Protein AF-0000000070161931 (afdb_homodimer)

Solvent-accessible surface area (backbone atoms only — not comparable to full-atom values): 42400 Å² total; per-residue (Å²): 124,80,82,66,67,79,36,73,64,61,57,52,62,62,57,65,68,57,78,73,78,69,81,68,74,71,66,62,74,51,76,71,64,53,69,63,69,89,76,71,68,74,76,68,75,71,72,73,76,72,79,72,78,82,71,73,78,72,83,74,85,80,88,79,82,83,75,83,76,81,80,79,81,81,78,82,80,79,77,78,76,77,74,76,62,64,60,56,51,53,50,48,51,49,46,53,50,46,53,50,49,51,50,50,51,62,74,43,65,72,45,65,60,52,28,60,72,52,68,50,79,72,81,51,56,62,39,59,54,17,18,34,22,37,83,59,29,70,87,57,80,77,52,39,45,20,55,55,32,21,58,49,10,46,31,47,50,47,27,53,52,48,52,52,58,66,65,37,88,82,49,66,51,52,71,53,49,53,33,48,46,56,65,60,66,40,55,65,50,34,23,52,51,21,51,74,71,48,46,68,80,62,54,35,62,65,49,72,69,57,50,51,39,42,49,53,42,51,52,48,49,58,55,35,67,73,45,75,61,89,63,54,62,75,51,49,73,68,63,62,83,61,84,68,77,85,75,60,76,44,61,65,40,16,40,34,45,24,2,40,42,23,25,46,18,60,58,55,74,66,29,66,66,59,37,46,66,43,47,43,74,74,43,43,65,58,53,52,50,39,67,74,51,63,60,66,50,38,46,56,53,42,40,70,76,28,64,86,39,49,45,73,50,70,55,35,60,42,95,87,48,32,20,31,20,38,32,36,30,70,98,76,48,76,24,68,12,65,22,87,35,58,70,50,1,40,32,31,8,24,43,50,42,47,53,53,53,57,68,66,46,75,75,72,70,86,122,124,81,82,66,68,82,37,72,61,62,57,51,60,61,58,63,70,58,80,73,81,68,82,67,74,74,66,63,75,50,78,74,63,52,68,62,67,89,76,71,66,73,75,67,73,70,72,72,73,69,74,70,73,78,73,75,71,79,74,71,83,82,88,81,80,83,74,81,74,80,78,79,82,80,76,80,78,77,74,77,73,74,72,74,61,63,61,55,52,52,49,48,52,49,47,54,48,46,53,50,49,51,50,50,52,62,73,44,64,71,43,66,61,51,28,60,72,52,68,49,82,72,80,51,56,62,39,60,54,17,19,35,23,37,84,59,29,71,86,57,80,76,51,42,46,19,55,54,33,21,58,48,9,47,33,50,50,47,27,54,51,47,51,52,58,64,63,37,88,83,49,66,52,52,69,51,48,51,35,48,46,55,64,61,67,40,56,65,50,33,22,51,51,20,52,74,72,49,47,68,79,64,54,36,63,64,49,72,67,57,50,51,38,42,50,53,41,51,52,48,49,57,55,35,65,74,46,72,60,90,64,53,62,76,53,49,73,68,64,64,83,62,82,68,75,86,75,60,76,45,60,65,39,17,41,35,46,24,2,40,42,23,25,46,17,60,57,56,73,66,28,67,65,59,35,46,67,43,47,43,74,73,42,43,66,58,53,52,50,38,66,75,52,63,62,64,50,38,47,55,51,40,40,68,74,28,63,86,40,50,44,73,50,70,56,36,59,42,94,87,48,31,21,31,17,39,31,36,31,70,96,75,48,76,24,67,11,66,22,86,36,58,69,49,1,41,33,32,7,24,44,49,42,47,54,52,53,56,67,66,45,76,75,71,69,87,120

pLDDT: mean 70.89, std 29.49, range [17.0, 98.94]

Radius of gyration: 34.43 Å; Cα contacts (8 Å, |Δi|>4): 803; chains: 2; bounding box: 121×96×94 Å

Structure (mmCIF, N/CA/C/O backbone):
data_AF-0000000070161931-model_v1
#
loop_
_entity.id
_entity.type
_entity.pdbx_description
1 polymer 'Endoribonuclease Dicer-like'
#
loop_
_atom_site.group_PDB
_atom_site.id
_atom_site.type_symbol
_atom_site.label_atom_id
_atom_site.label_alt_id
_atom_site.label_comp_id
_atom_site.label_asym_id
_atom_site.label_entity_id
_atom_site.label_seq_id
_atom_site.pdbx_PDB_ins_code
_atom_site.Cartn_x
_atom_site.Cartn_y
_atom_site.Cartn_z
_atom_site.occupancy
_atom_site.B_iso_or_equiv
_atom_site.auth_seq_id
_atom_site.auth_comp_id
_atom_site.auth_asym_id
_atom_site.auth_atom_id
_atom_site.pdbx_PDB_model_num
ATOM 1 N N . MET A 1 1 ? 13.25 38.375 -5.227 1 19.7 1 MET A N 1
ATOM 2 C CA . MET A 1 1 ? 14.391 39.094 -4.699 1 19.7 1 MET A CA 1
ATOM 3 C C . MET A 1 1 ? 14.742 38.625 -3.293 1 19.7 1 MET A C 1
ATOM 5 O O . MET A 1 1 ? 15.922 38.531 -2.943 1 19.7 1 MET A O 1
ATOM 9 N N . ARG A 1 2 ? 13.578 38.5 -2.432 1 20.88 2 ARG A N 1
ATOM 10 C CA . ARG A 1 2 ? 13.773 38.312 -0.998 1 20.88 2 ARG A CA 1
ATOM 11 C C . ARG A 1 2 ? 14.289 36.906 -0.694 1 20.88 2 ARG A C 1
ATOM 13 O O . ARG A 1 2 ? 14.477 36.531 0.469 1 20.88 2 ARG A O 1
ATOM 20 N N . SER A 1 3 ? 14.039 35.938 -1.688 1 21.98 3 SER A N 1
ATOM 21 C CA . SER A 1 3 ? 14.273 34.531 -1.496 1 21.98 3 SER A CA 1
ATOM 22 C C . SER A 1 3 ? 15.75 34.219 -1.279 1 21.98 3 SER A C 1
ATOM 24 O O . SER A 1 3 ? 16.109 33.188 -0.733 1 21.98 3 SER A O 1
ATOM 26 N N . LYS A 1 4 ? 16.641 35.031 -1.861 1 24.94 4 LYS A N 1
ATOM 27 C CA . LYS A 1 4 ? 18.094 34.875 -1.963 1 24.94 4 LYS A CA 1
ATOM 28 C C . LYS A 1 4 ? 18.766 35.062 -0.607 1 24.94 4 LYS A C 1
ATOM 30 O O . LYS A 1 4 ? 19.906 34.656 -0.402 1 24.94 4 LYS A O 1
ATOM 35 N N . LYS A 1 5 ? 18.375 36.125 0.081 1 25.19 5 LYS A N 1
ATOM 36 C CA . LYS A 1 5 ? 19.234 36.719 1.104 1 25.19 5 LYS A CA 1
ATOM 37 C C . LYS A 1 5 ? 19.469 35.75 2.256 1 25.19 5 LYS A C 1
ATOM 39 O O . LYS A 1 5 ? 20.562 35.719 2.838 1 25.19 5 LYS A O 1
ATOM 44 N N . VAL A 1 6 ? 18.375 35.156 2.785 1 27.48 6 VAL A N 1
ATOM 45 C CA . VAL A 1 6 ? 18.516 34.594 4.125 1 27.48 6 VAL A CA 1
ATOM 46 C C . VAL A 1 6 ? 19.156 33.219 4.043 1 27.48 6 VAL A C 1
ATOM 48 O O . VAL A 1 6 ? 18.469 32.219 3.98 1 27.48 6 VAL A O 1
ATOM 51 N N . SER A 1 7 ? 19.953 33.062 2.963 1 26.34 7 SER A N 1
ATOM 52 C CA . SER A 1 7 ? 20.578 31.75 2.871 1 26.34 7 SER A CA 1
ATOM 53 C C . SER A 1 7 ? 21.547 31.5 4.027 1 26.34 7 SER A C 1
ATOM 55 O O . SER A 1 7 ? 22.203 32.438 4.496 1 26.34 7 SER A O 1
ATOM 57 N N . ASN A 1 8 ? 21.25 30.516 4.762 1 29.38 8 ASN A N 1
ATOM 58 C CA . ASN A 1 8 ? 22.047 30.203 5.949 1 29.38 8 ASN A CA 1
ATOM 59 C C . ASN A 1 8 ? 23.531 30.219 5.656 1 29.38 8 ASN A C 1
ATOM 61 O O . ASN A 1 8 ? 24.359 30.344 6.57 1 29.38 8 ASN A O 1
ATOM 65 N N . CYS A 1 9 ? 23.891 30.094 4.43 1 28.41 9 CYS A N 1
ATOM 66 C CA . CYS A 1 9 ? 25.328 30.125 4.148 1 28.41 9 CYS A CA 1
ATOM 67 C C . CYS A 1 9 ? 25.891 31.516 4.375 1 28.41 9 CYS A C 1
ATOM 69 O O . CYS A 1 9 ? 27.047 31.656 4.781 1 28.41 9 CYS A O 1
ATOM 71 N N . ASN A 1 10 ? 25.125 32.531 3.889 1 28.88 10 ASN A N 1
ATOM 72 C CA . ASN A 1 10 ? 25.766 33.844 3.977 1 28.88 10 ASN A CA 1
ATOM 73 C C . ASN A 1 10 ? 26.016 34.219 5.426 1 28.88 10 ASN A C 1
ATOM 75 O O . ASN A 1 10 ? 26.953 34.969 5.711 1 28.88 10 ASN A O 1
ATOM 79 N N . LEU A 1 11 ? 25.094 33.719 6.246 1 29.86 11 LEU A N 1
ATOM 80 C CA . LEU A 1 11 ? 25.297 34.125 7.629 1 29.86 11 LEU A CA 1
ATOM 81 C C . LEU A 1 11 ? 26.531 33.438 8.219 1 29.86 11 LEU A C 1
ATOM 83 O O . LEU A 1 11 ? 27.219 34.031 9.062 1 29.86 11 LEU A O 1
ATOM 87 N N . TYR A 1 12 ? 26.875 32.25 7.629 1 29.83 12 TYR A N 1
ATOM 88 C CA . TYR A 1 12 ? 28.062 31.578 8.117 1 29.83 12 TYR A CA 1
ATOM 89 C C . TYR A 1 12 ? 29.312 32.406 7.832 1 29.83 12 TYR A C 1
ATOM 91 O O . TYR A 1 12 ? 30.188 32.562 8.695 1 29.83 12 TYR A O 1
ATOM 99 N N . ARG A 1 13 ? 29.281 32.906 6.711 1 29.27 13 ARG A N 1
ATOM 100 C CA . ARG A 1 13 ? 30.5 33.594 6.328 1 29.27 13 ARG A CA 1
ATOM 101 C C . ARG A 1 13 ? 30.75 34.812 7.219 1 29.27 13 ARG A C 1
ATOM 103 O O . ARG A 1 13 ? 31.891 35.094 7.562 1 29.27 13 ARG A O 1
ATOM 110 N N . LEU A 1 14 ? 29.719 35.438 7.605 1 30.61 14 LEU A N 1
ATOM 111 C CA . LEU A 1 14 ? 30 36.688 8.305 1 30.61 14 LEU A CA 1
ATOM 112 C C . LEU A 1 14 ? 30.453 36.406 9.734 1 30.61 14 LEU A C 1
ATOM 114 O O . LEU A 1 14 ? 31.25 37.156 10.297 1 30.61 14 LEU A O 1
ATOM 118 N N . GLY A 1 15 ? 29.953 35.219 10.344 1 30.28 15 GLY A N 1
ATOM 119 C CA . GLY A 1 15 ? 30.266 35 11.75 1 30.28 15 GLY A CA 1
ATOM 120 C C . GLY A 1 15 ? 31.719 34.625 11.984 1 30.28 15 GLY A C 1
ATOM 121 O O . GLY A 1 15 ? 32.188 34.625 13.125 1 30.28 15 GLY A O 1
ATOM 122 N N . LYS A 1 16 ? 32.375 33.969 11.078 1 30.91 16 LYS A N 1
ATOM 123 C CA . LYS A 1 16 ? 33.75 33.594 11.297 1 30.91 16 LYS A CA 1
ATOM 124 C C . LYS A 1 16 ? 34.625 34.781 11.57 1 30.91 16 LYS A C 1
ATOM 126 O O . LYS A 1 16 ? 35.719 34.656 12.125 1 30.91 16 LYS A O 1
ATOM 131 N N . LYS A 1 17 ? 34.344 35.844 10.898 1 30.55 17 LYS A N 1
ATOM 132 C CA . LYS A 1 17 ? 35.406 36.812 11.031 1 30.55 17 LYS A CA 1
ATOM 133 C C . LYS A 1 17 ? 35.594 37.25 12.484 1 30.55 17 LYS A C 1
ATOM 135 O O . LYS A 1 17 ? 36.656 37.781 12.859 1 30.55 17 LYS A O 1
ATOM 140 N N . LYS A 1 18 ? 34.438 37.531 13.164 1 30.02 18 LYS A N 1
ATOM 141 C CA . LYS A 1 18 ? 34.812 38.156 14.422 1 30.02 18 LYS A CA 1
ATOM 142 C C . LYS A 1 18 ? 35.344 37.125 15.422 1 30.02 18 LYS A C 1
ATOM 144 O O . LYS A 1 18 ? 34.969 35.969 15.375 1 30.02 18 LYS A O 1
ATOM 149 N N . GLY A 1 19 ? 36.562 36.906 16.016 1 28.39 19 GLY A N 1
ATOM 150 C CA . GLY A 1 19 ? 37.438 36.188 16.922 1 28.39 19 GLY A CA 1
ATOM 151 C C . GLY A 1 19 ? 36.719 35.188 17.781 1 28.39 19 GLY A C 1
ATOM 152 O O . GLY A 1 19 ? 37.312 34.5 18.625 1 28.39 19 GLY A O 1
ATOM 153 N N . LEU A 1 20 ? 35.594 35.594 18.438 1 28.09 20 LEU A N 1
ATOM 154 C CA . LEU A 1 20 ? 35.156 34.75 19.547 1 28.09 20 LEU A CA 1
ATOM 155 C C . LEU A 1 20 ? 34.719 33.375 19.062 1 28.09 20 LEU A C 1
ATOM 157 O O . LEU A 1 20 ? 33.906 33.281 18.156 1 28.09 20 LEU A O 1
ATOM 161 N N . PRO A 1 21 ? 35.625 32.312 19.078 1 28.62 21 PRO A N 1
ATOM 162 C CA . PRO A 1 21 ? 35.469 30.922 18.609 1 28.62 21 PRO A CA 1
ATOM 163 C C . PRO A 1 21 ? 34.125 30.312 19.031 1 28.62 21 PRO A C 1
ATOM 165 O O . PRO A 1 21 ? 33.969 29.094 18.938 1 28.62 21 PRO A O 1
ATOM 168 N N . SER A 1 22 ? 33.312 31.062 19.797 1 26.52 22 SER A N 1
ATOM 169 C CA . SER A 1 22 ? 32.188 30.328 20.422 1 26.52 22 SER A CA 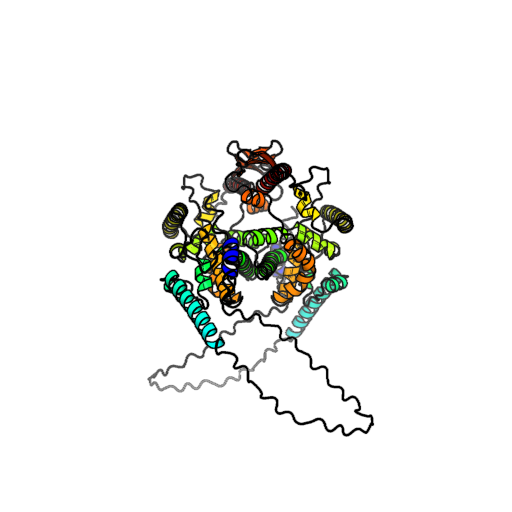1
ATOM 170 C C . SER A 1 22 ? 31.516 29.406 19.422 1 26.52 22 SER A C 1
ATOM 172 O O . SER A 1 22 ? 31.531 29.672 18.219 1 26.52 22 SER A O 1
ATOM 174 N N . ARG A 1 23 ? 31.094 28.125 20 1 27.09 23 ARG A N 1
ATOM 175 C CA . ARG A 1 23 ? 30.531 26.859 19.516 1 27.09 23 ARG A CA 1
ATOM 176 C C . ARG A 1 23 ? 29.328 27.109 18.609 1 27.09 23 ARG A C 1
ATOM 178 O O . ARG A 1 23 ? 28.234 27.438 19.094 1 27.09 23 ARG A O 1
ATOM 185 N N . MET A 1 24 ? 29.438 27.891 17.734 1 27.47 24 MET A N 1
ATOM 186 C CA . MET A 1 24 ? 28.297 28.078 16.844 1 27.47 24 MET A CA 1
ATOM 187 C C . MET A 1 24 ? 27.797 26.734 16.312 1 27.47 24 MET A C 1
ATOM 189 O O . MET A 1 24 ? 28.531 26.031 15.625 1 27.47 24 MET A O 1
ATOM 193 N N . VAL A 1 25 ? 27.109 25.953 17.297 1 25.66 25 VAL A N 1
ATOM 194 C CA . VAL A 1 25 ? 26.391 24.781 16.828 1 25.66 25 VAL A CA 1
ATOM 195 C C . VAL A 1 25 ? 25.656 25.109 15.523 1 25.66 25 VAL A C 1
ATOM 197 O O . VAL A 1 25 ? 24.781 25.984 15.5 1 25.66 25 VAL A O 1
ATOM 200 N N . VAL A 1 26 ? 26.312 25.281 14.586 1 27.7 26 VAL A N 1
ATOM 201 C CA . VAL A 1 26 ? 25.812 25.484 13.227 1 27.7 26 VAL A CA 1
ATOM 202 C C . VAL A 1 26 ? 24.703 24.484 12.93 1 27.7 26 VAL A C 1
ATOM 204 O O . VAL A 1 26 ? 24.953 23.281 12.836 1 27.7 26 VAL A O 1
ATOM 207 N N . SER A 1 27 ? 23.609 24.594 13.789 1 25.84 27 SER A N 1
ATOM 208 C CA . SER A 1 27 ? 22.391 23.875 13.414 1 25.84 27 SER A CA 1
ATOM 209 C C . SER A 1 27 ? 22.031 24.141 11.961 1 25.84 27 SER A C 1
ATOM 211 O O . SER A 1 27 ? 21.891 25.297 11.539 1 25.84 27 SER A O 1
ATOM 213 N N . ILE A 1 28 ? 22.656 23.531 11.094 1 29.48 28 ILE A N 1
ATOM 214 C CA . ILE A 1 28 ? 22.172 23.578 9.711 1 29.48 28 ILE A CA 1
ATOM 215 C C . ILE A 1 28 ? 20.656 23.578 9.703 1 29.48 28 ILE A C 1
ATOM 217 O O . ILE A 1 28 ? 20.031 22.609 10.148 1 29.48 28 ILE A O 1
ATOM 221 N N . PHE A 1 29 ? 20.031 24.641 10.047 1 27.48 29 PHE A N 1
ATOM 222 C CA . PHE A 1 29 ? 18.594 24.922 10.039 1 27.48 29 PHE A CA 1
ATOM 223 C C . PHE A 1 29 ? 18 24.656 8.664 1 27.48 29 PHE A C 1
ATOM 225 O O . PHE A 1 29 ? 17.969 25.547 7.812 1 27.48 29 PHE A O 1
ATOM 232 N N . ASP A 1 30 ? 18.438 23.781 7.965 1 28.84 30 ASP A N 1
ATOM 233 C CA . ASP A 1 30 ? 17.453 23.406 6.953 1 28.84 30 ASP A CA 1
ATOM 234 C C . ASP A 1 30 ? 16.203 22.812 7.598 1 28.84 30 ASP A C 1
ATOM 236 O O . ASP A 1 30 ? 16.281 21.812 8.305 1 28.84 30 ASP A O 1
ATOM 240 N N . PRO A 1 31 ? 15.094 23.578 7.695 1 28.95 31 PRO A N 1
ATOM 241 C CA . PRO A 1 31 ? 14.016 23.266 8.641 1 28.95 31 PRO A CA 1
ATOM 242 C C . PRO A 1 31 ? 13.75 21.766 8.75 1 28.95 31 PRO A C 1
ATOM 244 O O . PRO A 1 31 ? 13.508 21.266 9.852 1 28.95 31 PRO A O 1
ATOM 247 N N . PRO A 1 32 ? 13.344 21.094 7.656 1 28.75 32 PRO A N 1
ATOM 248 C CA . PRO A 1 32 ? 12.812 19.75 7.816 1 28.75 32 PRO A CA 1
ATOM 249 C C . PRO A 1 32 ? 13.836 18.766 8.391 1 28.75 32 PRO A C 1
ATOM 251 O O . PRO A 1 32 ? 13.461 17.734 8.953 1 28.75 32 PRO A O 1
ATOM 254 N N . VAL A 1 33 ? 15.062 18.859 8.016 1 32.66 33 VAL A N 1
ATOM 255 C CA . VAL A 1 33 ? 15.977 17.719 8.102 1 32.66 33 VAL A CA 1
ATOM 256 C C . VAL A 1 33 ? 16.578 17.641 9.5 1 32.66 33 VAL A C 1
ATOM 258 O O . VAL A 1 33 ? 16.953 16.562 9.969 1 32.66 33 VAL A O 1
ATOM 261 N N . ASN A 1 34 ? 17.031 18.719 10.039 1 32.72 34 ASN A N 1
ATOM 262 C CA . ASN A 1 34 ? 18.156 18.672 10.969 1 32.72 34 ASN A CA 1
ATOM 263 C C . ASN A 1 34 ? 17.703 18.312 12.383 1 32.72 34 ASN A C 1
ATOM 265 O O . ASN A 1 34 ? 18.438 18.516 13.344 1 32.72 34 ASN A O 1
ATOM 269 N N . TRP A 1 35 ? 16.422 18.188 12.562 1 29.38 35 TRP A N 1
ATOM 270 C CA . TRP A 1 35 ? 16.234 18.172 14.008 1 29.38 35 TRP A CA 1
ATOM 271 C C . TRP A 1 35 ? 16.625 16.812 14.586 1 29.38 35 TRP A C 1
ATOM 273 O O . TRP A 1 35 ? 16.203 15.766 14.078 1 29.38 35 TRP A O 1
ATOM 283 N N . LEU A 1 36 ? 17.828 16.641 14.945 1 28.31 36 LEU A N 1
ATOM 284 C CA . LEU A 1 36 ? 18.125 15.453 15.727 1 28.31 36 LEU A CA 1
ATOM 285 C C . LEU A 1 36 ? 17.625 15.602 17.156 1 28.31 36 LEU A C 1
ATOM 287 O O . LEU A 1 36 ? 17.656 16.703 17.719 1 28.31 36 LEU A O 1
ATOM 291 N N . PRO A 1 37 ? 16.797 14.711 17.625 1 26.38 37 PRO A N 1
ATOM 292 C CA . PRO A 1 37 ? 16.438 14.844 19.031 1 26.38 37 PRO A CA 1
ATOM 293 C C . PRO A 1 37 ? 17.656 15 19.938 1 26.38 37 PRO A C 1
ATOM 295 O O . PRO A 1 37 ? 18.734 14.523 19.609 1 26.38 37 PRO A O 1
ATOM 298 N N . PRO A 1 38 ? 17.656 15.984 20.688 1 26.62 38 PRO A N 1
ATOM 299 C CA . PRO A 1 38 ? 18.688 16.078 21.734 1 26.62 38 PRO A CA 1
ATOM 300 C C . PRO A 1 38 ? 18.75 14.82 22.609 1 26.62 38 PRO A C 1
ATOM 302 O O . PRO A 1 38 ? 17.719 14.305 23.047 1 26.62 38 PRO A O 1
ATOM 305 N N . GLY A 1 39 ? 19.812 14.039 22.594 1 29.42 39 GLY A N 1
ATOM 306 C CA . GLY A 1 39 ? 20.172 12.859 23.375 1 29.42 39 GLY A CA 1
ATOM 307 C C . GLY A 1 39 ? 20.375 11.625 22.516 1 29.42 39 GLY A C 1
ATOM 308 O O . GLY A 1 39 ? 20.344 10.5 23.031 1 29.42 39 GLY A O 1
ATOM 309 N N . TYR A 1 40 ? 20.016 11.781 21.281 1 25.8 40 TYR A N 1
ATOM 310 C CA . TYR A 1 40 ? 20.312 10.609 20.469 1 25.8 40 TYR A CA 1
ATOM 311 C C . TYR A 1 40 ? 21.781 10.258 20.531 1 25.8 40 TYR A C 1
ATOM 313 O O . TYR A 1 40 ? 22.641 11.094 20.234 1 25.8 40 TYR A O 1
ATOM 321 N N . ILE A 1 41 ? 22.094 9.477 21.531 1 26.22 41 ILE A N 1
ATOM 322 C CA . ILE A 1 41 ? 23.453 8.953 21.656 1 26.22 41 ILE A CA 1
ATOM 323 C C . ILE A 1 41 ? 23.75 8 20.5 1 26.22 41 ILE A C 1
ATOM 325 O O . ILE A 1 41 ? 22.984 7.07 20.25 1 26.22 41 ILE A O 1
ATOM 329 N N . VAL A 1 42 ? 24.234 8.531 19.438 1 27 42 VAL A N 1
ATOM 330 C CA . VAL A 1 42 ? 24.797 7.625 18.438 1 27 42 VAL A CA 1
ATOM 331 C C . VAL A 1 42 ? 25.641 6.555 19.141 1 27 42 VAL A C 1
ATOM 333 O O . VAL A 1 42 ? 26.547 6.875 19.906 1 27 42 VAL A O 1
ATOM 336 N N . ASN A 1 43 ? 24.969 5.43 19.391 1 26.95 43 ASN A N 1
ATOM 337 C CA . ASN A 1 43 ? 25.75 4.312 19.922 1 26.95 43 ASN A CA 1
ATOM 338 C C . ASN A 1 43 ? 27.031 4.102 19.125 1 26.95 43 ASN A C 1
ATOM 340 O O . ASN A 1 43 ? 27 3.9 17.922 1 26.95 43 ASN A O 1
ATOM 344 N N . GLN A 1 44 ? 28.016 4.906 19.469 1 24.75 44 GLN A N 1
ATOM 345 C CA . GLN A 1 44 ? 29.359 4.59 19 1 24.75 44 GLN A CA 1
ATOM 346 C C . GLN A 1 44 ? 29.641 3.094 19.109 1 24.75 44 GLN A C 1
ATOM 348 O O . GLN A 1 44 ? 29.516 2.512 20.188 1 24.75 44 GLN A O 1
ATOM 353 N N . ASP A 1 45 ? 29.25 2.355 18.062 1 23.92 45 ASP A N 1
ATOM 354 C CA . ASP A 1 45 ? 29.75 0.984 18.031 1 23.92 45 ASP A CA 1
ATOM 355 C C . ASP A 1 45 ? 31.172 0.907 18.594 1 23.92 45 ASP A C 1
ATOM 357 O O . ASP A 1 45 ? 32.062 1.623 18.141 1 23.92 45 ASP A O 1
ATOM 361 N N . LYS A 1 46 ? 31.266 0.719 19.844 1 24.72 46 LYS A N 1
ATOM 362 C CA . LYS A 1 46 ? 32.5 0.302 20.469 1 24.72 46 LYS A CA 1
ATOM 363 C C . LYS A 1 46 ? 33.25 -0.726 19.609 1 24.72 46 LYS A C 1
ATOM 365 O O . LYS A 1 46 ? 32.719 -1.811 19.344 1 24.72 46 LYS A O 1
ATOM 370 N N . SER A 1 47 ? 34 -0.24 18.578 1 22.72 47 SER A N 1
ATOM 371 C CA . SER A 1 47 ? 35 -1.088 17.938 1 22.72 47 SER A CA 1
ATOM 372 C C . SER A 1 47 ? 35.719 -1.971 18.953 1 22.72 47 SER A C 1
ATOM 374 O O . SER A 1 47 ? 36.25 -1.474 19.938 1 22.72 47 SER A O 1
ATOM 376 N N . ASN A 1 48 ? 35.094 -3.023 19.297 1 21.86 48 ASN A N 1
ATOM 377 C CA . ASN A 1 48 ? 35.844 -4.066 20 1 21.86 48 ASN A CA 1
ATOM 378 C C . ASN A 1 48 ? 37.219 -4.277 19.391 1 21.86 48 ASN A C 1
ATOM 380 O O . ASN A 1 48 ? 37.344 -4.621 18.219 1 21.86 48 ASN A O 1
ATOM 384 N N . ALA A 1 49 ? 38.156 -3.35 19.828 1 22.19 49 ALA A N 1
ATOM 385 C CA . ALA A 1 49 ? 39.594 -3.607 19.672 1 22.19 49 ALA A CA 1
ATOM 386 C C . ALA A 1 49 ? 39.906 -5.062 20 1 22.19 49 ALA A C 1
ATOM 388 O O . ALA A 1 49 ? 39.906 -5.473 21.156 1 22.19 49 ALA A O 1
ATOM 389 N N . ASP A 1 50 ? 39.375 -5.969 19.359 1 20.09 50 ASP A N 1
ATOM 390 C CA . ASP A 1 50 ? 39.875 -7.328 19.547 1 20.09 50 ASP A CA 1
ATOM 391 C C . ASP A 1 50 ? 41.406 -7.363 19.484 1 20.09 50 ASP A C 1
ATOM 393 O O . ASP A 1 50 ? 42 -6.848 18.547 1 20.09 50 ASP A O 1
ATOM 397 N N . LYS A 1 51 ? 42 -7.438 20.75 1 22.03 51 LYS A N 1
ATOM 398 C CA . LYS A 1 51 ? 43.344 -7.836 21.172 1 22.03 51 LYS A CA 1
ATOM 399 C C . LYS A 1 51 ? 43.844 -9.008 20.344 1 22.03 51 LYS A C 1
ATOM 401 O O . LYS A 1 51 ? 43.438 -10.148 20.531 1 22.03 51 LYS A O 1
ATOM 406 N N . TRP A 1 52 ? 43.969 -8.805 19.016 1 19.7 52 TRP A N 1
ATOM 407 C CA . TRP A 1 52 ? 44.719 -9.852 18.328 1 19.7 52 TRP A CA 1
ATOM 408 C C . TRP A 1 52 ? 46.031 -10.109 19.031 1 19.7 52 TRP A C 1
ATOM 410 O O . TRP A 1 52 ? 46.656 -9.18 19.578 1 19.7 52 TRP A O 1
ATOM 420 N N . GLY A 1 53 ? 46.25 -11.305 19.516 1 19.11 53 GLY A N 1
ATOM 421 C CA . GLY A 1 53 ? 47.344 -12.039 20.109 1 19.11 53 GLY A CA 1
ATOM 422 C C . GLY A 1 53 ? 48.688 -11.734 19.484 1 19.11 53 GLY A C 1
ATOM 423 O O . GLY A 1 53 ? 48.75 -11.406 18.297 1 19.11 53 GLY A O 1
ATOM 424 N N . LYS A 1 54 ? 49.5 -11.016 20.375 1 21.19 54 LYS A N 1
ATOM 425 C CA . LYS A 1 54 ? 50.938 -10.883 20.422 1 21.19 54 LYS A CA 1
ATOM 426 C C . LYS A 1 54 ? 51.625 -12.156 19.938 1 21.19 54 LYS A C 1
ATOM 428 O O . LYS A 1 54 ? 51.594 -13.188 20.609 1 21.19 54 LYS A O 1
ATOM 433 N N . ASP A 1 55 ? 51.531 -12.453 18.734 1 19.19 55 ASP A N 1
ATOM 434 C CA . ASP A 1 55 ? 52.438 -13.492 18.266 1 19.19 55 ASP A CA 1
ATOM 435 C C . ASP A 1 55 ? 53.875 -13.211 18.734 1 19.19 55 ASP A C 1
ATOM 437 O O . ASP A 1 55 ? 54.25 -12.062 18.969 1 19.19 55 ASP A O 1
ATOM 441 N N . GLU A 1 56 ? 54.625 -14.242 19.094 1 20.98 56 GLU A N 1
ATOM 442 C CA . GLU A 1 56 ? 55.875 -14.703 19.703 1 20.98 56 GLU A CA 1
ATOM 443 C C . GLU A 1 56 ? 57.094 -14.203 18.922 1 20.98 56 GLU A C 1
ATOM 445 O O . GLU A 1 56 ? 58.219 -14.648 19.156 1 20.98 56 GLU A O 1
ATOM 450 N N . MET A 1 57 ? 56.906 -13.109 18.156 1 18.78 57 MET A N 1
ATOM 451 C CA . MET A 1 57 ? 58.094 -13.266 17.344 1 18.78 57 MET A CA 1
ATOM 452 C C . MET A 1 57 ? 59.344 -13.18 18.219 1 18.78 57 MET A C 1
ATOM 454 O O . MET A 1 57 ? 59.375 -12.453 19.203 1 18.78 57 MET A O 1
ATOM 458 N N . THR A 1 58 ? 60.281 -14.031 17.922 1 18.78 58 THR A N 1
ATOM 459 C CA . THR A 1 58 ? 61.625 -14.484 18.344 1 18.78 58 THR A CA 1
ATOM 460 C C . THR A 1 58 ? 62.656 -13.391 18.141 1 18.78 58 THR A C 1
ATOM 462 O O . THR A 1 58 ? 63.844 -13.656 18.156 1 18.78 58 THR A O 1
ATOM 465 N N . LYS A 1 59 ? 62.188 -12.125 18.156 1 17 59 LYS A N 1
ATOM 466 C CA . LYS A 1 59 ? 63.312 -11.312 17.688 1 17 59 LYS A CA 1
ATOM 467 C C . LYS A 1 59 ? 64.562 -11.547 18.562 1 17 59 LYS A C 1
ATOM 469 O O . LYS A 1 59 ? 64.438 -11.586 19.781 1 17 59 LYS A O 1
ATOM 474 N N . GLU A 1 60 ? 65.625 -11.766 17.906 1 18.05 60 GLU A N 1
ATOM 475 C CA . GLU A 1 60 ? 67.062 -12.125 18.078 1 18.05 60 GLU A CA 1
ATOM 476 C C . GLU A 1 60 ? 67.75 -11.031 18.844 1 18.05 60 GLU A C 1
ATOM 478 O O . GLU A 1 60 ? 68.5 -11.32 19.828 1 18.05 60 GLU A O 1
ATOM 483 N N . GLY A 1 61 ? 68.062 -9.922 18.141 1 18.06 61 GLY A N 1
ATOM 484 C CA . GLY A 1 61 ? 69.5 -9.656 18.141 1 18.06 61 GLY A CA 1
ATOM 485 C C . GLY A 1 61 ? 70 -8.891 19.359 1 18.06 61 GLY A C 1
ATOM 486 O O . GLY A 1 61 ? 69.188 -8.336 20.094 1 18.06 61 GLY A O 1
ATOM 487 N N . LEU A 1 62 ? 71.312 -8.555 19.359 1 18.56 62 LEU A N 1
ATOM 488 C CA . LEU A 1 62 ? 72.438 -8.531 20.281 1 18.56 62 LEU A CA 1
ATOM 489 C C . LEU A 1 62 ? 72.5 -7.18 20.984 1 18.56 62 LEU A C 1
ATOM 491 O O . LEU A 1 62 ? 72.75 -7.121 22.203 1 18.56 62 LEU A O 1
ATOM 495 N N . LEU A 1 63 ? 72.5 -6.035 20.203 1 19.09 63 LEU A N 1
ATOM 496 C CA . LEU A 1 63 ? 73.75 -5.367 20.453 1 19.09 63 LEU A CA 1
ATOM 497 C C . LEU A 1 63 ? 73.688 -4.48 21.688 1 19.09 63 LEU A C 1
ATOM 499 O O . LEU A 1 63 ? 72.562 -4.027 22.062 1 19.09 63 LEU A O 1
ATOM 503 N N . SER A 1 64 ? 74.812 -4.098 22.266 1 18.2 64 SER A N 1
ATOM 504 C CA . SER A 1 64 ? 75.438 -3.832 23.547 1 18.2 64 SER A CA 1
ATOM 505 C C . SER A 1 64 ? 75.188 -2.41 24.016 1 18.2 64 SER A C 1
ATOM 507 O O . SER A 1 64 ? 74.812 -2.197 25.172 1 18.2 64 SER A O 1
ATOM 509 N N . ASN A 1 65 ? 75.75 -1.354 23.359 1 17.86 65 ASN A N 1
ATOM 510 C CA . ASN A 1 65 ? 76.75 -0.658 24.156 1 17.86 65 ASN A CA 1
ATOM 511 C C . ASN A 1 65 ? 76.125 0.459 24.984 1 17.86 65 ASN A C 1
ATOM 513 O O . ASN A 1 65 ? 76.188 0.471 26.219 1 17.86 65 ASN A O 1
ATOM 517 N N . GLY A 1 66 ? 76.125 1.778 24.484 1 19.12 66 GLY A N 1
ATOM 518 C CA . GLY A 1 66 ? 76.875 2.859 25.078 1 19.12 66 GLY A CA 1
ATOM 519 C C . GLY A 1 66 ? 76.062 3.721 26.016 1 19.12 66 GLY A C 1
ATOM 520 O O . GLY A 1 66 ? 74.875 3.713 25.969 1 19.12 66 GLY A O 1
ATOM 521 N N . LYS A 1 67 ? 76.688 4.324 26.969 1 21.16 67 LYS A N 1
ATOM 522 C CA . LYS A 1 67 ? 76.562 4.859 28.328 1 21.16 67 LYS A CA 1
ATOM 523 C C . LYS A 1 67 ? 75.938 6.25 28.297 1 21.16 67 LYS A C 1
ATOM 525 O O . LYS A 1 67 ? 75.812 6.891 29.344 1 21.16 67 LYS A O 1
ATOM 530 N N . HIS A 1 68 ? 75.312 6.805 27.188 1 21.12 68 HIS A N 1
ATOM 531 C CA . HIS A 1 68 ? 75.438 8.242 27.344 1 21.12 68 HIS A CA 1
ATOM 532 C C . HIS A 1 68 ? 74.625 8.773 28.484 1 21.12 68 HIS A C 1
ATOM 534 O O . HIS A 1 68 ? 73.5 8.305 28.688 1 21.12 68 HIS A O 1
ATOM 540 N N . ASP A 1 69 ? 75.125 9.5 29.406 1 22.28 69 ASP A N 1
ATOM 541 C CA . ASP A 1 69 ? 74.875 10.062 30.734 1 22.28 69 ASP A CA 1
ATOM 542 C C . ASP A 1 69 ? 73.875 11.203 30.656 1 22.28 69 ASP A C 1
ATOM 544 O O . ASP A 1 69 ? 73.75 12.016 31.594 1 22.28 69 ASP A O 1
ATOM 548 N N . TYR A 1 70 ? 72.688 11.078 29.969 1 20.09 70 TYR A N 1
ATOM 549 C CA . TYR A 1 70 ? 71.938 12.312 29.781 1 20.09 70 TYR A CA 1
ATOM 550 C C . TYR A 1 70 ? 71.438 12.859 31.109 1 20.09 70 TYR A C 1
ATOM 552 O O . TYR A 1 70 ? 71.062 12.102 32 1 20.09 70 TYR A O 1
ATOM 560 N N . ASP A 1 71 ? 71.688 14.156 31.344 1 24.53 71 ASP A N 1
ATOM 561 C CA . ASP A 1 71 ? 71.5 15.109 32.438 1 24.53 71 ASP A CA 1
ATOM 562 C C . ASP A 1 71 ? 70.062 15.359 32.719 1 24.53 71 ASP A C 1
ATOM 564 O O . ASP A 1 71 ? 69.188 15.266 31.812 1 24.53 71 ASP A O 1
ATOM 568 N N . ASP A 1 72 ? 69.562 15.445 33.969 1 23.05 72 ASP A N 1
ATOM 569 C CA . ASP A 1 72 ? 68.375 15.367 34.844 1 23.05 72 ASP A CA 1
ATOM 570 C C . ASP A 1 72 ? 67.562 16.641 34.75 1 23.05 72 ASP A C 1
ATOM 572 O O . ASP A 1 72 ? 66.75 16.922 35.625 1 23.05 72 ASP A O 1
ATOM 576 N N . ASP A 1 73 ? 67.438 17.438 33.594 1 24.67 73 ASP A N 1
ATOM 577 C CA . ASP A 1 73 ? 66.812 18.734 33.844 1 24.67 73 ASP A CA 1
ATOM 578 C C . ASP A 1 73 ? 65.375 18.578 34.281 1 24.67 73 ASP A C 1
ATOM 580 O O . ASP A 1 73 ? 64.625 17.703 33.781 1 24.67 73 ASP A O 1
ATOM 584 N N . ASP A 1 74 ? 64.875 19.234 35.406 1 24.31 74 ASP A N 1
ATOM 585 C CA . ASP A 1 74 ? 63.719 19.328 36.281 1 24.31 74 ASP A CA 1
ATOM 586 C C . ASP A 1 74 ? 62.562 19.969 35.562 1 24.31 74 ASP A C 1
ATOM 588 O O . ASP A 1 74 ? 62.562 21.172 35.281 1 24.31 74 ASP A O 1
ATOM 592 N N . ASP A 1 75 ? 62 19.453 34.469 1 24.75 75 ASP A N 1
ATOM 593 C CA . ASP A 1 75 ? 60.906 20.094 33.75 1 24.75 75 ASP A CA 1
ATOM 594 C C . ASP A 1 75 ? 59.656 20.203 34.625 1 24.75 75 ASP A C 1
ATOM 596 O O . ASP A 1 75 ? 59.188 19.203 35.188 1 24.75 75 ASP A O 1
ATOM 600 N N . ASP A 1 76 ? 59.281 21.453 35.188 1 26.5 76 ASP A N 1
ATOM 601 C CA . ASP A 1 76 ? 58.094 21.938 35.938 1 26.5 76 ASP A CA 1
ATOM 602 C C . ASP A 1 76 ? 56.812 21.594 35.188 1 26.5 76 ASP A C 1
ATOM 604 O O . ASP A 1 76 ? 56.719 21.797 34 1 26.5 76 ASP A O 1
ATOM 608 N N . ASP A 1 77 ? 55.969 20.672 35.688 1 27.72 77 ASP A N 1
ATOM 609 C CA . ASP A 1 77 ? 54.688 20.109 35.312 1 27.72 77 ASP A CA 1
ATOM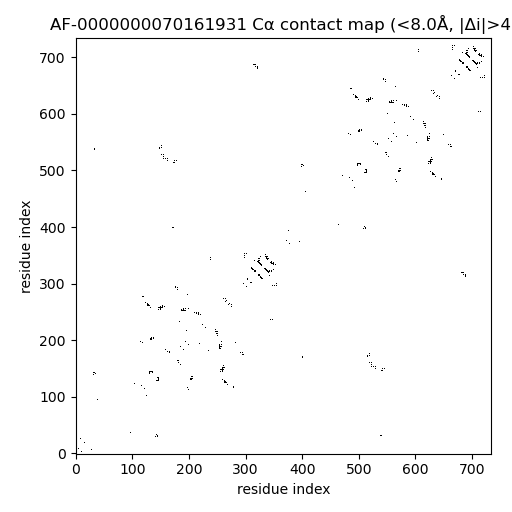 610 C C . ASP A 1 77 ? 53.562 21.156 35.344 1 27.72 77 ASP A C 1
ATOM 612 O O . ASP A 1 77 ? 53.156 21.609 36.438 1 27.72 77 ASP A O 1
ATOM 616 N N . LEU A 1 78 ? 53.562 22.297 34.594 1 28.09 78 LEU A N 1
ATOM 617 C CA . LEU A 1 78 ? 52.406 23.156 34.469 1 28.09 78 LEU A CA 1
ATOM 618 C C . LEU A 1 78 ? 51.156 22.359 34.156 1 28.09 78 LEU A C 1
ATOM 620 O O . LEU A 1 78 ? 51.062 21.719 33.094 1 28.09 78 LEU A O 1
ATOM 624 N N . MET A 1 79 ? 50.438 21.828 35.156 1 29.89 79 MET A N 1
ATOM 625 C CA . MET A 1 79 ? 49.094 21.25 35.125 1 29.89 79 MET A CA 1
ATOM 626 C C . MET A 1 79 ? 48.125 22.188 34.438 1 29.89 79 MET A C 1
ATOM 628 O O . MET A 1 79 ? 47.938 23.312 34.875 1 29.89 79 MET A O 1
ATOM 632 N N . TRP A 1 80 ? 47.906 22.281 33.156 1 32.78 80 TRP A N 1
ATOM 633 C CA . TRP A 1 80 ? 46.875 22.906 32.344 1 32.78 80 TRP A CA 1
ATOM 634 C C . TRP A 1 80 ? 45.5 22.562 32.906 1 32.78 80 TRP A C 1
ATOM 636 O O . TRP A 1 80 ? 45.125 21.391 33 1 32.78 80 TRP A O 1
ATOM 646 N N . ARG A 1 81 ? 44.969 23.281 33.938 1 30.94 81 ARG A N 1
ATOM 647 C CA . ARG A 1 81 ? 43.594 23.266 34.406 1 30.94 81 ARG A CA 1
ATOM 648 C C . ARG A 1 81 ? 42.625 23.375 33.25 1 30.94 81 ARG A C 1
ATOM 650 O O . ARG A 1 81 ? 42.688 24.312 32.438 1 30.94 81 ARG A O 1
ATOM 657 N N . VAL A 1 82 ? 42.094 22.328 32.781 1 36.91 82 VAL A N 1
ATOM 658 C CA . VAL A 1 82 ? 40.969 22.234 31.844 1 36.91 82 VAL A CA 1
ATOM 659 C C . VAL A 1 82 ? 39.781 23.062 32.375 1 36.91 82 VAL A C 1
ATOM 661 O O . VAL A 1 82 ? 39.312 22.812 33.5 1 36.91 82 VAL A O 1
ATOM 664 N N . PRO A 1 83 ? 39.594 24.281 32.031 1 38.78 83 PRO A N 1
ATOM 665 C CA . PRO A 1 83 ? 38.469 25.109 32.5 1 38.78 83 PRO A CA 1
ATOM 666 C C . PRO A 1 83 ? 37.125 24.359 32.5 1 38.78 83 PRO A C 1
ATOM 668 O O . PRO A 1 83 ? 36.938 23.453 31.688 1 38.78 83 PRO A O 1
ATOM 671 N N . LYS A 1 84 ? 36.281 24.484 33.594 1 38.81 84 LYS A N 1
ATOM 672 C CA . LYS A 1 84 ? 34.938 24.078 33.938 1 38.81 84 LYS A CA 1
ATOM 673 C C . LYS A 1 84 ? 33.938 24.406 32.844 1 38.81 84 LYS A C 1
ATOM 675 O O . LYS A 1 84 ? 32.75 24.531 33.062 1 38.81 84 LYS A O 1
ATOM 680 N N . GLU A 1 85 ? 34.281 24.578 31.641 1 43.19 85 GLU A N 1
ATOM 681 C CA . GLU A 1 85 ? 33.375 24.859 30.516 1 43.19 85 GLU A CA 1
ATOM 682 C C . GLU A 1 85 ? 32.406 23.703 30.297 1 43.19 85 GLU A C 1
ATOM 684 O O . GLU A 1 85 ? 31.359 23.875 29.656 1 43.19 85 GLU A O 1
ATOM 689 N N . GLU A 1 86 ? 32.562 22.625 30.953 1 48.44 86 GLU A N 1
ATOM 690 C CA . GLU A 1 86 ? 31.656 21.5 30.719 1 48.44 86 GLU A CA 1
ATOM 691 C C . GLU A 1 86 ? 30.312 21.719 31.391 1 48.44 86 GLU A C 1
ATOM 693 O O . GLU A 1 86 ? 29.266 21.359 30.844 1 48.44 86 GLU A O 1
ATOM 698 N N . THR A 1 87 ? 30.203 22.422 32.531 1 50.41 87 THR A N 1
ATOM 699 C CA . THR A 1 87 ? 28.969 22.594 33.281 1 50.41 87 THR A CA 1
ATOM 700 C C . THR A 1 87 ? 28.062 23.609 32.562 1 50.41 87 THR A C 1
ATOM 702 O O . THR A 1 87 ? 26.828 23.453 32.562 1 50.41 87 THR A O 1
ATOM 705 N N . GLU A 1 88 ? 28.656 24.547 31.938 1 50.09 88 GLU A N 1
ATOM 706 C CA . GLU A 1 88 ? 27.844 25.562 31.266 1 50.09 88 GLU A CA 1
ATOM 707 C C . GLU A 1 88 ? 27.172 25 30.016 1 50.09 88 GLU A C 1
ATOM 709 O O . GLU A 1 88 ? 26.031 25.344 29.719 1 50.09 88 GLU A O 1
ATOM 714 N N . PHE A 1 89 ? 27.875 24.109 29.344 1 50.47 89 PHE A N 1
ATOM 715 C CA . PHE A 1 89 ? 27.297 23.484 28.156 1 50.47 89 PHE A CA 1
ATOM 716 C C . PHE A 1 89 ? 26.125 22.578 28.547 1 50.47 89 PHE A C 1
ATOM 718 O O . PHE A 1 89 ? 25.109 22.547 27.844 1 50.47 89 PHE A O 1
ATOM 725 N N . GLU A 1 90 ? 26.297 21.922 29.594 1 54.75 90 GLU A N 1
ATOM 726 C CA . GLU A 1 90 ? 25.203 21.078 30.078 1 54.75 90 GLU A CA 1
ATOM 727 C C . GLU A 1 90 ? 24 21.922 30.484 1 54.75 90 GLU A C 1
ATOM 729 O O . GLU A 1 90 ? 22.859 21.547 30.203 1 54.75 90 GLU A O 1
ATOM 734 N N . ASP A 1 91 ? 24.266 23.047 31.047 1 55.78 91 ASP A N 1
ATOM 735 C CA . ASP A 1 91 ? 23.172 23.922 31.469 1 55.78 91 ASP A CA 1
ATOM 736 C C . ASP A 1 91 ? 22.469 24.531 30.266 1 55.78 91 ASP A C 1
ATOM 738 O O . ASP A 1 91 ? 21.234 24.656 30.266 1 55.78 91 ASP A O 1
ATOM 742 N N . ASP A 1 92 ? 23.234 24.844 29.234 1 54.59 92 ASP A N 1
ATOM 743 C CA . ASP A 1 92 ? 22.656 25.422 28.031 1 54.59 92 ASP A CA 1
ATOM 744 C C . ASP A 1 92 ? 21.812 24.391 27.266 1 54.59 92 ASP A C 1
ATOM 746 O O . ASP A 1 92 ? 20.75 24.719 26.75 1 54.59 92 ASP A O 1
ATOM 750 N N . PHE A 1 93 ? 22.328 23.172 27.266 1 57.25 93 PHE A N 1
ATOM 751 C CA . PHE A 1 93 ? 21.562 22.109 26.625 1 57.25 93 PHE A CA 1
ATOM 752 C C . PHE A 1 93 ? 20.281 21.812 27.391 1 57.25 93 PHE A C 1
ATOM 754 O O . PHE A 1 93 ? 19.219 21.594 26.797 1 57.25 93 PHE A O 1
ATOM 761 N N . LEU A 1 94 ? 20.469 21.984 28.625 1 60.06 94 LEU A N 1
ATOM 762 C CA . LEU A 1 94 ? 19.297 21.766 29.469 1 60.06 94 LEU A CA 1
ATOM 763 C C . LEU A 1 94 ? 18.297 22.906 29.297 1 60.06 94 LEU A C 1
ATOM 765 O O . LEU A 1 94 ? 17.094 22.656 29.25 1 60.06 94 LEU A O 1
ATOM 769 N N . GLU A 1 95 ? 18.844 24.094 29.172 1 63.12 95 GLU A N 1
ATOM 770 C CA . GLU A 1 95 ? 17.953 25.234 28.984 1 63.12 95 GLU A CA 1
ATOM 771 C C . GLU A 1 95 ? 17.281 25.188 27.609 1 63.12 95 GLU A C 1
ATOM 773 O O . GLU A 1 95 ? 16.094 25.484 27.5 1 63.12 95 GLU A O 1
ATOM 778 N N . TYR A 1 96 ? 18.062 24.922 26.656 1 61.66 96 TYR A N 1
ATOM 779 C CA . TYR A 1 96 ? 17.547 24.766 25.297 1 61.66 96 TYR A CA 1
ATOM 780 C C . TYR A 1 96 ? 16.469 23.688 25.25 1 61.66 96 TYR A C 1
ATOM 782 O O . TYR A 1 96 ? 15.398 23.891 24.672 1 61.66 96 TYR A O 1
ATOM 790 N N . ASP A 1 97 ? 16.781 22.734 25.938 1 74.5 97 ASP A N 1
ATOM 791 C CA . ASP A 1 97 ? 15.812 21.641 26 1 74.5 97 ASP A CA 1
ATOM 792 C C . ASP A 1 97 ? 14.539 22.062 26.719 1 74.5 97 ASP A C 1
ATOM 794 O O . ASP A 1 97 ? 13.438 21.719 26.297 1 74.5 97 ASP A O 1
ATOM 798 N N . GLN A 1 98 ? 14.805 22.969 27.656 1 79 98 GLN A N 1
ATOM 799 C CA . GLN A 1 98 ? 13.648 23.422 28.406 1 79 98 GLN A CA 1
ATOM 800 C C . GLN A 1 98 ? 12.781 24.375 27.594 1 79 98 GLN A C 1
ATOM 802 O O . GLN A 1 98 ? 11.555 24.328 27.672 1 79 98 GLN A O 1
ATOM 807 N N . GLU A 1 99 ? 13.398 25.219 26.828 1 83.81 99 GLU A N 1
ATOM 808 C CA . GLU A 1 99 ? 12.656 26.156 25.984 1 83.81 99 GLU A CA 1
ATOM 809 C C . GLU A 1 99 ? 11.859 25.406 24.922 1 83.81 99 GLU A C 1
ATOM 811 O O . GLU A 1 99 ? 10.727 25.766 24.609 1 83.81 99 GLU A O 1
ATOM 816 N N . HIS A 1 100 ? 12.414 24.422 24.469 1 84.5 100 HIS A N 1
ATOM 817 C CA . HIS A 1 100 ? 11.734 23.625 23.469 1 84.5 100 HIS A CA 1
ATOM 818 C C . HIS A 1 100 ? 10.555 22.859 24.062 1 84.5 100 HIS A C 1
ATOM 820 O O . HIS A 1 100 ? 9.5 22.75 23.438 1 84.5 100 HIS A O 1
ATOM 826 N N . ILE A 1 101 ? 10.758 22.438 25.219 1 86.56 101 ILE A N 1
ATOM 827 C CA . ILE A 1 101 ? 9.688 21.703 25.891 1 86.56 101 ILE A CA 1
ATOM 828 C C . ILE A 1 101 ? 8.516 22.641 26.172 1 86.56 101 ILE A C 1
ATOM 830 O O . ILE A 1 101 ? 7.355 22.281 25.953 1 86.56 101 ILE A O 1
ATOM 834 N N . LYS A 1 102 ? 8.867 23.828 26.562 1 88.5 102 LYS A N 1
ATOM 835 C CA . LYS A 1 102 ? 7.828 24.812 26.828 1 88.5 102 LYS A CA 1
ATOM 836 C C . LYS A 1 102 ? 7.074 25.172 25.562 1 88.5 102 LYS A C 1
ATOM 838 O O . LYS A 1 102 ? 5.855 25.344 25.578 1 88.5 102 LYS A O 1
ATOM 843 N N . PHE A 1 103 ? 7.805 25.344 24.531 1 91.31 103 PHE A N 1
ATOM 844 C CA . PHE A 1 103 ? 7.199 25.672 23.25 1 91.31 103 PHE A CA 1
ATOM 845 C C . PHE A 1 103 ? 6.227 24.578 22.812 1 91.31 103 PHE A C 1
ATOM 847 O O . PHE A 1 103 ? 5.098 24.859 22.406 1 91.31 103 PHE A O 1
ATOM 854 N N . ILE A 1 104 ? 6.645 23.375 22.938 1 92.31 104 ILE A N 1
ATOM 855 C CA . ILE A 1 104 ? 5.82 22.234 22.547 1 92.31 104 ILE A CA 1
ATOM 856 C C . ILE A 1 104 ? 4.57 22.172 23.422 1 92.31 104 ILE A C 1
ATOM 858 O O . ILE A 1 104 ? 3.463 21.969 22.922 1 92.31 104 ILE A O 1
ATOM 862 N N . ASP A 1 105 ? 4.789 22.406 24.656 1 91.19 105 ASP A N 1
ATOM 863 C CA . ASP A 1 105 ? 3.658 22.375 25.578 1 91.19 105 ASP A CA 1
ATOM 864 C C . ASP A 1 105 ? 2.635 23.453 25.234 1 91.19 105 ASP A C 1
ATOM 866 O O . ASP A 1 105 ? 1.427 23.234 25.328 1 91.19 105 ASP A O 1
ATOM 870 N N . ASN A 1 106 ? 3.184 24.562 24.828 1 92.5 106 ASN A N 1
ATOM 871 C CA . ASN A 1 106 ? 2.295 25.656 24.438 1 92.5 106 ASN A CA 1
ATOM 872 C C . ASN A 1 106 ? 1.533 25.312 23.156 1 92.5 106 ASN A C 1
ATOM 874 O O . ASN A 1 106 ? 0.346 25.625 23.031 1 92.5 106 ASN A O 1
ATOM 878 N N . MET A 1 107 ? 2.186 24.656 22.25 1 93.25 107 MET A N 1
ATOM 879 C CA . MET A 1 107 ? 1.587 24.297 20.969 1 93.25 107 MET A CA 1
ATOM 880 C C . MET A 1 107 ? 0.544 23.203 21.156 1 93.25 107 MET A C 1
ATOM 882 O O . MET A 1 107 ? -0.386 23.078 20.344 1 93.25 107 MET A O 1
ATOM 886 N N . LEU A 1 108 ? 0.746 22.469 22.234 1 94.94 108 LEU A N 1
ATOM 887 C CA . LEU A 1 108 ? -0.087 21.281 22.406 1 94.94 108 LEU A CA 1
ATOM 888 C C . LEU A 1 108 ? -1.143 21.516 23.484 1 94.94 108 LEU A C 1
ATOM 890 O O . LEU A 1 108 ? -1.689 20.547 24.031 1 94.94 108 LEU A O 1
ATOM 894 N N . MET A 1 109 ? -1.38 22.688 23.719 1 90.25 109 MET A N 1
ATOM 895 C CA . MET A 1 109 ? -2.441 22.984 24.672 1 90.25 109 MET A CA 1
ATOM 896 C C . MET A 1 109 ? -3.76 22.344 24.234 1 90.25 109 MET A C 1
ATOM 898 O O . MET A 1 109 ? -4.184 22.531 23.094 1 90.25 109 MET A O 1
ATOM 902 N N . GLY A 1 110 ? -4.387 21.516 25.062 1 91.38 110 GLY A N 1
ATOM 903 C CA . GLY A 1 110 ? -5.668 20.891 24.781 1 91.38 110 GLY A CA 1
ATOM 904 C C . GLY A 1 110 ? -5.535 19.469 24.25 1 91.38 110 GLY A C 1
ATOM 905 O O . GLY A 1 110 ? -6.523 18.734 24.188 1 91.38 110 GLY A O 1
ATOM 906 N N . PHE A 1 111 ? -4.312 19.109 23.922 1 96.25 111 PHE A N 1
ATOM 907 C CA . PHE A 1 111 ? -4.105 17.797 23.328 1 96.25 111 PHE A CA 1
ATOM 908 C C . PHE A 1 111 ? -4.281 16.688 24.344 1 96.25 111 PHE A C 1
ATOM 910 O O . PHE A 1 111 ? -4.391 15.508 24 1 96.25 111 PHE A O 1
ATOM 917 N N . GLU A 1 112 ? -4.312 17.062 25.609 1 95.69 112 GLU A N 1
ATOM 918 C CA . GLU A 1 112 ? -4.559 16.062 26.641 1 95.69 112 GLU A CA 1
ATOM 919 C C . GLU A 1 112 ? -5.895 15.359 26.422 1 95.69 112 GLU A C 1
ATOM 921 O O . GLU A 1 112 ? -6.008 14.148 26.625 1 95.69 112 GLU A O 1
ATOM 926 N N . ASN A 1 113 ? -6.852 16.109 26.047 1 97 113 ASN A N 1
ATOM 927 C CA . ASN A 1 113 ? -8.164 15.539 25.75 1 97 113 ASN A CA 1
ATOM 928 C C . ASN A 1 113 ? -8.102 14.594 24.547 1 97 113 ASN A C 1
ATOM 930 O O . ASN A 1 113 ? -8.797 13.578 24.531 1 97 113 ASN A O 1
ATOM 934 N N . PHE A 1 114 ? -7.262 14.922 23.656 1 97.69 114 PHE A N 1
ATOM 935 C CA . PHE A 1 114 ? -7.105 14.086 22.469 1 97.69 114 PHE A CA 1
ATOM 936 C C . PHE A 1 114 ? -6.453 12.758 22.828 1 97.69 114 PHE A C 1
ATOM 938 O O . PHE A 1 114 ? -6.914 11.695 22.406 1 97.69 114 PHE A O 1
ATOM 945 N N . GLU A 1 115 ? -5.402 12.844 23.547 1 98.38 115 GLU A N 1
ATOM 946 C CA . GLU A 1 115 ? -4.695 11.648 23.984 1 98.38 115 GLU A CA 1
ATOM 947 C C . GLU A 1 115 ? -5.617 10.719 24.766 1 98.38 115 GLU A C 1
ATOM 949 O O . GLU A 1 115 ? -5.539 9.5 24.641 1 98.38 115 GLU A O 1
ATOM 954 N N . LYS A 1 116 ? -6.469 11.289 25.547 1 97.56 116 LYS A N 1
ATOM 955 C CA . LYS A 1 116 ? -7.449 10.5 26.281 1 97.56 116 LYS A CA 1
ATOM 956 C C . LYS A 1 116 ? -8.438 9.82 25.344 1 97.56 116 LYS A C 1
ATOM 958 O O . LYS A 1 116 ? -8.797 8.664 25.531 1 97.56 116 LYS A O 1
ATOM 963 N N . LYS A 1 117 ? -8.797 10.555 24.391 1 96.81 117 LYS A N 1
ATOM 964 C CA . LYS A 1 117 ? -9.773 10.055 23.438 1 96.81 117 LYS A CA 1
ATOM 965 C C . LYS A 1 117 ? -9.242 8.836 22.688 1 96.81 117 LYS A C 1
ATOM 967 O O . LYS A 1 117 ? -9.992 7.891 22.422 1 96.81 117 LYS A O 1
ATOM 972 N N . ILE A 1 118 ? -7.973 8.82 22.344 1 97.5 118 ILE A N 1
ATOM 973 C CA . ILE A 1 118 ? -7.414 7.711 21.578 1 97.5 118 ILE A CA 1
ATOM 974 C C . ILE A 1 118 ? -6.73 6.723 22.516 1 97.5 118 ILE A C 1
ATOM 976 O O . ILE A 1 118 ? -6.156 5.727 22.078 1 97.5 118 ILE A O 1
ATOM 980 N N . ASN A 1 119 ? -6.75 7.051 23.812 1 97.75 119 ASN A N 1
ATOM 981 C CA . ASN A 1 119 ? -6.207 6.203 24.859 1 97.75 119 ASN A CA 1
ATOM 982 C C . ASN A 1 119 ? -4.723 5.926 24.656 1 97.75 119 ASN A C 1
ATOM 984 O O . ASN A 1 119 ? -4.293 4.77 24.672 1 97.75 119 ASN A O 1
ATOM 988 N N . TYR A 1 120 ? -3.994 6.957 24.359 1 98.69 120 TYR A N 1
ATOM 989 C CA . TYR A 1 120 ? -2.545 6.875 24.219 1 98.69 120 TYR A CA 1
ATOM 990 C C . TYR A 1 120 ? -1.882 8.18 24.656 1 98.69 120 TYR A C 1
ATOM 992 O O . TYR A 1 120 ? -2.281 9.258 24.219 1 98.69 120 TYR A O 1
ATOM 1000 N N . SER A 1 121 ? -0.904 8.07 25.516 1 98.5 121 SER A N 1
ATOM 1001 C CA . SER A 1 121 ? -0.138 9.227 25.969 1 98.5 121 SER A CA 1
ATOM 1002 C C . SER A 1 121 ? 1.276 9.211 25.391 1 98.5 121 SER A C 1
ATOM 1004 O O . SER A 1 121 ? 2.047 8.289 25.656 1 98.5 121 SER A O 1
ATOM 1006 N N . PHE A 1 122 ? 1.583 10.227 24.719 1 98.38 122 PHE A N 1
ATOM 1007 C CA . PHE A 1 122 ? 2.887 10.297 24.062 1 98.38 122 PHE A CA 1
ATOM 1008 C C . PHE A 1 122 ? 3.988 10.547 25.094 1 98.38 122 PHE A C 1
ATOM 1010 O O . PHE A 1 122 ? 3.846 11.406 25.969 1 98.38 122 PHE A O 1
ATOM 1017 N N . LYS A 1 123 ? 5.035 9.82 24.953 1 97.31 123 LYS A N 1
ATOM 1018 C CA . LYS A 1 123 ? 6.238 10.07 25.75 1 97.31 123 LYS A CA 1
ATOM 1019 C C . LYS A 1 123 ? 7.004 11.273 25.203 1 97.31 123 LYS A C 1
ATOM 1021 O O . LYS A 1 123 ? 7.398 12.156 25.969 1 97.31 123 LYS A O 1
ATOM 1026 N N . ASN A 1 124 ? 7.258 11.242 23.969 1 96.25 124 ASN A N 1
ATOM 1027 C CA . ASN A 1 124 ? 7.828 12.383 23.25 1 96.25 124 ASN A CA 1
ATOM 1028 C C . ASN A 1 124 ? 6.754 13.172 22.516 1 96.25 124 ASN A C 1
ATOM 1030 O O . ASN A 1 124 ? 6.371 12.812 21.391 1 96.25 124 ASN A O 1
ATOM 1034 N N . LYS A 1 125 ? 6.441 14.297 23.047 1 96.5 125 LYS A N 1
ATOM 1035 C CA . LYS A 1 125 ? 5.32 15.094 22.562 1 96.5 125 LYS A CA 1
ATOM 1036 C C . LYS A 1 125 ? 5.641 15.719 21.203 1 96.5 125 LYS A C 1
ATOM 1038 O O . LYS A 1 125 ? 4.734 16.156 20.484 1 96.5 125 LYS A O 1
ATOM 1043 N N . ALA A 1 126 ? 6.863 15.734 20.859 1 96.81 126 ALA A N 1
ATOM 1044 C CA . ALA A 1 126 ? 7.242 16.281 19.547 1 96.81 126 ALA A CA 1
ATOM 1045 C C . ALA A 1 126 ? 6.617 15.461 18.422 1 96.81 126 ALA A C 1
ATOM 1047 O O . ALA A 1 126 ? 6.266 16 17.375 1 96.81 126 ALA A O 1
ATOM 1048 N N . TYR A 1 127 ? 6.469 14.133 18.625 1 98.31 127 TYR A N 1
ATOM 1049 C CA . TYR A 1 127 ? 5.824 13.289 17.625 1 98.31 127 TYR A CA 1
ATOM 1050 C C . TYR A 1 127 ? 4.363 13.688 17.438 1 98.31 127 TYR A C 1
ATOM 1052 O O . TYR A 1 127 ? 3.863 13.719 16.297 1 98.31 127 TYR A O 1
ATOM 1060 N N . LEU A 1 128 ? 3.738 13.953 18.547 1 98.56 128 LEU A N 1
ATOM 1061 C CA . LEU A 1 128 ? 2.34 14.375 18.5 1 98.56 128 LEU A CA 1
ATOM 1062 C C . LEU A 1 128 ? 2.195 15.703 17.766 1 98.56 128 LEU A C 1
ATOM 1064 O O . LEU A 1 128 ? 1.331 15.844 16.891 1 98.56 128 LEU A O 1
ATOM 1068 N N . LEU A 1 129 ? 3.041 16.656 18.109 1 98.38 129 LEU A N 1
ATOM 1069 C CA . LEU A 1 129 ? 3.016 17.953 17.453 1 98.38 129 LEU A CA 1
ATOM 1070 C C . LEU A 1 129 ? 3.258 17.812 15.961 1 98.38 129 LEU A C 1
ATOM 1072 O O . LEU A 1 129 ? 2.529 18.391 15.148 1 98.38 129 LEU A O 1
ATOM 1076 N N . GLN A 1 130 ? 4.199 17.047 15.609 1 98.5 130 GLN A N 1
ATOM 1077 C CA . GLN A 1 130 ? 4.543 16.828 14.211 1 98.5 130 GLN A CA 1
ATOM 1078 C C . GLN A 1 130 ? 3.383 16.203 13.445 1 98.5 130 GLN A C 1
ATOM 1080 O O . GLN A 1 130 ? 3.082 16.594 12.32 1 98.5 130 GLN A O 1
ATOM 1085 N N . ALA A 1 131 ? 2.709 15.258 14.047 1 98.81 131 ALA A N 1
ATOM 1086 C CA . ALA A 1 131 ? 1.664 14.469 13.398 1 98.81 131 ALA A CA 1
ATOM 1087 C C . ALA A 1 131 ? 0.493 15.352 12.977 1 98.81 131 ALA A C 1
ATOM 1089 O O . ALA A 1 131 ? -0.243 15.008 12.047 1 98.81 131 ALA A O 1
ATOM 1090 N N . PHE A 1 132 ? 0.382 16.531 13.609 1 98.75 132 PHE A N 1
ATOM 1091 C CA . PHE A 1 132 ? -0.788 17.359 13.352 1 98.75 132 PHE A CA 1
ATOM 1092 C C . PHE A 1 132 ? -0.39 18.656 12.641 1 98.75 132 PHE A C 1
ATOM 1094 O O . PHE A 1 132 ? -1.227 19.531 12.422 1 98.75 132 PHE A O 1
ATOM 1101 N N . THR A 1 133 ? 0.894 18.734 12.227 1 98.56 133 THR A N 1
ATOM 1102 C CA . THR A 1 133 ? 1.377 19.984 11.664 1 98.56 133 THR A CA 1
ATOM 1103 C C . THR A 1 133 ? 1.376 19.922 10.141 1 98.56 133 THR A C 1
ATOM 1105 O O . THR A 1 133 ? 2.119 19.141 9.539 1 98.56 133 THR A O 1
ATOM 1108 N N . HIS A 1 134 ? 0.532 20.656 9.562 1 97.88 134 HIS A N 1
ATOM 1109 C CA . HIS A 1 134 ? 0.524 20.828 8.117 1 97.88 134 HIS A CA 1
ATOM 1110 C C . HIS A 1 134 ? 1.71 21.672 7.656 1 97.88 134 HIS A C 1
ATOM 1112 O O . HIS A 1 134 ? 2.24 22.484 8.422 1 97.88 134 HIS A O 1
ATOM 1118 N N . ALA A 1 135 ? 2.051 21.578 6.375 1 93.94 135 ALA A N 1
ATOM 1119 C CA . ALA A 1 135 ? 3.203 22.281 5.82 1 93.94 135 ALA A CA 1
ATOM 1120 C C . ALA A 1 135 ? 2.992 23.797 5.855 1 93.94 135 ALA A C 1
ATOM 1122 O O . ALA A 1 135 ? 3.955 24.562 5.941 1 93.94 135 ALA A O 1
ATOM 1123 N N . SER A 1 136 ? 1.787 24.266 5.863 1 94.19 136 SER A N 1
ATOM 1124 C CA . SER A 1 136 ? 1.48 25.688 5.844 1 94.19 136 SER A CA 1
ATOM 1125 C C . SER A 1 136 ? 1.646 26.312 7.23 1 94.19 136 SER A C 1
ATOM 1127 O O . SER A 1 136 ? 1.661 27.531 7.371 1 94.19 136 SER A O 1
ATOM 1129 N N . TYR A 1 137 ? 1.748 25.516 8.289 1 96.44 137 TYR A N 1
ATOM 1130 C CA . TYR A 1 137 ? 1.757 26 9.664 1 96.44 137 TYR A CA 1
ATOM 1131 C C . TYR A 1 137 ? 3.162 26.422 10.086 1 96.44 137 TYR A C 1
ATOM 1133 O O . TYR A 1 137 ? 3.807 25.734 10.883 1 96.44 137 TYR A O 1
ATOM 1141 N N . HIS A 1 138 ? 3.543 27.547 9.781 1 93.19 138 HIS A N 1
ATOM 1142 C CA . HIS A 1 138 ? 4.914 28.016 9.961 1 93.19 138 HIS A CA 1
ATOM 1143 C C . HIS A 1 138 ? 5.188 28.375 11.422 1 93.19 138 HIS A C 1
ATOM 1145 O O . HIS A 1 138 ? 6.344 28.547 11.812 1 93.19 138 HIS A O 1
ATOM 1151 N N . TYR A 1 139 ? 4.227 28.438 12.289 1 93.94 139 TYR A N 1
ATOM 1152 C CA . TYR A 1 139 ? 4.41 28.75 13.703 1 93.94 139 TYR A CA 1
ATOM 1153 C C . TYR A 1 139 ? 5.148 27.641 14.422 1 93.94 139 TYR A C 1
ATOM 1155 O O . TYR A 1 139 ? 5.73 27.844 15.484 1 93.94 139 TYR A O 1
ATOM 1163 N N . ASN A 1 140 ? 5 26.391 13.898 1 94.06 140 ASN A N 1
ATOM 1164 C CA . ASN A 1 140 ? 5.789 25.281 14.43 1 94.06 140 ASN A CA 1
ATOM 1165 C C . ASN A 1 140 ? 7.215 25.297 13.891 1 94.06 140 ASN A C 1
ATOM 1167 O O . ASN A 1 140 ? 7.449 25 12.719 1 94.06 140 ASN A O 1
ATOM 1171 N N . THR A 1 141 ? 8.133 25.578 14.719 1 92.38 141 THR A N 1
ATOM 1172 C CA . THR A 1 141 ? 9.516 25.688 14.281 1 92.38 141 THR A CA 1
ATOM 1173 C C . THR A 1 141 ? 10.367 24.562 14.859 1 92.38 141 THR A C 1
ATOM 1175 O O . THR A 1 141 ? 11.594 24.578 14.742 1 92.38 141 THR A O 1
ATOM 1178 N N . ILE A 1 142 ? 9.719 23.734 15.492 1 92.19 142 ILE A N 1
ATOM 1179 C CA . ILE A 1 142 ? 10.453 22.688 16.219 1 92.19 142 ILE A CA 1
ATOM 1180 C C . ILE A 1 142 ? 10.461 21.406 15.398 1 92.19 142 ILE A C 1
ATOM 1182 O O . ILE A 1 142 ? 11.5 20.75 15.281 1 92.19 142 ILE A O 1
ATOM 1186 N N . THR A 1 143 ? 9.352 21.047 14.93 1 94.44 143 THR A N 1
ATOM 1187 C CA . THR A 1 143 ? 9.258 19.812 14.172 1 94.44 143 THR A CA 1
ATOM 1188 C C . THR A 1 143 ? 8.961 20.078 12.703 1 94.44 143 THR A C 1
ATOM 1190 O O . THR A 1 143 ? 8.531 21.188 12.352 1 94.44 143 THR A O 1
ATOM 1193 N N . ASP A 1 144 ? 9.156 19 11.875 1 94.5 144 ASP A N 1
ATOM 1194 C CA . ASP A 1 144 ? 8.688 19.047 10.492 1 94.5 144 ASP A CA 1
ATOM 1195 C C . ASP A 1 144 ? 7.176 18.859 10.422 1 94.5 144 ASP A C 1
ATOM 1197 O O . ASP A 1 144 ? 6.516 18.688 11.445 1 94.5 144 ASP A O 1
ATOM 1201 N N . CYS A 1 145 ? 6.719 19.016 9.227 1 97.19 145 CYS A N 1
ATOM 1202 C CA . CYS A 1 145 ? 5.301 18.734 9.016 1 97.19 145 CYS A CA 1
ATOM 1203 C C . CYS A 1 145 ? 5.027 17.234 9.086 1 97.19 145 CYS A C 1
ATOM 1205 O O . CYS A 1 145 ? 5.941 16.438 9.297 1 97.19 145 CYS A O 1
ATOM 1207 N N . TYR A 1 146 ? 3.775 16.891 8.859 1 98.56 146 TYR A N 1
ATOM 1208 C CA . TYR A 1 146 ? 3.344 15.539 9.18 1 98.56 146 TYR A CA 1
ATOM 1209 C C . TYR A 1 146 ? 3.689 14.578 8.047 1 98.56 146 TYR A C 1
ATOM 1211 O O . TYR A 1 146 ? 3.553 13.359 8.195 1 98.56 146 TYR A O 1
ATOM 1219 N N . GLN A 1 147 ? 4.285 14.93 6.969 1 98 147 GLN A N 1
ATOM 1220 C CA . GLN A 1 147 ? 4.352 14.172 5.723 1 98 147 GLN A CA 1
ATOM 1221 C C . GLN A 1 147 ? 5.238 12.945 5.875 1 98 147 GLN A C 1
ATOM 1223 O O . GLN A 1 147 ? 4.922 11.875 5.348 1 98 147 GLN A O 1
ATOM 1228 N N . ARG A 1 148 ? 6.324 13.031 6.559 1 98.06 148 ARG A N 1
ATOM 1229 C CA . ARG A 1 148 ? 7.188 11.875 6.75 1 98.06 148 ARG A CA 1
ATOM 1230 C C . ARG A 1 148 ? 6.512 10.828 7.629 1 98.06 148 ARG A C 1
ATOM 1232 O O . ARG A 1 148 ? 6.609 9.625 7.363 1 98.06 148 ARG A O 1
ATOM 1239 N N . LEU A 1 149 ? 5.852 11.336 8.664 1 98.75 149 LEU A N 1
ATOM 1240 C CA . LEU A 1 149 ? 5.113 10.414 9.531 1 98.75 149 LEU A CA 1
ATOM 1241 C C . LEU A 1 149 ? 3.961 9.766 8.773 1 98.75 149 LEU A C 1
ATOM 1243 O O . LEU A 1 149 ? 3.664 8.586 8.977 1 98.75 149 LEU A O 1
ATOM 1247 N N . GLU A 1 150 ? 3.352 10.547 7.895 1 98.75 150 GLU A N 1
ATOM 1248 C CA . GLU A 1 150 ? 2.281 10.031 7.047 1 98.75 150 GLU A CA 1
ATOM 1249 C C . GLU A 1 150 ? 2.781 8.906 6.148 1 98.75 150 GLU A C 1
ATOM 1251 O O . GLU A 1 150 ? 2.111 7.883 5.992 1 98.75 150 GLU A O 1
ATOM 1256 N N . PHE A 1 151 ? 3.979 9.148 5.641 1 98.5 151 PHE A N 1
ATOM 1257 C CA . PHE A 1 151 ? 4.633 8.164 4.781 1 98.5 151 PHE A CA 1
ATOM 1258 C C . PHE A 1 151 ? 4.805 6.836 5.512 1 98.5 151 PHE A C 1
ATOM 1260 O O . PHE A 1 151 ? 4.469 5.777 4.977 1 98.5 151 PHE A O 1
ATOM 1267 N N . LEU A 1 152 ? 5.227 6.875 6.652 1 98.69 152 LEU A N 1
ATOM 1268 C CA . LEU A 1 152 ? 5.434 5.691 7.48 1 98.69 152 LEU A CA 1
ATOM 1269 C C . LEU A 1 152 ? 4.098 5.098 7.918 1 98.69 152 LEU A C 1
ATOM 1271 O O . LEU A 1 152 ? 3.9 3.881 7.836 1 98.69 152 LEU A O 1
ATOM 1275 N N . GLY A 1 153 ? 3.211 5.918 8.383 1 98.88 153 GLY A N 1
ATOM 1276 C CA . GLY A 1 153 ? 1.912 5.488 8.875 1 98.88 153 GLY A CA 1
ATOM 1277 C C . GLY A 1 153 ? 1.074 4.789 7.824 1 98.88 153 GLY A C 1
ATOM 1278 O O . GLY A 1 153 ? 0.339 3.848 8.133 1 98.88 153 GLY A O 1
ATOM 1279 N N . ASP A 1 154 ? 1.202 5.215 6.605 1 98.12 154 ASP A N 1
ATOM 1280 C CA . ASP A 1 154 ? 0.493 4.602 5.488 1 98.12 154 ASP A CA 1
ATOM 1281 C C . ASP A 1 154 ? 0.833 3.119 5.367 1 98.12 154 ASP A C 1
ATOM 1283 O O . ASP A 1 154 ? -0.063 2.273 5.312 1 98.12 154 ASP A O 1
ATOM 1287 N N . ALA A 1 155 ? 2.094 2.809 5.375 1 98.5 155 ALA A N 1
ATOM 1288 C CA . ALA A 1 155 ? 2.551 1.428 5.246 1 98.5 155 ALA A CA 1
ATOM 1289 C C . ALA A 1 155 ? 2.186 0.609 6.48 1 98.5 155 ALA A C 1
ATOM 1291 O O . ALA A 1 155 ? 1.837 -0.569 6.371 1 98.5 155 ALA A O 1
ATOM 1292 N N . ILE A 1 156 ? 2.203 1.252 7.629 1 98.81 156 ILE A N 1
ATOM 1293 C CA . ILE A 1 156 ? 1.925 0.565 8.883 1 98.81 156 ILE A CA 1
ATOM 1294 C C . ILE A 1 156 ? 0.45 0.177 8.945 1 98.81 156 ILE A C 1
ATOM 1296 O O . ILE A 1 156 ? 0.116 -0.974 9.234 1 98.81 156 ILE A O 1
ATOM 1300 N N . LEU A 1 157 ? -0.378 1.124 8.688 1 98.75 157 LEU A N 1
ATOM 1301 C CA . LEU A 1 157 ? -1.809 0.846 8.766 1 98.75 157 LEU A CA 1
ATOM 1302 C C . LEU A 1 157 ? -2.219 -0.165 7.695 1 98.75 157 LEU A C 1
ATOM 1304 O O . LEU A 1 157 ? -3.045 -1.044 7.953 1 98.75 157 LEU A O 1
ATOM 1308 N N . ASP A 1 158 ? -1.66 -0.022 6.516 1 98.19 158 ASP A N 1
ATOM 1309 C CA . ASP A 1 158 ? -1.938 -1 5.469 1 98.19 158 ASP A CA 1
ATOM 1310 C C . ASP A 1 158 ? -1.582 -2.412 5.926 1 98.19 158 ASP A C 1
ATOM 1312 O O . ASP A 1 158 ? -2.375 -3.342 5.762 1 98.19 158 ASP A O 1
ATOM 1316 N N . TYR A 1 159 ? -0.409 -2.531 6.516 1 98.69 159 TYR A N 1
ATOM 1317 C CA . TYR A 1 159 ? 0.038 -3.838 6.984 1 98.69 159 TYR A CA 1
ATOM 1318 C C . TYR A 1 159 ? -0.871 -4.359 8.094 1 98.69 159 TYR A C 1
ATOM 1320 O O . TYR A 1 159 ? -1.299 -5.516 8.062 1 98.69 159 TYR A O 1
ATOM 1328 N N . LEU A 1 160 ? -1.234 -3.52 9.031 1 98.81 160 LEU A N 1
ATOM 1329 C CA . LEU A 1 160 ? -1.995 -3.955 10.195 1 98.81 160 LEU A CA 1
ATOM 1330 C C . LEU A 1 160 ? -3.412 -4.359 9.805 1 98.81 160 LEU A C 1
ATOM 1332 O O . LEU A 1 160 ? -3.928 -5.371 10.281 1 98.81 160 LEU A O 1
ATOM 1336 N N . ILE A 1 161 ? -3.998 -3.609 8.977 1 98.31 161 ILE A N 1
ATOM 1337 C CA . ILE A 1 161 ? -5.352 -3.92 8.523 1 98.31 161 ILE A CA 1
ATOM 1338 C C . ILE A 1 161 ? -5.332 -5.195 7.68 1 98.31 161 ILE A C 1
ATOM 1340 O O . ILE A 1 161 ? -6.168 -6.078 7.859 1 98.31 161 ILE A O 1
ATOM 1344 N N . THR A 1 162 ? -4.359 -5.305 6.77 1 98.31 162 THR A N 1
ATOM 1345 C CA . THR A 1 162 ? -4.211 -6.488 5.934 1 98.31 162 THR A CA 1
ATOM 1346 C C . THR A 1 162 ? -4.027 -7.738 6.793 1 98.31 162 THR A C 1
ATOM 1348 O O . THR A 1 162 ? -4.656 -8.766 6.547 1 98.31 162 THR A O 1
ATOM 1351 N N . LYS A 1 163 ? -3.15 -7.59 7.719 1 98.38 163 LYS A N 1
ATOM 1352 C CA . LYS A 1 163 ? -2.91 -8.703 8.633 1 98.38 163 LYS A CA 1
ATOM 1353 C C . LYS A 1 163 ? -4.195 -9.125 9.344 1 98.38 163 LYS A C 1
ATOM 1355 O O . LYS A 1 163 ? -4.492 -10.312 9.445 1 98.38 163 LYS A O 1
ATOM 1360 N N . HIS A 1 164 ? -4.957 -8.164 9.797 1 97.94 164 HIS A N 1
ATOM 1361 C CA . HIS A 1 164 ? -6.203 -8.445 10.5 1 97.94 164 HIS A CA 1
ATOM 1362 C C . HIS A 1 164 ? -7.199 -9.156 9.586 1 97.94 164 HIS A C 1
ATOM 1364 O O . HIS A 1 164 ? -7.836 -10.133 10 1 97.94 164 HIS A O 1
ATOM 1370 N N . LEU A 1 165 ? -7.312 -8.664 8.398 1 96.94 165 LEU A N 1
ATOM 1371 C CA . LEU A 1 165 ? -8.227 -9.266 7.434 1 96.94 165 LEU A CA 1
ATOM 1372 C C . LEU A 1 165 ? -7.789 -10.68 7.074 1 96.94 165 LEU A C 1
ATOM 1374 O O . LEU A 1 165 ? -8.625 -11.586 6.965 1 96.94 165 LEU A O 1
ATOM 1378 N N . TYR A 1 166 ? -6.504 -10.852 6.879 1 97.69 166 TYR A N 1
ATOM 1379 C CA . TYR A 1 166 ? -5.945 -12.141 6.496 1 97.69 166 TYR A CA 1
ATOM 1380 C C . TYR A 1 166 ? -6.195 -13.188 7.578 1 97.69 166 TYR A C 1
ATOM 1382 O O . TYR A 1 166 ? -6.465 -14.352 7.27 1 97.69 166 TYR A O 1
ATOM 1390 N N . GLU A 1 167 ? -6.16 -12.742 8.797 1 95.56 167 GLU A N 1
ATOM 1391 C CA . GLU A 1 167 ? -6.238 -13.656 9.93 1 95.56 167 GLU A CA 1
ATOM 1392 C C . GLU A 1 167 ? -7.691 -13.93 10.312 1 95.56 167 GLU A C 1
ATOM 1394 O O . GLU A 1 167 ? -7.957 -14.766 11.18 1 95.56 167 GLU A O 1
ATOM 1399 N N . ASP A 1 168 ? -8.531 -13.242 9.703 1 93.31 168 ASP A N 1
ATOM 1400 C CA . ASP A 1 168 ? -9.938 -13.461 10 1 93.31 168 ASP A CA 1
ATOM 1401 C C . ASP A 1 168 ? -10.305 -14.938 9.875 1 93.31 168 ASP A C 1
ATOM 1403 O O . ASP A 1 168 ? -9.945 -15.594 8.891 1 93.31 168 ASP A O 1
ATOM 1407 N N . PRO A 1 169 ? -11.031 -15.523 10.82 1 89.94 169 PRO A N 1
ATOM 1408 C CA . PRO A 1 169 ? -11.336 -16.953 10.836 1 89.94 169 PRO A CA 1
ATOM 1409 C C . PRO A 1 169 ? -12.211 -17.391 9.656 1 89.94 169 PRO A C 1
ATOM 1411 O O . PRO A 1 169 ? -12.242 -18.562 9.305 1 89.94 169 PRO A O 1
ATOM 1414 N N . ARG A 1 170 ? -12.945 -16.594 9.016 1 90.31 170 ARG A N 1
ATOM 1415 C CA . ARG A 1 170 ? -13.781 -16.906 7.863 1 90.31 170 ARG A CA 1
ATOM 1416 C C . ARG A 1 170 ? -12.93 -17.219 6.633 1 90.31 170 ARG A C 1
ATOM 1418 O O . ARG A 1 170 ? -13.438 -17.719 5.629 1 90.31 170 ARG A O 1
ATOM 1425 N N . GLN A 1 171 ? -11.633 -16.828 6.699 1 90.31 171 GLN A N 1
ATOM 1426 C CA . GLN A 1 171 ? -10.68 -17.125 5.629 1 90.31 171 GLN A CA 1
ATOM 1427 C C . GLN A 1 171 ? -11.203 -16.641 4.281 1 90.31 171 GLN A C 1
ATOM 1429 O O . GLN A 1 171 ? -11.367 -17.438 3.354 1 90.31 171 GLN A O 1
ATOM 1434 N N . HIS A 1 172 ? -11.336 -15.383 4.18 1 91.75 172 HIS A N 1
ATOM 1435 C CA . HIS A 1 172 ? -11.867 -14.742 2.98 1 91.75 172 HIS A CA 1
ATOM 1436 C C . HIS A 1 172 ? -11.023 -15.078 1.756 1 91.75 172 HIS A C 1
ATOM 1438 O O . HIS A 1 172 ? -9.805 -15.234 1.86 1 91.75 172 HIS A O 1
ATOM 1444 N N . SER A 1 173 ? -11.703 -15.172 0.601 1 91.19 173 SER A N 1
ATOM 1445 C CA . SER A 1 173 ? -11.031 -15.398 -0.672 1 91.19 173 SER A CA 1
ATOM 1446 C C . SER A 1 173 ? -10.156 -14.211 -1.05 1 91.19 173 SER A C 1
ATOM 1448 O O . SER A 1 173 ? -10.32 -13.109 -0.509 1 91.19 173 SER A O 1
ATOM 1450 N N . PRO A 1 174 ? -9.211 -14.406 -1.974 1 92.38 174 PRO A N 1
ATOM 1451 C CA . PRO A 1 174 ? -8.352 -13.305 -2.408 1 92.38 174 PRO A CA 1
ATOM 1452 C C . PRO A 1 174 ? -9.148 -12.102 -2.914 1 92.38 174 PRO A C 1
ATOM 1454 O O . PRO A 1 174 ? -8.812 -10.961 -2.592 1 92.38 174 PRO A O 1
ATOM 1457 N N . GLY A 1 175 ? -10.195 -12.336 -3.705 1 88.44 175 GLY A N 1
ATOM 1458 C CA . GLY A 1 175 ? -11.023 -11.242 -4.195 1 88.44 175 GLY A CA 1
ATOM 1459 C C . GLY A 1 175 ? -11.688 -10.453 -3.086 1 88.44 175 GLY A C 1
ATOM 1460 O O . GLY A 1 175 ? -11.695 -9.219 -3.111 1 88.44 175 GLY A O 1
ATOM 1461 N N . VAL A 1 176 ? -12.188 -11.148 -2.098 1 89.31 176 VAL A N 1
ATOM 1462 C CA . VAL A 1 176 ? -12.852 -10.516 -0.967 1 89.31 176 VAL A CA 1
ATOM 1463 C C . VAL A 1 176 ? -11.836 -9.734 -0.138 1 89.31 176 VAL A C 1
ATOM 1465 O O . VAL A 1 176 ? -12.117 -8.617 0.309 1 89.31 176 VAL A O 1
ATOM 1468 N N . LEU A 1 177 ? -10.68 -10.359 0.094 1 94.44 177 LEU A N 1
ATOM 1469 C CA . LEU A 1 177 ? -9.617 -9.68 0.829 1 94.44 177 LEU A CA 1
ATOM 1470 C C . LEU A 1 177 ? -9.258 -8.359 0.164 1 94.44 177 LEU A C 1
ATOM 1472 O O . LEU A 1 177 ? -9.133 -7.332 0.837 1 94.44 177 LEU A O 1
ATOM 1476 N N . THR A 1 178 ? -9.148 -8.344 -1.114 1 91.94 178 THR A N 1
ATOM 1477 C CA . THR A 1 178 ? -8.789 -7.156 -1.882 1 91.94 178 THR A CA 1
ATOM 1478 C C . THR A 1 178 ? -9.891 -6.105 -1.8 1 91.94 178 THR A C 1
ATOM 1480 O O . THR A 1 178 ? -9.609 -4.918 -1.626 1 91.94 178 THR A O 1
ATOM 1483 N N . ASP A 1 179 ? -11.109 -6.516 -1.909 1 87.62 179 ASP A N 1
ATOM 1484 C CA . ASP A 1 179 ? -12.242 -5.605 -1.805 1 87.62 179 ASP A CA 1
ATOM 1485 C C . ASP A 1 179 ? -12.312 -4.969 -0.418 1 87.62 179 ASP A C 1
ATOM 1487 O O . ASP A 1 179 ? -12.539 -3.766 -0.293 1 87.62 179 ASP A O 1
ATOM 1491 N N . LEU A 1 180 ? -12.125 -5.781 0.574 1 92 180 LEU A N 1
ATOM 1492 C CA . LEU A 1 180 ? -12.172 -5.293 1.947 1 92 180 LEU A CA 1
ATOM 1493 C C . LEU A 1 180 ? -11.062 -4.289 2.209 1 92 180 LEU A C 1
ATOM 1495 O O . LEU A 1 180 ? -11.297 -3.234 2.805 1 92 180 LEU A O 1
ATOM 1499 N N . ARG A 1 181 ? -9.875 -4.613 1.804 1 93.69 181 ARG A N 1
ATOM 1500 C CA . ARG A 1 181 ? -8.758 -3.691 1.998 1 93.69 181 ARG A CA 1
ATOM 1501 C C . ARG A 1 181 ? -9.023 -2.363 1.293 1 93.69 181 ARG A C 1
ATOM 1503 O O . ARG A 1 181 ? -8.797 -1.296 1.866 1 93.69 181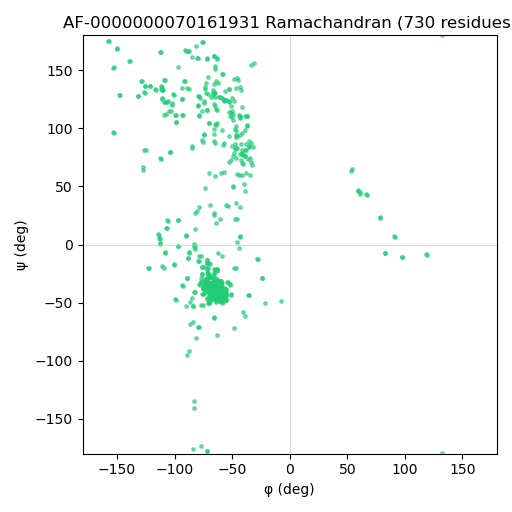 ARG A O 1
ATOM 1510 N N . SER A 1 182 ? -9.484 -2.434 0.068 1 86.88 182 SER A N 1
ATOM 1511 C CA . SER A 1 182 ? -9.781 -1.229 -0.702 1 86.88 182 SER A CA 1
ATOM 1512 C C . SER A 1 182 ? -10.836 -0.374 -0.006 1 86.88 182 SER A C 1
ATOM 1514 O O . SER A 1 182 ? -10.758 0.856 -0.027 1 86.88 182 SER A O 1
ATOM 1516 N N . ALA A 1 183 ? -11.758 -1.031 0.547 1 86.88 183 ALA A N 1
ATOM 1517 C CA . ALA A 1 183 ? -12.852 -0.337 1.226 1 86.88 183 ALA A CA 1
ATOM 1518 C C . ALA A 1 183 ? -12.367 0.299 2.527 1 86.88 183 ALA A C 1
ATOM 1520 O O . ALA A 1 183 ? -12.836 1.375 2.908 1 86.88 183 ALA A O 1
ATOM 1521 N N . LEU A 1 184 ? -11.453 -0.359 3.139 1 92.19 184 LEU A N 1
ATOM 1522 C CA . LEU A 1 184 ? -11.062 0.06 4.48 1 92.19 184 LEU A CA 1
ATOM 1523 C C . LEU A 1 184 ? -9.875 1.015 4.426 1 92.19 184 LEU A C 1
ATOM 1525 O O . LEU A 1 184 ? -9.719 1.866 5.305 1 92.19 184 LEU A O 1
ATOM 1529 N N . VAL A 1 185 ? -8.992 0.74 3.457 1 93.69 185 VAL A N 1
ATOM 1530 C CA . VAL A 1 185 ? -7.754 1.51 3.391 1 93.69 185 VAL A CA 1
ATOM 1531 C C . VAL A 1 185 ? -7.84 2.529 2.258 1 93.69 185 VAL A C 1
ATOM 1533 O O . VAL A 1 185 ? -7.246 2.338 1.193 1 93.69 185 VAL A O 1
ATOM 1536 N N . ASN A 1 186 ? -8.5 3.598 2.498 1 86.44 186 ASN A N 1
ATOM 1537 C CA . ASN A 1 186 ? -8.562 4.715 1.561 1 86.44 186 ASN A CA 1
ATOM 1538 C C . ASN A 1 186 ? -8.727 6.047 2.285 1 86.44 186 ASN A C 1
ATOM 1540 O O . ASN A 1 186 ? -9.047 6.074 3.473 1 86.44 186 ASN A O 1
ATOM 1544 N N . ASN A 1 187 ? -8.562 7.047 1.59 1 88 187 ASN A N 1
ATOM 1545 C CA . ASN A 1 187 ? -8.508 8.367 2.203 1 88 187 ASN A CA 1
ATOM 1546 C C . ASN A 1 187 ? -9.867 8.789 2.756 1 88 187 ASN A C 1
ATOM 1548 O O . ASN A 1 187 ? -9.945 9.484 3.766 1 88 187 ASN A O 1
ATOM 1552 N N . THR A 1 188 ? -10.883 8.391 2.145 1 87.12 188 THR A N 1
ATOM 1553 C CA . THR A 1 188 ? -12.219 8.766 2.586 1 87.12 188 THR A CA 1
ATOM 1554 C C . THR A 1 188 ? -12.531 8.164 3.953 1 87.12 188 THR A C 1
ATOM 1556 O O . THR A 1 188 ? -13.016 8.852 4.848 1 87.12 188 THR A O 1
ATOM 1559 N N . ILE A 1 189 ? -12.242 6.938 4.086 1 91.75 189 ILE A N 1
ATOM 1560 C CA . ILE A 1 189 ? -12.492 6.23 5.34 1 91.75 189 ILE A CA 1
ATOM 1561 C C . ILE A 1 189 ? -11.609 6.805 6.441 1 91.75 189 ILE A C 1
ATOM 1563 O O . ILE A 1 189 ? -12.086 7.074 7.551 1 91.75 189 ILE A O 1
ATOM 1567 N N . PHE A 1 190 ? -10.398 7.02 6.156 1 96.06 190 PHE A N 1
ATOM 1568 C CA . PHE A 1 190 ? -9.469 7.551 7.145 1 96.06 190 PHE A CA 1
ATOM 1569 C C . PHE A 1 190 ? -9.852 8.969 7.539 1 96.06 190 PHE A C 1
ATOM 1571 O O . PHE A 1 190 ? -9.766 9.344 8.711 1 96.06 190 PHE A O 1
ATOM 1578 N N . ALA A 1 191 ? -10.297 9.742 6.547 1 95.62 191 ALA A N 1
ATOM 1579 C CA . ALA A 1 191 ? -10.766 11.094 6.848 1 95.62 191 ALA A CA 1
ATOM 1580 C C . ALA A 1 191 ? -12.008 11.055 7.734 1 95.62 191 ALA A C 1
ATOM 1582 O O . ALA A 1 191 ? -12.133 11.844 8.672 1 95.62 191 ALA A O 1
ATOM 1583 N N . SER A 1 192 ? -12.883 10.164 7.461 1 94.25 192 SER A N 1
ATOM 1584 C CA . SER A 1 192 ? -14.102 10.023 8.25 1 94.25 192 SER A CA 1
ATOM 1585 C C . SER A 1 192 ? -13.789 9.641 9.695 1 94.25 192 SER A C 1
ATOM 1587 O O . SER A 1 192 ? -14.383 10.18 10.625 1 94.25 192 SER A O 1
ATOM 1589 N N . LEU A 1 193 ? -12.891 8.719 9.844 1 96.69 193 LEU A N 1
ATOM 1590 C CA . LEU A 1 193 ? -12.484 8.305 11.18 1 96.69 193 LEU A CA 1
ATOM 1591 C C . LEU A 1 193 ? -11.773 9.445 11.906 1 96.69 193 LEU A C 1
ATOM 1593 O O . LEU A 1 193 ? -11.969 9.641 13.109 1 96.69 193 LEU A O 1
ATOM 1597 N N . ALA A 1 194 ? -10.977 10.18 11.188 1 97.88 194 ALA A N 1
ATOM 1598 C CA . ALA A 1 194 ? -10.297 11.328 11.766 1 97.88 194 ALA A CA 1
ATOM 1599 C C . ALA A 1 194 ? -11.297 12.336 12.328 1 97.88 194 ALA A C 1
ATOM 1601 O O . ALA A 1 194 ? -11.109 12.859 13.43 1 97.88 194 ALA A O 1
ATOM 1602 N N . VAL A 1 195 ? -12.305 12.602 11.602 1 96.69 195 VAL A N 1
ATOM 1603 C CA . VAL A 1 195 ? -13.336 13.531 12.047 1 96.69 195 VAL A CA 1
ATOM 1604 C C . VAL A 1 195 ? -14.086 12.938 13.227 1 96.69 195 VAL A C 1
ATOM 1606 O O . VAL A 1 195 ? -14.336 13.625 14.227 1 96.69 195 VAL A O 1
ATOM 1609 N N . LYS A 1 196 ? -14.391 11.695 13.141 1 95.31 196 LYS A N 1
ATOM 1610 C CA . LYS A 1 196 ? -15.141 11.023 14.195 1 95.31 196 LYS A CA 1
ATOM 1611 C C . LYS A 1 196 ? -14.398 11.094 15.523 1 95.31 196 LYS A C 1
ATOM 1613 O O . LYS A 1 196 ? -15.016 11.227 16.578 1 95.31 196 LYS A O 1
ATOM 1618 N N . TYR A 1 197 ? -13.156 11.062 15.477 1 96.94 197 TYR A N 1
ATOM 1619 C CA . TYR A 1 197 ? -12.367 11.031 16.703 1 96.94 197 TYR A CA 1
ATOM 1620 C C . TYR A 1 197 ? -11.68 12.367 16.938 1 96.94 197 TYR A C 1
ATOM 1622 O O . TYR A 1 197 ? -10.672 12.445 17.656 1 96.94 197 TYR A O 1
ATOM 1630 N N . ASP A 1 198 ? -12.086 13.445 16.219 1 97.25 198 ASP A N 1
ATOM 1631 C CA . ASP A 1 198 ? -11.836 14.859 16.516 1 97.25 198 ASP A CA 1
ATOM 1632 C C . ASP A 1 198 ? -10.414 15.258 16.109 1 97.25 198 ASP A C 1
ATOM 1634 O O . ASP A 1 198 ? -9.859 16.219 16.656 1 97.25 198 ASP A O 1
ATOM 1638 N N . TYR A 1 199 ? -9.867 14.508 15.18 1 98.38 199 TYR A N 1
ATOM 1639 C CA . TYR A 1 199 ? -8.555 14.922 14.695 1 98.38 199 TYR A CA 1
ATOM 1640 C C . TYR A 1 199 ? -8.594 16.344 14.18 1 98.38 199 TYR A C 1
ATOM 1642 O O . TYR A 1 199 ? -7.637 17.109 14.367 1 98.38 199 TYR A O 1
ATOM 1650 N N . HIS A 1 200 ? -9.68 16.719 13.516 1 97.88 200 HIS A N 1
ATOM 1651 C CA . HIS A 1 200 ? -9.812 18 12.828 1 97.88 200 HIS A CA 1
ATOM 1652 C C . HIS A 1 200 ? -9.734 19.172 13.805 1 97.88 200 HIS A C 1
ATOM 1654 O O . HIS A 1 200 ? -9.32 20.266 13.43 1 97.88 200 HIS A O 1
ATOM 1660 N N . LYS A 1 201 ? -10 18.953 15.039 1 97.69 201 LYS A N 1
ATOM 1661 C CA . LYS A 1 201 ? -10 20 16.047 1 97.69 201 LYS A CA 1
ATOM 1662 C C . LYS A 1 201 ? -8.578 20.391 16.438 1 97.69 201 LYS A C 1
ATOM 1664 O O . LYS A 1 201 ? -8.344 21.453 17 1 97.69 201 LYS A O 1
ATOM 1669 N N . TYR A 1 202 ? -7.688 19.531 16.156 1 98.06 202 TYR A N 1
ATOM 1670 C CA . TYR A 1 202 ? -6.32 19.719 16.625 1 98.06 202 TYR A CA 1
ATOM 1671 C C . TYR A 1 202 ? -5.375 19.969 15.461 1 98.06 202 TYR A C 1
ATOM 1673 O O . TYR A 1 202 ? -4.172 20.156 15.656 1 98.06 202 TYR A O 1
ATOM 1681 N N . PHE A 1 203 ? -5.938 19.984 14.297 1 98.06 203 PHE A N 1
ATOM 1682 C CA . PHE A 1 203 ? -5.18 20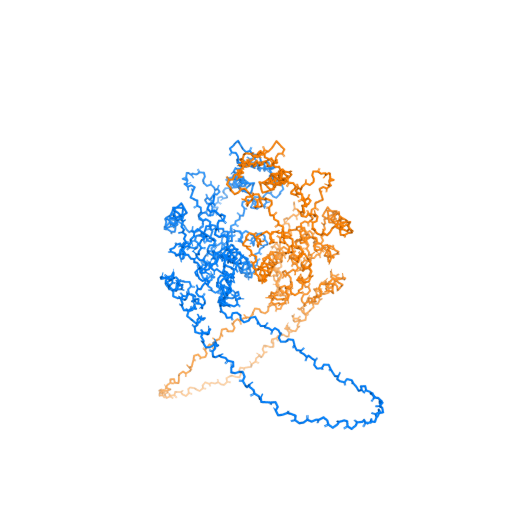.141 13.062 1 98.06 203 PHE A CA 1
ATOM 1683 C C . PHE A 1 203 ? -4.555 21.531 13 1 98.06 203 PHE A C 1
ATOM 1685 O O . PHE A 1 203 ? -5.23 22.531 13.227 1 98.06 203 PHE A O 1
ATOM 1692 N N . LYS A 1 204 ? -3.258 21.578 12.734 1 98 204 LYS A N 1
ATOM 1693 C CA . LYS A 1 204 ? -2.543 22.844 12.656 1 98 204 LYS A CA 1
ATOM 1694 C C . LYS A 1 204 ? -2.182 23.188 11.219 1 98 204 LYS A C 1
ATOM 1696 O O . LYS A 1 204 ? -1.271 22.594 10.641 1 98 204 LYS A O 1
ATOM 1701 N N . ALA A 1 205 ? -2.809 24.203 10.742 1 97.56 205 ALA A N 1
ATOM 1702 C CA . ALA A 1 205 ? -2.574 24.672 9.383 1 97.56 205 ALA A CA 1
ATOM 1703 C C . ALA A 1 205 ? -2.887 26.156 9.258 1 97.56 205 ALA A C 1
ATOM 1705 O O . ALA A 1 205 ? -3.605 26.719 10.094 1 97.56 205 ALA A O 1
ATOM 1706 N N . VAL A 1 206 ? -2.209 26.797 8.328 1 96.19 206 VAL A N 1
ATOM 1707 C CA . VAL A 1 206 ? -2.523 28.172 7.93 1 96.19 206 VAL A CA 1
ATOM 1708 C C . VAL A 1 206 ? -3.066 28.188 6.504 1 96.19 206 VAL A C 1
ATOM 1710 O O . VAL A 1 206 ? -2.35 28.531 5.562 1 96.19 206 VAL A O 1
ATOM 1713 N N . SER A 1 207 ? -4.312 27.734 6.285 1 92.88 207 SER A N 1
ATOM 1714 C CA . SER A 1 207 ? -4.988 27.641 4.992 1 92.88 207 SER A CA 1
ATOM 1715 C C . SER A 1 207 ? -6.5 27.734 5.152 1 92.88 207 SER A C 1
ATOM 1717 O O . SER A 1 207 ? -7.168 26.719 5.414 1 92.88 207 SER A O 1
ATOM 1719 N N . PRO A 1 208 ? -7.043 28.938 4.969 1 94.12 208 PRO A N 1
ATOM 1720 C CA . PRO A 1 208 ? -8.492 29.109 5.113 1 94.12 208 PRO A CA 1
ATOM 1721 C C . PRO A 1 208 ? -9.289 28.188 4.18 1 94.12 208 PRO A C 1
ATOM 1723 O O . PRO A 1 208 ? -10.328 27.672 4.566 1 94.12 208 PRO A O 1
ATOM 1726 N N . GLU A 1 209 ? -8.805 28.031 3.006 1 91.56 209 GLU A N 1
ATOM 1727 C CA . GLU A 1 209 ? -9.477 27.172 2.033 1 91.56 209 GLU A CA 1
ATOM 1728 C C . GLU A 1 209 ? -9.578 25.734 2.533 1 91.56 209 GLU A C 1
ATOM 1730 O O . GLU A 1 209 ? -10.617 25.094 2.389 1 91.56 209 GLU A O 1
ATOM 1735 N N . LEU A 1 210 ? -8.523 25.328 3.078 1 92.69 210 LEU A N 1
ATOM 1736 C CA . LEU A 1 210 ? -8.492 23.969 3.607 1 92.69 210 LEU A CA 1
ATOM 1737 C C . LEU A 1 210 ? -9.484 23.812 4.754 1 92.69 210 LEU A C 1
ATOM 1739 O O . LEU A 1 210 ? -10.18 22.797 4.844 1 92.69 210 LEU A O 1
ATOM 1743 N N . PHE A 1 211 ? -9.602 24.766 5.559 1 95.75 211 PHE A N 1
ATOM 1744 C CA . PHE A 1 211 ? -10.516 24.688 6.691 1 95.75 211 PHE A CA 1
ATOM 1745 C C . PHE A 1 211 ? -11.961 24.703 6.219 1 95.75 211 PHE A C 1
ATOM 1747 O O . PHE A 1 211 ? -12.828 24.078 6.828 1 95.75 211 PHE A O 1
ATOM 1754 N N . HIS A 1 212 ? -12.188 25.406 5.16 1 94.81 212 HIS A N 1
ATOM 1755 C CA . HIS A 1 212 ? -13.539 25.406 4.602 1 94.81 212 HIS A CA 1
ATOM 1756 C C . HIS A 1 212 ? -13.938 24.016 4.141 1 94.81 212 HIS A C 1
ATOM 1758 O O . HIS A 1 212 ? -15.055 23.562 4.41 1 94.81 212 HIS A O 1
ATOM 1764 N N . VAL A 1 213 ? -13.039 23.359 3.447 1 92 213 VAL A N 1
ATOM 1765 C CA . VAL A 1 213 ? -13.297 22.016 2.959 1 92 213 VAL A CA 1
ATOM 1766 C C . VAL A 1 213 ? -13.5 21.062 4.141 1 92 213 VAL A C 1
ATOM 1768 O O . VAL A 1 213 ? -14.398 20.219 4.113 1 92 213 VAL A O 1
ATOM 1771 N N . ILE A 1 214 ? -12.68 21.234 5.168 1 96.31 214 ILE A N 1
ATOM 1772 C CA . ILE A 1 214 ? -12.773 20.391 6.352 1 96.31 214 ILE A CA 1
ATOM 1773 C C . ILE A 1 214 ? -14.109 20.625 7.047 1 96.31 214 ILE A C 1
ATOM 1775 O O . ILE A 1 214 ? -14.805 19.672 7.406 1 96.31 214 ILE A O 1
ATOM 1779 N N . ASP A 1 215 ? -14.508 21.844 7.168 1 96.25 215 ASP A N 1
ATOM 1780 C CA . ASP A 1 215 ? -15.758 22.188 7.84 1 96.25 215 ASP A CA 1
ATOM 1781 C C . ASP A 1 215 ? -16.953 21.594 7.098 1 96.25 215 ASP A C 1
ATOM 1783 O O . ASP A 1 215 ? -17.891 21.078 7.723 1 96.25 215 ASP A O 1
ATOM 1787 N N . ASP A 1 216 ? -16.922 21.734 5.844 1 92 216 ASP A N 1
ATOM 1788 C CA . ASP A 1 216 ? -17.984 21.156 5.035 1 92 216 ASP A CA 1
ATOM 1789 C C . ASP A 1 216 ? -18.094 19.656 5.234 1 92 216 ASP A C 1
ATOM 1791 O O . ASP A 1 216 ? -19.188 19.109 5.348 1 92 216 ASP A O 1
ATOM 1795 N N . PHE A 1 217 ? -16.984 19.078 5.273 1 92 217 PHE A N 1
ATOM 1796 C CA . PHE A 1 217 ? -16.938 17.625 5.422 1 92 217 PHE A CA 1
ATOM 1797 C C . PHE A 1 217 ? -17.406 17.203 6.812 1 92 217 PHE A C 1
ATOM 1799 O O . PHE A 1 217 ? -18.125 16.219 6.961 1 92 217 PHE A O 1
ATOM 1806 N N . VAL A 1 218 ? -16.984 17.938 7.828 1 95.19 218 VAL A N 1
ATOM 1807 C CA . VAL A 1 218 ? -17.391 17.672 9.203 1 95.19 218 VAL A CA 1
ATOM 1808 C C . VAL A 1 218 ? -18.922 17.781 9.328 1 95.19 218 VAL A C 1
ATOM 1810 O O . VAL A 1 218 ? -19.562 16.922 9.93 1 95.19 218 VAL A O 1
ATOM 1813 N N . GLN A 1 219 ? -19.453 18.797 8.727 1 92.81 219 GLN A N 1
ATOM 1814 C CA . GLN A 1 219 ? -20.891 19 8.758 1 92.81 219 GLN A CA 1
ATOM 1815 C C . GLN A 1 219 ? -21.625 17.875 8.047 1 92.81 219 GLN A C 1
ATOM 1817 O O . GLN A 1 219 ? -22.656 17.391 8.523 1 92.81 219 GLN A O 1
ATOM 1822 N N . PHE A 1 220 ? -21.078 17.531 7.016 1 87.06 220 PHE A N 1
ATOM 1823 C CA . PHE A 1 220 ? -21.656 16.438 6.246 1 87.06 220 PHE A CA 1
ATOM 1824 C C . PHE A 1 220 ? -21.672 15.156 7.066 1 87.06 220 PHE A C 1
ATOM 1826 O O . PHE A 1 220 ? -22.672 14.438 7.078 1 87.06 220 PHE A O 1
ATOM 1833 N N . GLN A 1 221 ? -20.578 14.836 7.715 1 88.44 221 GLN A N 1
ATOM 1834 C CA . GLN A 1 221 ? -20.469 13.625 8.523 1 88.44 221 GLN A CA 1
ATOM 1835 C C . GLN A 1 221 ? -21.438 13.656 9.695 1 88.44 221 GLN A C 1
ATOM 1837 O O . GLN A 1 221 ? -22.016 12.625 10.062 1 88.44 221 GLN A O 1
ATOM 1842 N N . MET A 1 222 ? -21.562 14.727 10.234 1 86.75 222 MET A N 1
ATOM 1843 C CA . MET A 1 222 ? -22.469 14.875 11.375 1 86.75 222 MET A CA 1
ATOM 1844 C C . MET A 1 222 ? -23.906 14.641 10.953 1 86.75 222 MET A C 1
ATOM 1846 O O . MET A 1 222 ? -24.703 14.062 11.703 1 86.75 222 MET A O 1
ATOM 1850 N N . GLU A 1 223 ? -24.219 15.023 9.766 1 81.25 223 GLU A N 1
ATOM 1851 C CA . GLU A 1 223 ? -25.578 14.859 9.258 1 81.25 223 GLU A CA 1
ATOM 1852 C C . GLU A 1 223 ? -25.859 13.406 8.883 1 81.25 223 GLU A C 1
ATOM 1854 O O . GLU A 1 223 ? -26.969 12.914 9.062 1 81.25 223 GLU A O 1
ATOM 1859 N N . LYS A 1 224 ? -24.859 12.781 8.219 1 71.31 224 LYS A N 1
ATOM 1860 C CA . LYS A 1 224 ? -25.031 11.391 7.816 1 71.31 224 LYS A CA 1
ATOM 1861 C C . LYS A 1 224 ? -25.125 10.477 9.031 1 71.31 224 LYS A C 1
ATOM 1863 O O . LYS A 1 224 ? -25.859 9.492 9.023 1 71.31 224 LYS A O 1
ATOM 1868 N N . ASN A 1 225 ? -23.984 10.438 9.836 1 58.03 225 ASN A N 1
ATOM 1869 C CA . ASN A 1 225 ? -24.047 9.648 11.062 1 58.03 225 ASN A CA 1
ATOM 1870 C C . ASN A 1 225 ? -25.438 9.703 11.703 1 58.03 225 ASN A C 1
ATOM 1872 O O . ASN A 1 225 ? -25.891 8.727 12.297 1 58.03 225 ASN A O 1
ATOM 1876 N N . GLU A 1 226 ? -25.984 10.977 11.719 1 47.56 226 GLU A N 1
ATOM 1877 C CA . GLU A 1 226 ? -27.375 11.07 12.195 1 47.56 226 GLU A CA 1
ATOM 1878 C C . GLU A 1 226 ? -28.312 10.25 11.32 1 47.56 226 GLU A C 1
ATOM 1880 O O . GLU A 1 226 ? -29.328 9.75 11.805 1 47.56 226 GLU A O 1
ATOM 1885 N N . MET A 1 227 ? -28.047 10.289 9.922 1 42.34 227 MET A N 1
ATOM 1886 C CA . MET A 1 227 ? -28.812 9.367 9.102 1 42.34 227 MET A CA 1
ATOM 1887 C C . MET A 1 227 ? -28.188 7.984 9.094 1 42.34 227 MET A C 1
ATOM 1889 O O . MET A 1 227 ? -27.062 7.805 9.578 1 42.34 227 MET A O 1
ATOM 1893 N N . GLN A 1 228 ? -28.141 7.141 7.816 1 39.47 228 GLN A N 1
ATOM 1894 C CA . GLN A 1 228 ? -27.641 5.777 7.684 1 39.47 228 GLN A CA 1
ATOM 1895 C C . GLN A 1 228 ? -26.125 5.73 7.82 1 39.47 228 GLN A C 1
ATOM 1897 O O . GLN A 1 228 ? -25.453 6.73 7.582 1 39.47 228 GLN A O 1
ATOM 1902 N N . GLY A 1 229 ? -25.359 4.711 8.43 1 35.69 229 GLY A N 1
ATOM 1903 C CA . GLY A 1 229 ? -24.031 4.215 8.703 1 35.69 229 GLY A CA 1
ATOM 1904 C C . GLY A 1 229 ? -23.031 4.512 7.59 1 35.69 229 GLY A C 1
ATOM 1905 O O . GLY A 1 229 ? -23.438 4.871 6.48 1 35.69 229 GLY A O 1
ATOM 1906 N N . MET A 1 230 ? -21.594 4.625 7.758 1 38.25 230 MET A N 1
ATOM 1907 C CA . MET A 1 230 ? -20.438 4.727 6.863 1 38.25 230 MET A CA 1
ATOM 1908 C C . MET A 1 230 ? -20.734 4.051 5.523 1 38.25 230 MET A C 1
ATOM 1910 O O . MET A 1 230 ? -19.891 4.059 4.625 1 38.25 230 MET A O 1
ATOM 1914 N N . ASP A 1 231 ? -21.75 3.332 5.461 1 39.62 231 ASP A N 1
ATOM 1915 C CA . ASP A 1 231 ? -22.141 2.471 4.352 1 39.62 231 ASP A CA 1
ATOM 1916 C C . ASP A 1 231 ? -22.531 3.295 3.129 1 39.62 231 ASP A C 1
ATOM 1918 O O . ASP A 1 231 ? -22.312 2.881 1.991 1 39.62 231 ASP A O 1
ATOM 1922 N N . SER A 1 232 ? -23.25 4.355 3.334 1 38.19 232 SER A N 1
ATOM 1923 C CA . SER A 1 232 ? -23.906 5.133 2.281 1 38.19 232 SER A CA 1
ATOM 1924 C C . SER A 1 232 ? -22.875 5.875 1.43 1 38.19 232 SER A C 1
ATOM 1926 O O . SER A 1 232 ? -23.125 6.168 0.259 1 38.19 232 SER A O 1
ATOM 1928 N N . GLU A 1 233 ? -21.859 6.348 1.968 1 40.47 233 GLU A N 1
ATOM 1929 C CA . GLU A 1 233 ? -20.906 7.242 1.3 1 40.47 233 GLU A CA 1
ATOM 1930 C C . GLU A 1 233 ? -20.047 6.484 0.305 1 40.47 233 GLU A C 1
ATOM 1932 O O . GLU A 1 233 ? -19.703 7.012 -0.756 1 40.47 233 GLU A O 1
ATOM 1937 N N . LEU A 1 234 ? -19.594 5.25 0.706 1 39.53 234 LEU A N 1
ATOM 1938 C CA . LEU A 1 234 ? -18.828 4.449 -0.238 1 39.53 234 LEU A CA 1
ATOM 1939 C C . LEU A 1 234 ? -19.688 4.055 -1.438 1 39.53 234 LEU A C 1
ATOM 1941 O O . LEU A 1 234 ? -19.172 3.932 -2.555 1 39.53 234 LEU A O 1
ATOM 1945 N N . ARG A 1 235 ? -21 3.834 -1.217 1 35.69 235 ARG A N 1
ATOM 1946 C CA . ARG A 1 235 ? -21.969 3.549 -2.271 1 35.69 235 ARG A CA 1
ATOM 1947 C C . ARG A 1 235 ? -22.359 4.824 -3.004 1 35.69 235 ARG A C 1
ATOM 1949 O O . ARG A 1 235 ? -22.922 4.766 -4.102 1 35.69 235 ARG A O 1
ATOM 1956 N N . ARG A 1 236 ? -22.438 5.965 -2.348 1 37.16 236 ARG A N 1
ATOM 1957 C CA . ARG A 1 236 ? -22.953 7.199 -2.93 1 37.16 236 ARG A CA 1
ATOM 1958 C C . ARG A 1 236 ? -22.016 7.727 -4.012 1 37.16 236 ARG A C 1
ATOM 1960 O O . ARG A 1 236 ? -22.359 8.672 -4.73 1 37.16 236 ARG A O 1
ATOM 1967 N N . SER A 1 237 ? -20.719 7.504 -3.838 1 37.22 237 SER A N 1
ATOM 1968 C CA . SER A 1 237 ? -20 8.094 -4.969 1 37.22 237 SER A CA 1
ATOM 1969 C C . SER A 1 237 ? -20.516 7.543 -6.293 1 37.22 237 SER A C 1
ATOM 1971 O O . SER A 1 237 ? -20.422 8.211 -7.328 1 37.22 237 SER A O 1
ATOM 1973 N N . GLU A 1 238 ? -20.766 6.211 -6.492 1 34.03 238 GLU A N 1
ATOM 1974 C CA . GLU A 1 238 ? -20.984 5.629 -7.812 1 34.03 238 GLU A CA 1
ATOM 1975 C C . GLU A 1 238 ? -22.438 5.789 -8.25 1 34.03 238 GLU A C 1
ATOM 1977 O O . GLU A 1 238 ? -22.734 5.859 -9.445 1 34.03 238 GLU A O 1
ATOM 1982 N N . GLU A 1 239 ? -23.469 5.371 -7.441 1 34.34 239 GLU A N 1
ATOM 1983 C CA . GLU A 1 239 ? -24.781 5.066 -8 1 34.34 239 GLU A CA 1
ATOM 1984 C C . GLU A 1 239 ? -25.578 6.344 -8.258 1 34.34 239 GLU A C 1
ATOM 1986 O O . GLU A 1 239 ? -26.359 6.418 -9.211 1 34.34 239 GLU A O 1
ATOM 1991 N N . ASP A 1 240 ? -26.062 7.047 -7.168 1 35.56 240 ASP A N 1
ATOM 1992 C CA . ASP A 1 240 ? -27.266 7.855 -7.371 1 35.56 240 ASP A CA 1
ATOM 1993 C C . ASP A 1 240 ? -26.938 9.125 -8.156 1 35.56 240 ASP A C 1
ATOM 1995 O O . ASP A 1 240 ? -26.125 9.938 -7.719 1 35.56 240 ASP A O 1
ATOM 1999 N N . GLU A 1 241 ? -27.062 9.156 -9.328 1 36.69 241 GLU A N 1
ATOM 2000 C CA . GLU A 1 241 ? -27.25 10.297 -10.211 1 36.69 241 GLU A CA 1
ATOM 2001 C C . GLU A 1 241 ? -27.859 11.477 -9.469 1 36.69 241 GLU A C 1
ATOM 2003 O O . GLU A 1 241 ? -28.125 12.531 -10.062 1 36.69 241 GLU A O 1
ATOM 2008 N N . GLU A 1 242 ? -28.672 11.273 -8.406 1 37.34 242 GLU A N 1
ATOM 2009 C CA . GLU A 1 242 ? -29.266 12.5 -7.891 1 37.34 242 GLU A CA 1
ATOM 2010 C C . GLU A 1 242 ? -28.203 13.438 -7.332 1 37.34 242 GLU A C 1
ATOM 2012 O O . GLU A 1 242 ? -27.141 12.984 -6.883 1 37.34 242 GLU A O 1
ATOM 2017 N N . LYS A 1 243 ? -28.484 14.797 -7.332 1 38.22 243 LYS A N 1
ATOM 2018 C CA . LYS A 1 243 ? -27.766 16.016 -7.004 1 38.22 243 LYS A CA 1
ATOM 2019 C C . LYS A 1 243 ? -26.969 15.859 -5.707 1 38.22 243 LYS A C 1
ATOM 2021 O O . LYS A 1 243 ? -27.281 16.5 -4.699 1 38.22 243 LYS A O 1
ATOM 2026 N N . GLU A 1 244 ? -26.875 14.742 -5.121 1 41.06 244 GLU A N 1
ATOM 2027 C CA . GLU A 1 244 ? -26.156 14.961 -3.871 1 41.06 244 GLU A CA 1
ATOM 2028 C C . GLU A 1 244 ? -24.859 15.719 -4.113 1 41.06 244 GLU A C 1
ATOM 2030 O O . GLU A 1 244 ? -24.156 15.461 -5.094 1 41.06 244 GLU A O 1
ATOM 2035 N N . GLU A 1 245 ? -24.75 16.922 -3.639 1 44.09 245 GLU A N 1
ATOM 2036 C CA . GLU A 1 245 ? -23.656 17.891 -3.639 1 44.09 245 GLU A CA 1
ATOM 2037 C C . GLU A 1 245 ? -22.312 17.219 -3.461 1 44.09 245 GLU A C 1
ATOM 2039 O O . GLU A 1 245 ? -22.141 16.375 -2.568 1 44.09 245 GLU A O 1
ATOM 2044 N N . ASP A 1 246 ? -21.547 17.031 -4.41 1 59.19 246 ASP A N 1
ATOM 2045 C CA . ASP A 1 246 ? -20.188 16.531 -4.516 1 59.19 246 ASP A CA 1
ATOM 2046 C C . ASP A 1 246 ? -19.312 17.109 -3.406 1 59.19 246 ASP A C 1
ATOM 2048 O O . ASP A 1 246 ? -18.969 18.297 -3.422 1 59.19 246 ASP A O 1
ATOM 2052 N N . ILE A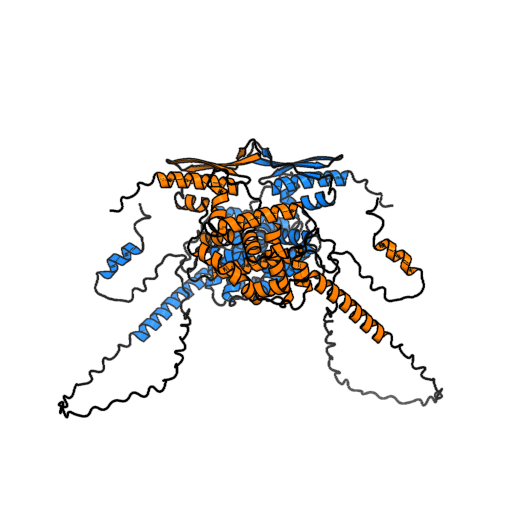 1 247 ? -19.406 16.562 -2.105 1 69.62 247 ILE A N 1
ATOM 2053 C CA . ILE A 1 247 ? -18.562 17.047 -1.023 1 69.62 247 ILE A CA 1
ATOM 2054 C C . ILE A 1 247 ? -17.125 16.562 -1.247 1 69.62 247 ILE A C 1
ATOM 2056 O O . ILE A 1 247 ? -16.891 15.406 -1.606 1 69.62 247 ILE A O 1
ATOM 2060 N N . GLU A 1 248 ? -16.312 17.469 -1.147 1 79.62 248 GLU A N 1
ATOM 2061 C CA . GLU A 1 248 ? -14.883 17.188 -1.301 1 79.62 248 GLU A CA 1
ATOM 2062 C C . GLU A 1 248 ? -14.297 16.594 -0.016 1 79.62 248 GLU A C 1
ATOM 2064 O O . GLU A 1 248 ? -14.523 17.141 1.071 1 79.62 248 GLU A O 1
ATOM 2069 N N . VAL A 1 249 ? -13.648 15.5 -0.142 1 85.69 249 VAL A N 1
ATOM 2070 C CA . VAL A 1 249 ? -12.977 14.906 1.002 1 85.69 249 VAL A CA 1
ATOM 2071 C C . VAL A 1 249 ? -11.648 15.617 1.248 1 85.69 249 VAL A C 1
ATOM 2073 O O . VAL A 1 249 ? -10.789 15.672 0.36 1 85.69 249 VAL A O 1
ATOM 2076 N N . PRO A 1 250 ? -11.531 16.172 2.404 1 91.56 250 PRO A N 1
ATOM 2077 C CA . PRO A 1 250 ? -10.242 16.812 2.688 1 91.56 250 PRO A CA 1
ATOM 2078 C C . PRO A 1 250 ? -9.117 15.797 2.873 1 91.56 250 PRO A C 1
ATOM 2080 O O . PRO A 1 250 ? -9.008 15.18 3.934 1 91.56 250 PRO A O 1
ATOM 2083 N N . LYS A 1 251 ? -8.297 15.625 1.982 1 89.81 251 LYS A N 1
ATOM 2084 C CA . LYS A 1 251 ? -7.211 14.648 1.979 1 89.81 251 LYS A CA 1
ATOM 2085 C C . LYS A 1 251 ? -6.352 14.773 3.236 1 89.81 251 LYS A C 1
ATOM 2087 O O . LYS A 1 251 ? -5.848 13.773 3.75 1 89.81 251 LYS A O 1
ATOM 2092 N N . ALA A 1 252 ? -6.258 16.031 3.729 1 95.5 252 ALA A N 1
ATOM 2093 C CA . ALA A 1 252 ? -5.418 16.281 4.895 1 95.5 252 ALA A CA 1
ATOM 2094 C C . ALA A 1 252 ? -5.898 15.477 6.102 1 95.5 252 ALA A C 1
ATOM 2096 O O . ALA A 1 252 ? -5.098 15.07 6.941 1 95.5 252 ALA A O 1
ATOM 2097 N N . MET A 1 253 ? -7.176 15.25 6.156 1 97.19 253 MET A N 1
ATOM 2098 C CA . MET A 1 253 ? -7.723 14.508 7.289 1 97.19 253 MET A CA 1
ATOM 2099 C C . MET A 1 253 ? -7.281 13.055 7.254 1 97.19 253 MET A C 1
ATOM 2101 O O . MET A 1 253 ? -6.945 12.477 8.289 1 97.19 253 MET A O 1
ATOM 2105 N N . GLY A 1 254 ? -7.281 12.469 6.102 1 97.69 254 GLY A N 1
ATOM 2106 C CA . GLY A 1 254 ? -6.734 11.125 5.98 1 97.69 254 GLY A CA 1
ATOM 2107 C C . GLY A 1 254 ? -5.242 11.062 6.25 1 97.69 254 GLY A C 1
ATOM 2108 O O . GLY A 1 254 ? -4.762 10.117 6.871 1 97.69 254 GLY A O 1
ATOM 2109 N N . ASP A 1 255 ? -4.621 12.102 5.828 1 97.56 255 ASP A N 1
ATOM 2110 C CA . ASP A 1 255 ? -3.174 12.18 5.992 1 97.56 255 ASP A CA 1
ATOM 2111 C C . ASP A 1 255 ? -2.789 12.203 7.469 1 97.56 255 ASP A C 1
ATOM 2113 O O . ASP A 1 255 ? -1.85 11.516 7.879 1 97.56 255 ASP A O 1
ATOM 2117 N N . ILE A 1 256 ? -3.445 12.977 8.258 1 98.56 256 ILE A N 1
ATOM 2118 C CA . ILE A 1 256 ? -3.021 13.094 9.648 1 98.56 256 ILE A CA 1
ATOM 2119 C C . ILE A 1 256 ? -3.451 11.844 10.422 1 98.56 256 ILE A C 1
ATOM 2121 O O . ILE A 1 256 ? -2.85 11.5 11.438 1 98.56 256 ILE A O 1
ATOM 2125 N N . PHE A 1 257 ? -4.52 11.172 9.945 1 98.81 257 PHE A N 1
ATOM 2126 C CA . PHE A 1 257 ? -4.871 9.875 10.508 1 98.81 257 PHE A CA 1
ATOM 2127 C C . PHE A 1 257 ? -3.711 8.891 10.367 1 98.81 257 PHE A C 1
ATOM 2129 O O . PHE A 1 257 ? -3.352 8.203 11.328 1 98.81 257 PHE A O 1
ATOM 2136 N N . GLU A 1 258 ? -3.156 8.82 9.211 1 98.81 258 GLU A N 1
ATOM 2137 C CA . GLU A 1 258 ? -1.995 7.977 8.945 1 98.81 258 GLU A CA 1
ATOM 2138 C C . GLU A 1 258 ? -0.762 8.492 9.68 1 98.81 258 GLU A C 1
ATOM 2140 O O . GLU A 1 258 ? 0.012 7.699 10.227 1 98.81 258 GLU A O 1
ATOM 2145 N N . SER A 1 259 ? -0.62 9.789 9.672 1 98.88 259 SER A N 1
ATOM 2146 C CA . SER A 1 259 ? 0.534 10.422 10.312 1 98.88 259 SER A CA 1
ATOM 2147 C C . SER A 1 259 ? 0.593 10.094 11.797 1 98.88 259 SER A C 1
ATOM 2149 O O . SER A 1 259 ? 1.67 9.836 12.344 1 98.88 259 SER A O 1
ATOM 2151 N N . LEU A 1 260 ? -0.51 10.125 12.469 1 98.94 260 LEU A N 1
ATOM 2152 C CA . LEU A 1 260 ? -0.542 9.812 13.898 1 98.94 260 LEU A CA 1
ATOM 2153 C C . LEU A 1 260 ? -0.123 8.367 14.148 1 98.94 260 LEU A C 1
ATOM 2155 O O . LEU A 1 260 ? 0.519 8.07 15.156 1 98.94 260 LEU A O 1
ATOM 2159 N N . ALA A 1 261 ? -0.531 7.477 13.281 1 98.94 261 ALA A N 1
ATOM 2160 C CA . ALA A 1 261 ? -0.073 6.094 13.406 1 98.94 261 ALA A CA 1
ATOM 2161 C C . ALA A 1 261 ? 1.451 6.016 13.367 1 98.94 261 ALA A C 1
ATOM 2163 O O . ALA A 1 261 ? 2.061 5.32 14.188 1 98.94 261 ALA A O 1
ATOM 2164 N N . GLY A 1 262 ? 2.014 6.746 12.398 1 98.94 262 GLY A N 1
ATOM 2165 C CA . GLY A 1 262 ? 3.465 6.812 12.344 1 98.94 262 GLY A CA 1
ATOM 2166 C C . GLY A 1 262 ? 4.082 7.398 13.602 1 98.94 262 GLY A C 1
ATOM 2167 O O . GLY A 1 262 ? 5.117 6.918 14.07 1 98.94 262 GLY A O 1
ATOM 2168 N N . ALA A 1 263 ? 3.453 8.398 14.148 1 98.94 263 ALA A N 1
ATOM 2169 C CA . ALA A 1 263 ? 3.943 9.055 15.359 1 98.94 263 ALA A CA 1
ATOM 2170 C C . ALA A 1 263 ? 3.918 8.102 16.547 1 98.94 263 ALA A C 1
ATOM 2172 O O . ALA A 1 263 ? 4.875 8.039 17.328 1 98.94 263 ALA A O 1
ATOM 2173 N N . ILE A 1 264 ? 2.846 7.383 16.688 1 98.94 264 ILE A N 1
ATOM 2174 C CA . ILE A 1 264 ? 2.725 6.422 17.781 1 98.94 264 ILE A CA 1
ATOM 2175 C C . ILE A 1 264 ? 3.785 5.332 17.625 1 98.94 264 ILE A C 1
ATOM 2177 O O . ILE A 1 264 ? 4.414 4.93 18.609 1 98.94 264 ILE A O 1
ATOM 2181 N N . TYR A 1 265 ? 3.971 4.871 16.438 1 98.94 265 TYR A N 1
ATOM 2182 C CA . TYR A 1 265 ? 4.984 3.865 16.141 1 98.94 265 TYR A CA 1
ATOM 2183 C C . TYR A 1 265 ? 6.363 4.332 16.578 1 98.94 265 TYR A C 1
ATOM 2185 O O . TYR A 1 265 ? 7.078 3.598 17.266 1 98.94 265 TYR A O 1
ATOM 2193 N N . MET A 1 266 ? 6.672 5.523 16.219 1 98.69 266 MET A N 1
ATOM 2194 C CA . MET A 1 266 ? 7.977 6.074 16.578 1 98.69 266 MET A CA 1
ATOM 2195 C C . MET A 1 266 ? 8.078 6.312 18.078 1 98.69 266 MET A C 1
ATOM 2197 O O . MET A 1 266 ? 9.102 6.012 18.688 1 98.69 266 MET A O 1
ATOM 2201 N N . ASP A 1 267 ? 7.043 6.777 18.688 1 98.69 267 ASP A N 1
ATOM 2202 C CA . ASP A 1 267 ? 7.027 7.109 20.109 1 98.69 267 ASP A CA 1
ATOM 2203 C C . ASP A 1 267 ? 7.09 5.848 20.969 1 98.69 267 ASP A C 1
ATOM 2205 O O . ASP A 1 267 ? 7.613 5.875 22.078 1 98.69 267 ASP A O 1
ATOM 2209 N N . SER A 1 268 ? 6.59 4.773 20.453 1 98.62 268 SER A N 1
ATOM 2210 C CA . SER A 1 268 ? 6.539 3.516 21.188 1 98.62 268 SER A CA 1
ATOM 2211 C C . SER A 1 268 ? 7.715 2.613 20.828 1 98.62 268 SER A C 1
ATOM 2213 O O . SER A 1 268 ? 7.621 1.39 20.938 1 98.62 268 SER A O 1
ATOM 2215 N N . GLU A 1 269 ? 8.758 3.17 20.312 1 97.31 269 GLU A N 1
ATOM 2216 C CA . GLU A 1 269 ? 9.953 2.432 19.938 1 97.31 269 GLU A CA 1
ATOM 2217 C C . GLU A 1 269 ? 9.641 1.387 18.859 1 97.31 269 GLU A C 1
ATOM 2219 O O . GLU A 1 269 ? 9.984 0.212 19.016 1 97.31 269 GLU A O 1
ATOM 2224 N N . MET A 1 270 ? 8.859 1.823 17.891 1 97.88 270 MET A N 1
ATOM 2225 C CA . MET A 1 270 ? 8.562 1.071 16.672 1 97.88 270 MET A CA 1
ATOM 2226 C C . MET A 1 270 ? 7.734 -0.17 16.984 1 97.88 270 MET A C 1
ATOM 2228 O O . MET A 1 270 ? 8.039 -1.264 16.516 1 97.88 270 MET A O 1
ATOM 2232 N N . SER A 1 271 ? 6.738 0.048 17.875 1 98.5 271 SER A N 1
ATOM 2233 C CA . SER A 1 271 ? 5.852 -1.049 18.234 1 98.5 271 SER A CA 1
ATOM 2234 C C . SER A 1 271 ? 4.605 -1.073 17.359 1 98.5 271 SER A C 1
ATOM 2236 O O . SER A 1 271 ? 3.713 -0.236 17.516 1 98.5 271 SER A O 1
ATOM 2238 N N . LEU A 1 272 ? 4.531 -2.121 16.516 1 98.75 272 LEU A N 1
ATOM 2239 C CA . LEU A 1 272 ? 3.33 -2.318 15.711 1 98.75 272 LEU A CA 1
ATOM 2240 C C . LEU A 1 272 ? 2.141 -2.678 16.594 1 98.75 272 LEU A C 1
ATOM 2242 O O . LEU A 1 272 ? 1.009 -2.277 16.312 1 98.75 272 LEU A O 1
ATOM 2246 N N . GLU A 1 273 ? 2.389 -3.365 17.578 1 98.62 273 GLU A N 1
ATOM 2247 C CA . GLU A 1 273 ? 1.352 -3.775 18.531 1 98.62 273 GLU A CA 1
ATOM 2248 C C . GLU A 1 273 ? 0.697 -2.566 19.188 1 98.62 273 GLU A C 1
ATOM 2250 O O . GLU A 1 273 ? -0.525 -2.521 19.344 1 98.62 273 GLU A O 1
ATOM 2255 N N . MET A 1 274 ? 1.469 -1.608 19.547 1 98.81 274 MET A N 1
ATOM 2256 C CA . MET A 1 274 ? 0.937 -0.408 20.188 1 98.81 274 MET A CA 1
ATOM 2257 C C . MET A 1 274 ? 0.069 0.385 19.219 1 98.81 274 MET A C 1
ATOM 2259 O O . MET A 1 274 ? -0.998 0.877 19.594 1 98.81 274 MET A O 1
ATOM 2263 N N . VAL A 1 275 ? 0.543 0.521 17.969 1 98.88 275 VAL A N 1
ATOM 2264 C CA . VAL A 1 275 ? -0.259 1.214 16.969 1 98.88 275 VAL A CA 1
ATOM 2265 C C . VAL A 1 275 ? -1.62 0.536 16.844 1 98.88 275 VAL A C 1
ATOM 2267 O O . VAL A 1 275 ? -2.656 1.207 16.828 1 98.88 275 VAL A O 1
ATOM 2270 N N . TRP A 1 276 ? -1.574 -0.801 16.781 1 98.81 276 TRP A N 1
ATOM 2271 C CA . TRP A 1 276 ? -2.816 -1.537 16.562 1 98.81 276 TRP A CA 1
ATOM 2272 C C . TRP A 1 276 ? -3.723 -1.435 17.781 1 98.81 276 TRP A C 1
ATOM 2274 O O . TRP A 1 276 ? -4.945 -1.368 17.656 1 98.81 276 TRP A O 1
ATOM 2284 N N . GLN A 1 277 ? -3.197 -1.418 18.922 1 98.75 277 GLN A N 1
ATOM 2285 C CA . GLN A 1 277 ? -3.973 -1.263 20.141 1 98.75 277 GLN A CA 1
ATOM 2286 C C . GLN A 1 277 ? -4.746 0.053 20.141 1 98.75 277 GLN A C 1
ATOM 2288 O O . GLN A 1 277 ? -5.859 0.125 20.672 1 98.75 277 GLN A O 1
ATOM 2293 N N . VAL A 1 278 ? -4.188 1.042 19.594 1 98.88 278 VAL A N 1
ATOM 2294 C CA . VAL A 1 278 ? -4.812 2.359 19.562 1 98.88 278 VAL A CA 1
ATOM 2295 C C . VAL A 1 278 ? -5.812 2.434 18.406 1 98.88 278 VAL A C 1
ATOM 2297 O O . VAL A 1 278 ? -6.91 2.969 18.578 1 98.88 278 VAL A O 1
ATOM 2300 N N . TYR A 1 279 ? -5.469 1.885 17.25 1 98.75 279 TYR A N 1
ATOM 2301 C CA . TYR A 1 279 ? -6.238 2.119 16.031 1 98.75 279 TYR A CA 1
ATOM 2302 C C . TYR A 1 279 ? -7.348 1.087 15.891 1 98.75 279 TYR A C 1
ATOM 2304 O O . TYR A 1 279 ? -8.398 1.375 15.305 1 98.75 279 TYR A O 1
ATOM 2312 N N . TYR A 1 280 ? -7.184 -0.104 16.422 1 98.38 280 TYR A N 1
ATOM 2313 C CA . TYR A 1 280 ? -8.18 -1.151 16.219 1 98.38 280 TYR A CA 1
ATOM 2314 C C . TYR A 1 280 ? -9.523 -0.741 16.797 1 98.38 280 TYR A C 1
ATOM 2316 O O . TYR A 1 280 ? -10.555 -0.857 16.141 1 98.38 280 TYR A O 1
ATOM 2324 N N . PRO A 1 281 ? -9.555 -0.216 18.016 1 97.94 281 PRO A N 1
ATOM 2325 C CA . PRO A 1 281 ? -10.852 0.2 18.547 1 97.94 281 PRO A CA 1
ATOM 2326 C C . PRO A 1 281 ? -11.539 1.252 17.672 1 97.94 281 PRO A C 1
ATOM 2328 O O . PRO A 1 281 ? -12.766 1.285 17.594 1 97.94 281 PRO A O 1
ATOM 2331 N N . MET A 1 282 ? -10.797 2.074 17.062 1 97.44 282 MET A N 1
ATOM 2332 C CA . MET A 1 282 ? -11.367 3.123 16.219 1 97.44 282 MET A CA 1
ATOM 2333 C C . MET A 1 282 ? -11.914 2.541 14.922 1 97.44 282 MET A C 1
ATOM 2335 O O . MET A 1 282 ? -12.914 3.033 14.391 1 97.44 282 MET A O 1
ATOM 2339 N N . MET A 1 283 ? -11.289 1.463 14.445 1 97.12 283 MET A N 1
ATOM 2340 C CA . MET A 1 283 ? -11.617 0.948 13.117 1 97.12 283 MET A CA 1
ATOM 2341 C C . MET A 1 283 ? -12.555 -0.252 13.219 1 97.12 283 MET A C 1
ATOM 2343 O O . MET A 1 283 ? -13.164 -0.651 12.227 1 97.12 283 MET A O 1
ATOM 2347 N N . ARG A 1 284 ? -12.672 -0.846 14.312 1 95.94 284 ARG A N 1
ATOM 2348 C CA . ARG A 1 284 ? -13.344 -2.125 14.523 1 95.94 284 ARG A CA 1
ATOM 2349 C C . ARG A 1 284 ? -14.781 -2.076 14.016 1 95.94 284 ARG A C 1
ATOM 2351 O O . ARG A 1 284 ? -15.219 -2.979 13.297 1 95.94 284 ARG A O 1
ATOM 2358 N N . PRO A 1 285 ? -15.5 -1.057 14.359 1 93.56 285 PRO A N 1
ATOM 2359 C CA . PRO A 1 285 ? -16.891 -1.029 13.883 1 93.56 285 PRO A CA 1
ATOM 2360 C C . PRO A 1 285 ? -17 -1.088 12.359 1 93.56 285 PRO A C 1
ATOM 2362 O O . PRO A 1 285 ? -17.859 -1.775 11.82 1 93.56 285 PRO A O 1
ATOM 2365 N N . LEU A 1 286 ? -16.141 -0.369 11.719 1 91.12 286 LEU A N 1
ATOM 2366 C CA . LEU A 1 286 ? -16.172 -0.367 10.258 1 91.12 286 LEU A CA 1
ATOM 2367 C C . LEU A 1 286 ? -15.695 -1.708 9.703 1 91.12 286 LEU A C 1
ATOM 2369 O O . LEU A 1 286 ? -16.234 -2.203 8.719 1 91.12 286 LEU A O 1
ATOM 2373 N N . ILE A 1 287 ? -14.641 -2.27 10.305 1 92.44 287 ILE A N 1
ATOM 2374 C CA . ILE A 1 287 ? -14.117 -3.561 9.875 1 92.44 287 ILE A CA 1
ATOM 2375 C C . ILE A 1 287 ? -15.211 -4.621 9.977 1 92.44 287 ILE A C 1
ATOM 2377 O O . ILE A 1 287 ? -15.414 -5.406 9.047 1 92.44 287 ILE A O 1
ATOM 2381 N N . GLU A 1 288 ? -15.898 -4.598 11.031 1 90.06 288 GLU A N 1
ATOM 2382 C CA . GLU A 1 288 ? -16.953 -5.574 11.258 1 90.06 288 GLU A CA 1
ATOM 2383 C C . GLU A 1 288 ? -18.125 -5.359 10.289 1 90.06 288 GLU A C 1
ATOM 2385 O O . GLU A 1 288 ? -18.672 -6.32 9.75 1 90.06 288 GLU A O 1
ATOM 2390 N N . LYS A 1 289 ? -18.438 -4.191 10.094 1 88.38 289 LYS A N 1
ATOM 2391 C CA . LYS A 1 289 ? -19.516 -3.859 9.18 1 88.38 289 LYS A CA 1
ATOM 2392 C C . LYS A 1 289 ? -19.203 -4.34 7.762 1 88.38 289 LYS A C 1
ATOM 2394 O O . LYS A 1 289 ? -20.031 -4.992 7.125 1 88.38 289 LYS A O 1
ATOM 2399 N N . PHE A 1 290 ? -18.016 -4.027 7.301 1 87.06 290 PHE A N 1
ATOM 2400 C CA . PHE A 1 290 ? -17.641 -4.391 5.938 1 87.06 290 PHE A CA 1
ATOM 2401 C C . PHE A 1 290 ? -17.422 -5.895 5.82 1 87.06 290 PHE A C 1
ATOM 2403 O O . PHE A 1 290 ? -17.688 -6.48 4.77 1 87.06 290 PHE A O 1
ATOM 2410 N N . SER A 1 291 ? -16.938 -6.469 6.895 1 84.81 291 SER A N 1
ATOM 2411 C CA . SER A 1 291 ? -16.734 -7.914 6.875 1 84.81 291 SER A CA 1
ATOM 2412 C C . SER A 1 291 ? -18.062 -8.656 6.824 1 84.81 291 SER A C 1
ATOM 2414 O O . SER A 1 291 ? -18.156 -9.734 6.246 1 84.81 291 SER A O 1
ATOM 2416 N N . ALA A 1 292 ? -19.016 -8.133 7.434 1 82.5 292 ALA A N 1
ATOM 2417 C CA . ALA A 1 292 ? -20.344 -8.734 7.43 1 82.5 292 ALA A CA 1
ATOM 2418 C C . ALA A 1 292 ? -21.047 -8.516 6.086 1 82.5 292 ALA A C 1
ATOM 2420 O O . ALA A 1 292 ? -21.781 -9.391 5.613 1 82.5 292 ALA A O 1
ATOM 2421 N N . ASN A 1 293 ? -20.781 -7.387 5.508 1 79.94 293 ASN A N 1
ATOM 2422 C CA . ASN A 1 293 ? -21.312 -7.012 4.195 1 79.94 293 ASN A CA 1
ATOM 2423 C C . ASN A 1 293 ? -20.188 -6.609 3.242 1 79.94 293 ASN A C 1
ATOM 2425 O O . ASN A 1 293 ? -19.984 -5.422 2.988 1 79.94 293 ASN A O 1
ATOM 2429 N N . VAL A 1 294 ? -19.625 -7.648 2.717 1 74.5 294 VAL A N 1
ATOM 2430 C CA . VAL A 1 294 ? -18.438 -7.414 1.914 1 74.5 294 VAL A CA 1
ATOM 2431 C C . VAL A 1 294 ? -18.781 -6.57 0.692 1 74.5 294 VAL A C 1
ATOM 2433 O O . VAL A 1 294 ? -19.656 -6.945 -0.101 1 74.5 294 VAL A O 1
ATOM 2436 N N . PRO A 1 295 ? -18.203 -5.406 0.685 1 72.56 295 PRO A N 1
ATOM 2437 C CA . PRO A 1 295 ? -18.391 -4.648 -0.552 1 72.56 295 PRO A CA 1
ATOM 2438 C C . PRO A 1 295 ? -17.891 -5.391 -1.787 1 72.56 295 PRO A C 1
ATOM 2440 O O . PRO A 1 295 ? -16.875 -6.086 -1.721 1 72.56 295 PRO A O 1
ATOM 2443 N N . ARG A 1 296 ? -18.703 -5.52 -2.672 1 74.62 296 ARG A N 1
ATOM 2444 C CA . ARG A 1 296 ? -18.281 -6.203 -3.895 1 74.62 296 ARG A CA 1
ATOM 2445 C C . ARG A 1 296 ? -18.094 -5.211 -5.039 1 74.62 296 ARG A C 1
ATOM 2447 O O . ARG A 1 296 ? -18.953 -4.359 -5.273 1 74.62 296 ARG A O 1
ATOM 2454 N N . SER A 1 297 ? -16.891 -5.301 -5.527 1 75.56 297 SER A N 1
ATOM 2455 C CA . SER A 1 297 ? -16.688 -4.504 -6.734 1 75.56 297 SER A CA 1
ATOM 2456 C C . SER A 1 297 ? -17.734 -4.809 -7.793 1 75.56 297 SER A C 1
ATOM 2458 O O . SER A 1 297 ? -17.969 -5.973 -8.117 1 75.56 297 SER A O 1
ATOM 2460 N N . PRO A 1 298 ? -18.359 -3.77 -8.141 1 80.31 298 PRO A N 1
ATOM 2461 C CA . PRO A 1 298 ? -19.359 -4.02 -9.188 1 80.31 298 PRO A CA 1
ATOM 2462 C C . PRO A 1 298 ? -18.781 -4.77 -10.383 1 80.31 298 PRO A C 1
ATOM 2464 O O . PRO A 1 298 ? -19.453 -5.621 -10.969 1 80.31 298 PRO A O 1
ATOM 2467 N N . VAL A 1 299 ? -17.516 -4.418 -10.617 1 84.62 299 VAL A N 1
ATOM 2468 C CA . VAL A 1 299 ? -16.859 -5.062 -11.75 1 84.62 299 VAL A CA 1
ATOM 2469 C C . VAL A 1 299 ? -16.703 -6.555 -11.469 1 84.62 299 VAL A C 1
ATOM 2471 O O . VAL A 1 299 ? -17.016 -7.387 -12.32 1 84.62 299 VAL A O 1
ATOM 2474 N N . ARG A 1 300 ? -16.297 -6.863 -10.344 1 80.88 300 ARG A N 1
ATOM 2475 C CA . ARG A 1 300 ? -16.125 -8.266 -9.969 1 80.88 300 ARG A CA 1
ATOM 2476 C C . ARG A 1 300 ? -17.469 -8.992 -9.945 1 80.88 300 ARG A C 1
ATOM 2478 O O . ARG A 1 300 ? -17.578 -10.117 -10.438 1 80.88 300 ARG A O 1
ATOM 2485 N N . GLU A 1 301 ? -18.406 -8.336 -9.359 1 83.19 301 GLU A N 1
ATOM 2486 C CA . GLU A 1 301 ? -19.734 -8.93 -9.289 1 83.19 301 GLU A CA 1
ATOM 2487 C C . GLU A 1 301 ? -20.266 -9.234 -10.688 1 83.19 301 GLU A C 1
ATOM 2489 O O . GLU A 1 301 ? -20.828 -10.312 -10.922 1 83.19 301 GLU A O 1
ATOM 2494 N N . LEU A 1 302 ? -20.031 -8.328 -11.531 1 89.25 302 LEU A N 1
ATOM 2495 C CA . LEU A 1 302 ? -20.531 -8.5 -12.891 1 89.25 302 LEU A CA 1
ATOM 2496 C C . LEU A 1 302 ? -19.797 -9.633 -13.602 1 89.25 302 LEU A C 1
ATOM 2498 O O . LEU A 1 302 ? -20.422 -10.469 -14.266 1 89.25 302 LEU A O 1
ATOM 2502 N N . LEU A 1 303 ? -18.5 -9.703 -13.414 1 87.5 303 LEU A N 1
ATOM 2503 C CA . LEU A 1 303 ? -17.703 -10.703 -14.117 1 87.5 303 LEU A CA 1
ATOM 2504 C C . LEU A 1 303 ? -17.969 -12.094 -13.547 1 87.5 303 LEU A C 1
ATOM 2506 O O . LEU A 1 303 ? -17.859 -13.094 -14.258 1 87.5 303 LEU A O 1
ATOM 2510 N N . GLU A 1 304 ? -18.297 -12.125 -12.305 1 83.44 304 GLU A N 1
ATOM 2511 C CA . GLU A 1 304 ? -18.672 -13.406 -11.703 1 83.44 304 GLU A CA 1
ATOM 2512 C C . GLU A 1 304 ? -20.047 -13.867 -12.188 1 83.44 304 GLU A C 1
ATOM 2514 O O . GLU A 1 304 ? -20.266 -15.055 -12.406 1 83.44 304 GLU A O 1
ATOM 2519 N N . MET A 1 305 ? -20.906 -12.914 -12.383 1 85.5 305 MET A N 1
ATOM 2520 C CA . MET A 1 305 ? -22.25 -13.211 -12.852 1 85.5 305 MET A CA 1
ATOM 2521 C C . MET A 1 305 ? -22.25 -13.562 -14.336 1 85.5 305 MET A C 1
ATOM 2523 O O . MET A 1 305 ? -23.047 -14.391 -14.789 1 85.5 305 MET A O 1
ATOM 2527 N N . GLU A 1 306 ? -21.375 -12.82 -15.039 1 88.75 306 GLU A N 1
ATOM 2528 C CA . GLU A 1 306 ? -21.266 -12.992 -16.484 1 88.75 306 GLU A CA 1
ATOM 2529 C C . GLU A 1 306 ? -19.812 -13.234 -16.891 1 88.75 306 GLU A C 1
ATOM 2531 O O . GLU A 1 306 ? -19.219 -12.414 -17.594 1 88.75 306 GLU A O 1
ATOM 2536 N N . PRO A 1 307 ? -19.219 -14.297 -16.484 1 82.44 307 PRO A N 1
ATOM 2537 C CA . PRO A 1 307 ? -17.797 -14.531 -16.688 1 82.44 307 PRO A CA 1
ATOM 2538 C C . PRO A 1 307 ? -17.391 -14.523 -18.156 1 82.44 307 PRO A C 1
ATOM 2540 O O . PRO A 1 307 ? -16.391 -13.914 -18.531 1 82.44 307 PRO A O 1
ATOM 2543 N N . GLU A 1 308 ? -18.25 -15.055 -19 1 83.25 308 GLU A N 1
ATOM 2544 C CA . GLU A 1 308 ? -17.844 -15.164 -20.391 1 83.25 308 GLU A CA 1
ATOM 2545 C C . GLU A 1 308 ? -18.594 -14.172 -21.281 1 83.25 308 GLU A C 1
ATOM 2547 O O . GLU A 1 308 ? -18.188 -13.914 -22.422 1 83.25 308 GLU A O 1
ATOM 2552 N N . THR A 1 309 ? -19.484 -13.555 -20.719 1 88.88 309 THR A N 1
ATOM 2553 C CA . THR A 1 309 ? -20.359 -12.781 -21.594 1 88.88 309 THR A CA 1
ATOM 2554 C C . THR A 1 309 ? -20.141 -11.289 -21.391 1 88.88 309 THR A C 1
ATOM 2556 O O . THR A 1 309 ? -20.5 -10.484 -22.25 1 88.88 309 THR A O 1
ATOM 2559 N N . ALA A 1 310 ? -19.578 -10.938 -20.344 1 91.44 310 ALA A N 1
ATOM 2560 C CA . ALA A 1 310 ? -19.359 -9.516 -20.078 1 91.44 310 ALA A CA 1
ATOM 2561 C C . ALA A 1 310 ? -17.969 -9.078 -20.547 1 91.44 310 ALA A C 1
ATOM 2563 O O . ALA A 1 310 ? -16.969 -9.688 -20.188 1 91.44 310 ALA A O 1
ATOM 2564 N N . LYS A 1 311 ? -17.953 -7.996 -21.438 1 91.5 311 LYS A N 1
ATOM 2565 C CA . LYS A 1 311 ? -16.703 -7.469 -21.953 1 91.5 311 LYS A CA 1
ATOM 2566 C C . LYS A 1 311 ? -16.656 -5.949 -21.828 1 91.5 311 LYS A C 1
ATOM 2568 O O . LYS A 1 311 ? -17.578 -5.254 -22.266 1 91.5 311 LYS A O 1
ATOM 2573 N N . PHE A 1 312 ? -15.562 -5.484 -21.219 1 91.38 312 PHE A N 1
ATOM 2574 C CA . PHE A 1 312 ? -15.398 -4.043 -21.062 1 91.38 312 PHE A CA 1
ATOM 2575 C C . PHE A 1 312 ? -14.625 -3.461 -22.234 1 91.38 312 PHE A C 1
ATOM 2577 O O . PHE A 1 312 ? -13.68 -4.078 -22.734 1 91.38 312 PHE A O 1
ATOM 2584 N N . SER A 1 313 ? -15.055 -2.307 -22.656 1 86.44 313 SER A N 1
ATOM 2585 C CA . SER A 1 313 ? -14.367 -1.582 -23.719 1 86.44 313 SER A CA 1
ATOM 2586 C C . SER A 1 313 ? -13.148 -0.839 -23.188 1 86.44 313 SER A C 1
ATOM 2588 O O . SER A 1 313 ? -13.016 -0.637 -21.969 1 86.44 313 SER A O 1
ATOM 2590 N N . PRO A 1 314 ? -12.297 -0.516 -24.062 1 78.69 314 PRO A N 1
ATOM 2591 C CA . PRO A 1 314 ? -11.242 0.413 -23.656 1 78.69 314 PRO A CA 1
ATOM 2592 C C . PRO A 1 314 ? -11.781 1.782 -23.25 1 78.69 314 PRO A C 1
ATOM 2594 O O . PRO A 1 314 ? -12.945 2.096 -23.516 1 78.69 314 PRO A O 1
ATOM 2597 N N . ALA A 1 315 ? -10.984 2.516 -22.516 1 77.19 315 ALA A N 1
ATOM 2598 C CA . ALA A 1 315 ? -11.359 3.854 -22.062 1 77.19 315 ALA A CA 1
ATOM 2599 C C . ALA A 1 315 ? -11.594 4.785 -23.25 1 77.19 315 ALA A C 1
ATOM 2601 O O . ALA A 1 315 ? -10.844 4.746 -24.234 1 77.19 315 ALA A O 1
ATOM 2602 N N . GLU A 1 316 ? -12.836 5.418 -23.188 1 76.31 316 GLU A N 1
ATOM 2603 C CA . GLU A 1 316 ? -13.125 6.484 -24.141 1 76.31 316 GLU A CA 1
ATOM 2604 C C . GLU A 1 316 ? -13.211 7.84 -23.453 1 76.31 316 GLU A C 1
ATOM 2606 O O . GLU A 1 316 ? -13.719 7.941 -22.328 1 76.31 316 GLU A O 1
ATOM 2611 N N . ARG A 1 317 ? -12.656 8.836 -24 1 71.56 317 ARG A N 1
ATOM 2612 C CA . ARG A 1 317 ? -12.719 10.164 -23.406 1 71.56 317 ARG A CA 1
ATOM 2613 C C . ARG A 1 317 ? -13.953 10.922 -23.891 1 71.56 317 ARG A C 1
ATOM 2615 O O . ARG A 1 317 ? -14.289 10.883 -25.062 1 71.56 317 ARG A O 1
ATOM 2622 N N . THR A 1 318 ? -14.516 11.477 -22.859 1 73.31 318 THR A N 1
ATOM 2623 C CA . THR A 1 318 ? -15.648 12.336 -23.188 1 73.31 318 THR A CA 1
ATOM 2624 C C . THR A 1 318 ? -15.18 13.758 -23.469 1 73.31 318 THR A C 1
ATOM 2626 O O . THR A 1 318 ? -14.023 14.102 -23.219 1 73.31 318 THR A O 1
ATOM 2629 N N . TYR A 1 319 ? -16.094 14.469 -24.031 1 65.88 319 TYR A N 1
ATOM 2630 C CA . TYR A 1 319 ? -15.805 15.844 -24.406 1 65.88 319 TYR A CA 1
ATOM 2631 C C . TYR A 1 319 ? -15.406 16.672 -23.188 1 65.88 319 TYR A C 1
ATOM 2633 O O . TYR A 1 319 ? -14.578 17.578 -23.281 1 65.88 319 TYR A O 1
ATOM 2641 N N . ASP A 1 320 ? -15.938 16.328 -22.109 1 64.81 320 ASP A N 1
ATOM 2642 C CA . ASP A 1 320 ? -15.703 17.094 -20.891 1 64.81 320 ASP A CA 1
ATOM 2643 C C . ASP A 1 320 ? -14.477 16.562 -20.141 1 64.81 320 ASP A C 1
ATOM 2645 O O . ASP A 1 320 ? -14.234 16.938 -18.984 1 64.81 320 ASP A O 1
ATOM 2649 N N . GLY A 1 321 ? -13.781 15.664 -20.734 1 63.62 321 GLY A N 1
ATOM 2650 C CA . GLY A 1 321 ? -12.523 15.234 -20.141 1 63.62 321 GLY A CA 1
ATOM 2651 C C . GLY A 1 321 ? -12.68 14.039 -19.219 1 63.62 321 GLY A C 1
ATOM 2652 O O . GLY A 1 321 ? -11.727 13.648 -18.547 1 63.62 321 GLY A O 1
ATOM 2653 N N . LYS A 1 322 ? -13.828 13.57 -19.25 1 69.75 322 LYS A N 1
ATOM 2654 C CA . LYS A 1 322 ? -14.055 12.391 -18.438 1 69.75 322 LYS A CA 1
ATOM 2655 C C . LYS A 1 322 ? -13.789 11.109 -19.219 1 69.75 322 LYS A C 1
ATOM 2657 O O . LYS A 1 322 ? -13.453 11.164 -20.406 1 69.75 322 LYS A O 1
ATOM 2662 N N . VAL A 1 323 ? -13.695 9.945 -18.5 1 75.12 323 VAL A N 1
ATOM 2663 C CA . VAL A 1 323 ? -13.477 8.641 -19.125 1 75.12 323 VAL A CA 1
ATOM 2664 C C . VAL A 1 323 ? -14.797 7.883 -19.203 1 75.12 323 VAL A C 1
ATOM 2666 O O . VAL A 1 323 ? -15.586 7.887 -18.266 1 75.12 323 VAL A O 1
ATOM 2669 N N . ARG A 1 324 ? -15.023 7.41 -20.422 1 84.44 324 ARG A N 1
ATOM 2670 C CA . ARG A 1 324 ? -16.203 6.578 -20.625 1 84.44 324 ARG A CA 1
ATOM 2671 C C . ARG A 1 324 ? -15.812 5.129 -20.906 1 84.44 324 ARG A C 1
ATOM 2673 O O . ARG A 1 324 ? -14.844 4.867 -21.609 1 84.44 324 ARG A O 1
ATOM 2680 N N . VAL A 1 325 ? -16.453 4.199 -20.234 1 90 325 VAL A N 1
ATOM 2681 C CA . VAL A 1 325 ? -16.25 2.771 -20.453 1 90 325 VAL A CA 1
ATOM 2682 C C . VAL A 1 325 ? -17.578 2.096 -20.734 1 90 325 VAL A C 1
ATOM 2684 O O . VAL A 1 325 ? -18.609 2.457 -20.141 1 90 325 VAL A O 1
ATOM 2687 N N . THR A 1 326 ? -17.547 1.223 -21.719 1 93.25 326 THR A N 1
ATOM 2688 C CA . THR A 1 326 ? -18.734 0.45 -22.031 1 93.25 326 THR A CA 1
ATOM 2689 C C . THR A 1 326 ? -18.547 -1.022 -21.688 1 93.25 326 THR A C 1
ATOM 2691 O O . THR A 1 326 ? -17.469 -1.584 -21.938 1 93.25 326 THR A O 1
ATOM 2694 N N . VAL A 1 327 ? -19.516 -1.552 -21.047 1 94.94 327 VAL A N 1
ATOM 2695 C CA . VAL A 1 327 ? -19.5 -2.998 -20.859 1 94.94 327 VAL A CA 1
ATOM 2696 C C . VAL A 1 327 ? -20.625 -3.633 -21.688 1 94.94 327 VAL A C 1
ATOM 2698 O O . VAL A 1 327 ? -21.766 -3.172 -21.656 1 94.94 327 VAL A O 1
ATOM 2701 N N . GLU A 1 328 ? -20.203 -4.559 -22.484 1 94.81 328 GLU A N 1
ATOM 2702 C CA . GLU A 1 328 ? -21.156 -5.312 -23.281 1 94.81 328 GLU A CA 1
ATOM 2703 C C . GLU A 1 328 ? -21.406 -6.691 -22.672 1 94.81 328 GLU A C 1
ATOM 2705 O O . GLU A 1 328 ? -20.484 -7.461 -22.438 1 94.81 328 GLU A O 1
ATOM 2710 N N . VAL A 1 329 ? -22.656 -6.906 -22.375 1 93.62 329 VAL A N 1
ATOM 2711 C CA . VAL A 1 329 ? -23.078 -8.234 -21.953 1 93.62 329 VAL A CA 1
ATOM 2712 C C . VAL A 1 329 ? -23.828 -8.93 -23.078 1 93.62 329 VAL A C 1
ATOM 2714 O O . VAL A 1 329 ? -24.922 -8.516 -23.453 1 93.62 329 VAL A O 1
ATOM 2717 N N . VAL A 1 330 ? -23.188 -9.938 -23.484 1 91.75 330 VAL A N 1
ATOM 2718 C CA . VAL A 1 330 ? -23.703 -10.633 -24.656 1 91.75 330 VAL A CA 1
ATOM 2719 C C . VAL A 1 330 ? -25.156 -11.039 -24.422 1 91.75 330 VAL A C 1
ATOM 2721 O O . VAL A 1 330 ? -25.469 -11.727 -23.438 1 91.75 330 VAL A O 1
ATOM 2724 N N . GLY A 1 331 ? -26.062 -10.648 -25.281 1 89.06 331 GLY A N 1
ATOM 2725 C CA . GLY A 1 331 ? -27.469 -11.023 -25.219 1 89.06 331 GLY A CA 1
ATOM 2726 C C . GLY A 1 331 ? -28.281 -10.172 -24.266 1 89.06 331 GLY A C 1
ATOM 2727 O O . GLY A 1 331 ? -29.5 -10.289 -24.188 1 89.06 331 GLY A O 1
ATOM 2728 N N . LYS A 1 332 ? -27.625 -9.297 -23.484 1 90.69 332 LYS A N 1
ATOM 2729 C CA . LYS A 1 332 ? -28.344 -8.578 -22.438 1 90.69 332 LYS A CA 1
ATOM 2730 C C . LYS A 1 332 ? -28.219 -7.07 -22.625 1 90.69 332 LYS A C 1
ATOM 2732 O O . LYS A 1 332 ? -28.984 -6.301 -22.047 1 90.69 332 LYS A O 1
ATOM 2737 N N . GLY A 1 333 ? -27.203 -6.586 -23.375 1 91.75 333 GLY A N 1
ATOM 2738 C CA . GLY A 1 333 ? -27.141 -5.168 -23.688 1 91.75 333 GLY A CA 1
ATOM 2739 C C . GLY A 1 333 ? -25.781 -4.559 -23.438 1 91.75 333 GLY A C 1
ATOM 2740 O O . GLY A 1 333 ? -24.812 -5.273 -23.141 1 91.75 333 GLY A O 1
ATOM 2741 N N . LYS A 1 334 ? -25.781 -3.268 -23.734 1 95.12 334 LYS A N 1
ATOM 2742 C CA . LYS A 1 334 ? -24.578 -2.455 -23.516 1 95.12 334 LYS A CA 1
ATOM 2743 C C . LYS A 1 334 ? -24.844 -1.369 -22.484 1 95.12 334 LYS A C 1
ATOM 2745 O O . LYS A 1 334 ? -25.891 -0.732 -22.484 1 95.12 334 LYS A O 1
ATOM 2750 N N . PHE A 1 335 ? -23.938 -1.225 -21.547 1 94.31 335 PHE A N 1
ATOM 2751 C CA . PHE A 1 335 ? -24.062 -0.281 -20.438 1 94.31 335 PHE A CA 1
ATOM 2752 C C . PHE A 1 335 ? -22.844 0.625 -20.359 1 94.31 335 PHE A C 1
ATOM 2754 O O . PHE A 1 335 ? -21.703 0.151 -20.422 1 94.31 335 PHE A O 1
ATOM 2761 N N . LYS A 1 336 ? -23.172 1.885 -20.266 1 92.25 336 LYS A N 1
ATOM 2762 C CA . LYS A 1 336 ? -22.078 2.855 -20.266 1 92.25 336 LYS A CA 1
ATOM 2763 C C . LYS A 1 336 ? -21.906 3.477 -18.875 1 92.25 336 LYS A C 1
ATOM 2765 O O . LYS A 1 336 ? -22.875 3.646 -18.141 1 92.25 336 LYS A O 1
ATOM 2770 N N . GLY A 1 337 ? -20.656 3.684 -18.5 1 89.94 337 GLY A N 1
ATOM 2771 C CA . GLY A 1 337 ? -20.297 4.406 -17.297 1 89.94 337 GLY A CA 1
ATOM 2772 C C . GLY A 1 337 ? -19.281 5.5 -17.531 1 89.94 337 GLY A C 1
ATOM 2773 O O . GLY A 1 337 ? -18.406 5.371 -18.406 1 89.94 337 GLY A O 1
ATOM 2774 N N . VAL A 1 338 ? -19.453 6.605 -16.875 1 81.12 338 VAL A N 1
ATOM 2775 C CA . VAL A 1 338 ? -18.547 7.742 -17 1 81.12 338 VAL A CA 1
ATOM 2776 C C . VAL A 1 338 ? -17.953 8.094 -15.648 1 81.12 338 VAL A C 1
ATOM 2778 O O . VAL A 1 338 ? -18.609 7.941 -14.617 1 81.12 338 VAL A O 1
ATOM 2781 N N . GLY A 1 339 ? -16.656 8.344 -15.672 1 71.69 339 GLY A N 1
ATOM 2782 C CA . GLY A 1 339 ? -15.953 8.75 -14.461 1 71.69 339 GLY A CA 1
ATOM 2783 C C . GLY A 1 339 ? -14.664 9.5 -14.742 1 71.69 339 GLY A C 1
ATOM 2784 O O . GLY A 1 339 ? -14.273 9.664 -15.898 1 71.69 339 GLY A O 1
ATOM 2785 N N . ARG A 1 340 ? -14.07 9.961 -13.695 1 62.75 340 ARG A N 1
ATOM 2786 C CA . ARG A 1 340 ? -12.828 10.727 -13.812 1 62.75 340 ARG A CA 1
ATOM 2787 C C . ARG A 1 340 ? -11.664 9.82 -14.195 1 62.75 340 ARG A C 1
ATOM 2789 O O . ARG A 1 340 ? -10.625 10.297 -14.664 1 62.75 340 ARG A O 1
ATOM 2796 N N . SER A 1 341 ? -11.805 8.508 -13.961 1 62.84 341 SER A N 1
ATOM 2797 C CA . SER A 1 341 ? -10.789 7.512 -14.289 1 62.84 341 SER A CA 1
ATOM 2798 C C . SER A 1 341 ? -11.422 6.25 -14.867 1 62.84 341 SER A C 1
ATOM 2800 O O . SER A 1 341 ? -12.633 6.062 -14.781 1 62.84 341 SER A O 1
ATOM 2802 N N . TYR A 1 342 ? -10.602 5.555 -15.57 1 71.75 342 TYR A N 1
ATOM 2803 C CA . TYR A 1 342 ? -11.062 4.297 -16.141 1 71.75 342 TYR A CA 1
ATOM 2804 C C . TYR A 1 342 ? -11.719 3.422 -15.078 1 71.75 342 TYR A C 1
ATOM 2806 O O . TYR A 1 342 ? -12.766 2.824 -15.312 1 71.75 342 TYR A O 1
ATOM 2814 N N . ARG A 1 343 ? -11.086 3.35 -13.875 1 71.44 343 ARG A N 1
ATOM 2815 C CA . ARG A 1 343 ? -11.578 2.502 -12.797 1 71.44 343 ARG A CA 1
ATOM 2816 C C . ARG A 1 343 ? -12.984 2.918 -12.367 1 71.44 343 ARG A C 1
ATOM 2818 O O . ARG A 1 343 ? -13.867 2.072 -12.211 1 71.44 343 ARG A O 1
ATOM 2825 N N . ILE A 1 344 ? -13.133 4.176 -12.234 1 69.75 344 ILE A N 1
ATOM 2826 C CA . ILE A 1 344 ? -14.422 4.703 -11.805 1 69.75 344 ILE A CA 1
ATOM 2827 C C . ILE A 1 344 ? -15.461 4.469 -12.898 1 69.75 344 ILE A C 1
ATOM 2829 O O . ILE A 1 344 ? -16.578 4.023 -12.625 1 69.75 344 ILE A O 1
ATOM 2833 N N . ALA A 1 345 ? -15.07 4.777 -14.125 1 78.56 345 ALA A N 1
ATOM 2834 C CA . ALA A 1 345 ? -15.984 4.598 -15.258 1 78.56 345 ALA A CA 1
ATOM 2835 C C . ALA A 1 345 ? -16.375 3.133 -15.422 1 78.56 345 ALA A C 1
ATOM 2837 O O . ALA A 1 345 ? -17.547 2.82 -15.672 1 78.56 345 ALA A O 1
ATOM 2838 N N . LYS A 1 346 ? -15.398 2.322 -15.281 1 86.12 346 LYS A N 1
ATOM 2839 C CA . LYS A 1 346 ? -15.625 0.883 -15.375 1 86.12 346 LYS A CA 1
ATOM 2840 C C . LYS A 1 346 ? -16.594 0.406 -14.305 1 86.12 346 LYS A C 1
ATOM 2842 O O . LYS A 1 346 ? -17.5 -0.381 -14.586 1 86.12 346 LYS A O 1
ATOM 2847 N N . SER A 1 347 ? -16.438 0.863 -13.164 1 81.19 347 SER A N 1
ATOM 2848 C CA . SER A 1 347 ? -17.328 0.518 -12.055 1 81.19 347 SER A CA 1
ATOM 2849 C C . SER A 1 347 ? -18.75 1.017 -12.297 1 81.19 347 SER A C 1
ATOM 2851 O O . SER A 1 347 ? -19.719 0.322 -11.984 1 81.19 347 SER A O 1
ATOM 2853 N N . ALA A 1 348 ? -18.797 2.203 -12.758 1 80.31 348 ALA A N 1
ATOM 2854 C CA . ALA A 1 348 ? -20.109 2.779 -13.062 1 80.31 348 ALA A CA 1
ATOM 2855 C C . ALA A 1 348 ? -20.828 1.964 -14.133 1 80.31 348 ALA A C 1
ATOM 2857 O O . ALA A 1 348 ? -22.031 1.701 -14.016 1 80.31 348 ALA A O 1
ATOM 2858 N N . ALA A 1 349 ? -20.125 1.585 -15.156 1 90.94 349 ALA A N 1
ATOM 2859 C CA . ALA A 1 349 ? -20.703 0.751 -16.203 1 90.94 349 ALA A CA 1
ATOM 2860 C C . ALA A 1 349 ? -21.188 -0.58 -15.641 1 90.94 349 ALA A C 1
ATOM 2862 O O . ALA A 1 349 ? -22.281 -1.036 -15.977 1 90.94 349 ALA A O 1
ATOM 2863 N N . ALA A 1 350 ? -20.359 -1.099 -14.797 1 90.88 350 ALA A N 1
ATOM 2864 C CA . ALA A 1 350 ? -20.719 -2.383 -14.195 1 90.88 350 ALA A CA 1
ATOM 2865 C C . ALA A 1 350 ? -21.969 -2.264 -13.328 1 90.88 350 ALA A C 1
ATOM 2867 O O . ALA A 1 350 ? -22.828 -3.145 -13.352 1 90.88 350 ALA A O 1
ATOM 2868 N N . ARG A 1 351 ? -22.094 -1.253 -12.578 1 85.56 351 ARG A N 1
ATOM 2869 C CA . ARG A 1 351 ? -23.266 -1.033 -11.727 1 85.56 351 ARG A CA 1
ATOM 2870 C C . ARG A 1 351 ? -24.547 -0.954 -12.555 1 85.56 351 ARG A C 1
ATOM 2872 O O . ARG A 1 351 ? -25.562 -1.522 -12.18 1 85.56 351 ARG A O 1
ATOM 2879 N N . ARG A 1 352 ? -24.391 -0.283 -13.578 1 88.19 352 ARG A N 1
ATOM 2880 C CA . ARG A 1 352 ? -25.531 -0.147 -14.469 1 88.19 352 ARG A CA 1
ATOM 2881 C C . ARG A 1 352 ? -25.938 -1.494 -15.062 1 88.19 352 ARG A C 1
ATOM 2883 O O . ARG A 1 352 ? -27.125 -1.814 -15.148 1 88.19 352 ARG A O 1
ATOM 2890 N N . ALA A 1 353 ? -24.953 -2.166 -15.438 1 92.31 353 ALA A N 1
ATOM 2891 C CA . ALA A 1 353 ? -25.219 -3.494 -15.984 1 92.31 353 ALA A CA 1
ATOM 2892 C C . ALA A 1 353 ? -25.891 -4.391 -14.945 1 92.31 353 ALA A C 1
ATOM 2894 O O . ALA A 1 353 ? -26.875 -5.074 -15.234 1 92.31 353 ALA A O 1
ATOM 2895 N N . LEU A 1 354 ? -25.391 -4.371 -13.742 1 89.31 354 LEU A N 1
ATOM 2896 C CA . LEU A 1 354 ? -25.906 -5.215 -12.664 1 89.31 354 LEU A CA 1
ATOM 2897 C C . LEU A 1 354 ? -27.344 -4.855 -12.328 1 89.31 354 LEU A C 1
ATOM 2899 O O . LEU A 1 354 ? -28.172 -5.738 -12.078 1 89.31 354 LEU A O 1
ATOM 2903 N N . ARG A 1 355 ? -27.594 -3.609 -12.289 1 86.75 355 ARG A N 1
ATOM 2904 C CA . ARG A 1 355 ? -28.953 -3.152 -12.031 1 86.75 355 ARG A CA 1
ATOM 2905 C C . ARG A 1 355 ? -29.922 -3.686 -13.078 1 86.75 355 ARG A C 1
ATOM 2907 O O . ARG A 1 355 ? -31.031 -4.121 -12.75 1 86.75 355 ARG A O 1
ATOM 2914 N N . SER A 1 356 ? -29.5 -3.625 -14.281 1 87.5 356 SER A N 1
ATOM 2915 C CA . SER A 1 356 ? -30.328 -4.102 -15.383 1 87.5 356 SER A CA 1
ATOM 2916 C C . SER A 1 356 ? -30.516 -5.613 -15.312 1 87.5 356 SER A C 1
ATOM 2918 O O . SER A 1 356 ? -31.609 -6.113 -15.57 1 87.5 356 SER A O 1
ATOM 2920 N N . LEU A 1 357 ? -29.547 -6.293 -14.984 1 88.06 357 LEU A N 1
ATOM 2921 C CA . LEU A 1 357 ? -29.594 -7.75 -14.93 1 88.06 357 LEU A CA 1
ATOM 2922 C C . LEU A 1 357 ? -30.453 -8.227 -13.766 1 88.06 357 LEU A C 1
ATOM 2924 O O . LEU A 1 357 ? -31.141 -9.25 -13.867 1 88.06 357 LEU A O 1
ATOM 2928 N N . LYS A 1 358 ? -30.359 -7.535 -12.719 1 83.12 358 LYS A N 1
ATOM 2929 C CA . LYS A 1 358 ? -31.156 -7.898 -11.539 1 83.12 358 LYS A CA 1
ATOM 2930 C C . LYS A 1 358 ? -32.625 -7.559 -11.742 1 83.12 358 LYS A C 1
ATOM 2932 O O . LYS A 1 358 ? -33.5 -8.234 -11.203 1 83.12 358 LYS A O 1
ATOM 2937 N N . ALA A 1 359 ? -32.781 -6.531 -12.383 1 76 359 ALA A N 1
ATOM 2938 C CA . ALA A 1 359 ? -34.156 -6.145 -12.68 1 76 359 ALA A CA 1
ATOM 2939 C C . ALA A 1 359 ? -34.812 -7.145 -13.625 1 76 359 ALA A C 1
ATOM 2941 O O . ALA A 1 359 ? -36.031 -7.332 -13.594 1 76 359 ALA A O 1
ATOM 2942 N N . ASN A 1 360 ? -34 -7.762 -14.43 1 68.56 360 ASN A N 1
ATOM 2943 C CA . ASN A 1 360 ? -34.531 -8.711 -15.398 1 68.56 360 ASN A CA 1
ATOM 2944 C C . ASN A 1 360 ? -34.625 -10.117 -14.812 1 68.56 360 ASN A C 1
ATOM 2946 O O . ASN A 1 360 ? -35.094 -11.047 -15.492 1 68.56 360 ASN A O 1
ATOM 2950 N N . GLN A 1 361 ? -34.062 -10.375 -13.703 1 62.28 361 GLN A N 1
ATOM 2951 C CA . GLN A 1 361 ? -34.281 -11.672 -13.07 1 62.28 361 GLN A CA 1
ATOM 2952 C C . GLN A 1 361 ? -35.688 -11.781 -12.5 1 62.28 361 GLN A C 1
ATOM 2954 O O . GLN A 1 361 ? -36.188 -10.836 -11.875 1 62.28 361 GLN A O 1
ATOM 2959 N N . PRO A 1 362 ? -36.5 -12.664 -13.008 1 54.09 362 PRO A N 1
ATOM 2960 C CA . PRO A 1 362 ? -37.875 -12.859 -12.516 1 54.09 362 PRO A CA 1
ATOM 2961 C C . PRO A 1 362 ? -37.938 -12.992 -11 1 54.09 362 PRO A C 1
ATOM 2963 O O . PRO A 1 362 ? -37 -13.516 -10.375 1 54.09 362 PRO A O 1
ATOM 2966 N N . GLN A 1 363 ? -38.438 -11.984 -10.273 1 43.28 363 GLN A N 1
ATOM 2967 C CA . GLN A 1 363 ? -38.781 -12.172 -8.875 1 43.28 363 GLN A CA 1
ATOM 2968 C C . GLN A 1 363 ? -39.344 -13.57 -8.625 1 43.28 363 GLN A C 1
ATOM 2970 O O . GLN A 1 363 ? -40.312 -13.977 -9.242 1 43.28 363 GLN A O 1
ATOM 2975 N N . VAL A 1 364 ? -38.562 -14.57 -8.422 1 42.28 364 VAL A N 1
ATOM 2976 C CA . VAL A 1 364 ? -39.219 -15.805 -7.992 1 42.28 364 VAL A CA 1
ATOM 2977 C C . VAL A 1 364 ? -40.281 -15.484 -6.938 1 42.28 364 VAL A C 1
ATOM 2979 O O . VAL A 1 364 ? -40 -14.766 -5.973 1 42.28 364 VAL A O 1
ATOM 2982 N N . PRO A 1 365 ? -41.531 -15.609 -7.27 1 36.59 365 PRO A N 1
ATOM 2983 C CA . PRO A 1 365 ? -42.594 -15.469 -6.266 1 36.59 365 PRO A CA 1
ATOM 2984 C C . PRO A 1 365 ? -42.25 -16.219 -4.969 1 36.59 365 PRO A C 1
ATOM 2986 O O . PRO A 1 365 ? -41.625 -17.266 -5 1 36.59 365 PRO A O 1
ATOM 2989 N N . ASN A 1 366 ? -42 -15.438 -3.893 1 37.25 366 ASN A N 1
ATOM 2990 C CA . ASN A 1 366 ? -42.188 -16.141 -2.623 1 37.25 366 ASN A CA 1
ATOM 2991 C C . ASN A 1 366 ? -43.312 -17.141 -2.701 1 37.25 366 ASN A C 1
ATOM 2993 O O . ASN A 1 366 ? -44.469 -16.766 -2.9 1 37.25 366 ASN A O 1
ATOM 2997 N N . SER A 1 367 ? -43.094 -18.312 -3.379 1 28.23 367 SER A N 1
ATOM 2998 C CA . SER A 1 367 ? -44.062 -19.312 -2.895 1 28.23 367 SER A CA 1
ATOM 2999 C C . SER A 1 367 ? -43.844 -19.609 -1.415 1 28.23 367 SER A C 1
ATOM 3001 O O . SER A 1 367 ? -42.719 -19.672 -0.949 1 28.23 367 SER A O 1
ATOM 3003 N N . MET B 1 1 ? -23.109 -28.219 -19.172 1 19.78 1 MET B N 1
ATOM 3004 C CA . MET B 1 1 ? -23.766 -29.438 -18.688 1 19.78 1 MET B CA 1
ATOM 3005 C C . MET B 1 1 ? -22.984 -30.047 -17.547 1 19.78 1 MET B C 1
ATOM 3007 O O . MET B 1 1 ? -23.562 -30.547 -16.578 1 19.78 1 MET B O 1
ATOM 3011 N N . ARG B 1 2 ? -21.547 -30.125 -17.797 1 21.09 2 ARG B N 1
ATOM 3012 C CA . ARG B 1 2 ? -20.734 -30.953 -16.906 1 21.09 2 ARG B CA 1
ATOM 3013 C C . ARG B 1 2 ? -20.547 -30.281 -15.547 1 21.09 2 ARG B C 1
ATOM 3015 O O . ARG B 1 2 ? -19.828 -30.797 -14.688 1 21.09 2 ARG B O 1
ATOM 3022 N N . SER B 1 3 ? -20.781 -28.906 -15.523 1 22 3 SER B N 1
ATOM 3023 C CA . SER B 1 3 ? -20.453 -28.062 -14.383 1 22 3 SER B CA 1
ATOM 3024 C C . SER B 1 3 ? -21.281 -28.438 -13.164 1 22 3 SER B C 1
ATOM 3026 O O . SER B 1 3 ? -20.938 -28.094 -12.031 1 22 3 SER B O 1
ATOM 3028 N N . LYS B 1 4 ? -22.516 -28.938 -13.352 1 25.09 4 LYS B N 1
ATOM 3029 C CA . LYS B 1 4 ? -23.594 -29.188 -12.406 1 25.09 4 LYS B CA 1
ATOM 3030 C C . LYS B 1 4 ? -23.25 -30.375 -11.492 1 25.09 4 LYS B C 1
ATOM 3032 O O . LYS B 1 4 ? -23.828 -30.5 -10.406 1 25.09 4 LYS B O 1
ATOM 3037 N N . LYS B 1 5 ? -22.844 -31.469 -12.07 1 25.41 5 LYS B N 1
ATOM 3038 C CA . LYS B 1 5 ? -22.984 -32.781 -11.453 1 25.41 5 LYS B CA 1
ATOM 3039 C C . LYS B 1 5 ? -22.156 -32.875 -10.172 1 25.41 5 LYS B C 1
ATOM 3041 O O . LYS B 1 5 ? -22.547 -33.531 -9.219 1 25.41 5 LYS B O 1
ATOM 3046 N N . VAL B 1 6 ? -20.875 -32.469 -10.242 1 27.48 6 VAL B N 1
ATOM 3047 C CA . VAL B 1 6 ? -19.984 -32.938 -9.188 1 27.48 6 VAL B CA 1
ATOM 3048 C C . VAL B 1 6 ? -20.172 -32.062 -7.941 1 27.48 6 VAL B C 1
ATOM 3050 O O . VAL B 1 6 ? -19.406 -31.109 -7.73 1 27.48 6 VAL B O 1
ATOM 3053 N N . SER B 1 7 ? -21.406 -31.531 -7.816 1 26.48 7 SER B N 1
ATOM 3054 C CA . SER B 1 7 ? -21.594 -30.688 -6.641 1 26.48 7 SER B CA 1
ATOM 3055 C C . SER B 1 7 ? -21.484 -31.5 -5.352 1 26.48 7 SER B C 1
ATOM 3057 O O . SER B 1 7 ? -21.859 -32.688 -5.316 1 26.48 7 SER B O 1
ATOM 3059 N N . ASN B 1 8 ? -20.578 -31.125 -4.562 1 29.05 8 ASN B N 1
ATOM 3060 C CA . ASN B 1 8 ? -20.297 -31.844 -3.32 1 29.05 8 ASN B CA 1
ATOM 3061 C C . ASN B 1 8 ? -21.578 -32.125 -2.543 1 29.05 8 ASN B C 1
ATOM 3063 O O . ASN B 1 8 ? -21.609 -33.031 -1.695 1 29.05 8 ASN B O 1
ATOM 3067 N N . CYS B 1 9 ? -22.609 -31.406 -2.818 1 28.27 9 CYS B N 1
ATOM 3068 C CA . CYS B 1 9 ? -23.828 -31.672 -2.068 1 28.27 9 CYS B CA 1
ATOM 3069 C C . CYS B 1 9 ? -24.438 -33.031 -2.473 1 28.27 9 CYS B C 1
ATOM 3071 O O . CYS B 1 9 ? -24.984 -33.719 -1.635 1 28.27 9 CYS B O 1
ATOM 3073 N N . ASN B 1 10 ? -24.453 -33.25 -3.783 1 28.86 10 ASN B N 1
ATOM 3074 C CA . ASN B 1 10 ? -25.188 -34.469 -4.16 1 28.86 10 ASN B CA 1
ATOM 3075 C C . ASN B 1 10 ? -24.531 -35.719 -3.576 1 28.86 10 ASN B C 1
ATOM 3077 O O . ASN B 1 10 ? -25.203 -36.688 -3.287 1 28.86 10 ASN B O 1
ATOM 3081 N N . LEU B 1 11 ? -23.203 -35.562 -3.441 1 29.67 11 LEU B N 1
ATOM 3082 C CA . LEU B 1 11 ? -22.562 -36.75 -2.928 1 29.67 11 LEU B CA 1
ATOM 3083 C C . LEU B 1 11 ? -22.922 -36.969 -1.459 1 29.67 11 LEU B C 1
ATOM 3085 O O . LEU B 1 11 ? -23.016 -38.125 -1.002 1 29.67 11 LEU B O 1
ATOM 3089 N N . TYR B 1 12 ? -23.234 -35.812 -0.766 1 29.92 12 TYR B N 1
ATOM 3090 C CA . TYR B 1 12 ? -23.641 -35.969 0.632 1 29.92 12 TYR B CA 1
ATOM 3091 C C . TYR B 1 12 ? -24.922 -36.781 0.756 1 29.92 12 TYR B C 1
ATOM 3093 O O . TYR B 1 12 ? -25.031 -37.656 1.615 1 29.92 12 TYR B O 1
ATOM 3101 N N . ARG B 1 13 ? -25.734 -36.438 -0.089 1 29.42 13 ARG B N 1
ATOM 3102 C CA . ARG B 1 13 ? -27.047 -37.062 0.079 1 29.42 13 ARG B CA 1
ATOM 3103 C C . ARG B 1 13 ? -26.953 -38.562 -0.105 1 29.42 13 ARG B C 1
ATOM 3105 O O . ARG B 1 13 ? -27.641 -39.312 0.59 1 29.42 13 ARG B O 1
ATOM 3112 N N . LEU B 1 14 ? -26.125 -39 -0.974 1 30.67 14 LEU B N 1
ATOM 3113 C CA . LEU B 1 14 ? -26.188 -40.438 -1.221 1 30.67 14 LEU B CA 1
ATOM 3114 C C . LEU B 1 14 ? -25.562 -41.188 -0.074 1 30.67 14 LEU B C 1
ATOM 3116 O O . LEU B 1 14 ? -25.969 -42.344 0.21 1 30.67 14 LEU B O 1
ATOM 3120 N N . GLY B 1 15 ? -24.516 -40.562 0.644 1 30.05 15 GLY B N 1
ATOM 3121 C CA . GLY B 1 15 ? -23.812 -41.312 1.662 1 30.05 15 GLY B CA 1
ATOM 3122 C C . GLY B 1 15 ? -24.641 -41.562 2.912 1 30.05 15 GLY B C 1
ATOM 3123 O O . GLY B 1 15 ? -24.266 -42.344 3.775 1 30.05 15 GLY B O 1
ATOM 3124 N N . LYS B 1 16 ? -25.531 -40.719 3.238 1 30.81 16 LYS B N 1
ATOM 3125 C CA . LYS B 1 16 ? -26.312 -40.906 4.457 1 30.81 16 LYS B CA 1
ATOM 3126 C C . LYS B 1 16 ? -27.094 -42.219 4.41 1 30.81 16 LYS B C 1
ATOM 3128 O O . LYS B 1 16 ? -27.547 -42.719 5.445 1 30.81 16 LYS B O 1
ATOM 3133 N N . LYS B 1 17 ? -27.531 -42.531 3.24 1 30.23 17 LYS B N 1
ATOM 3134 C CA . LYS B 1 17 ? -28.484 -43.625 3.387 1 30.23 17 LYS B CA 1
ATOM 3135 C C . LYS B 1 17 ? -27.812 -44.875 3.979 1 30.23 17 LYS B C 1
ATOM 3137 O O . LYS B 1 17 ? -28.5 -45.781 4.492 1 30.23 17 LYS B O 1
ATOM 3142 N N . LYS B 1 18 ? -26.562 -45.156 3.518 1 29.64 18 LYS B N 1
ATOM 3143 C CA . LYS B 1 18 ? -26.219 -46.469 4.051 1 29.64 18 LYS B CA 1
ATOM 3144 C C . LYS B 1 18 ? -25.812 -46.375 5.52 1 29.64 18 LYS B C 1
ATOM 3146 O O . LYS B 1 18 ? -25.375 -45.312 5.984 1 29.64 18 LYS B O 1
ATOM 3151 N N . GLY B 1 19 ? -26.266 -47.031 6.641 1 28.2 19 GLY B N 1
ATOM 3152 C CA . GLY B 1 19 ? -26.203 -47.219 8.078 1 28.2 19 GLY B CA 1
ATOM 3153 C C . GLY B 1 19 ? -24.906 -46.75 8.703 1 28.2 19 GLY B C 1
ATOM 3154 O O . GLY B 1 19 ? -24.719 -46.844 9.914 1 28.2 19 GLY B O 1
ATOM 3155 N N . LEU B 1 20 ? -23.719 -47.188 8.141 1 27.91 20 LEU B N 1
ATOM 3156 C CA . LEU B 1 20 ? -22.547 -47.094 9 1 27.91 20 LEU B CA 1
ATOM 3157 C C . LEU B 1 20 ? -22.203 -45.656 9.312 1 27.91 20 LEU B C 1
ATOM 3159 O O . LEU B 1 20 ? -22.094 -44.812 8.406 1 27.91 20 LEU B O 1
ATOM 3163 N N . PRO B 1 21 ? -22.578 -45.062 10.523 1 28.77 21 PRO B N 1
ATOM 3164 C CA . PRO B 1 21 ? -22.406 -43.688 11.008 1 28.77 21 PRO B CA 1
ATOM 3165 C C . PRO B 1 21 ? -21 -43.156 10.75 1 28.77 21 PRO B C 1
ATOM 3167 O O . PRO B 1 21 ? -20.594 -42.156 11.336 1 28.77 21 PRO B O 1
ATOM 3170 N N . SER B 1 22 ? -20.125 -43.969 10.078 1 26.06 22 SER B N 1
ATOM 3171 C CA . SER B 1 22 ? -18.734 -43.562 10.117 1 26.06 22 SER B CA 1
ATOM 3172 C C . SER B 1 22 ? -18.578 -42.062 9.844 1 26.06 22 SER B C 1
ATOM 3174 O O . SER B 1 22 ? -19.422 -41.469 9.18 1 26.06 22 SER B O 1
ATOM 3176 N N . ARG B 1 23 ? -17.516 -41.406 10.633 1 27.36 23 ARG B N 1
ATOM 3177 C CA . ARG B 1 23 ? -17.031 -40.031 10.852 1 27.36 23 ARG B CA 1
ATOM 3178 C C . ARG B 1 23 ? -16.828 -39.312 9.531 1 27.36 23 ARG B C 1
ATOM 3180 O O . ARG B 1 23 ? -15.852 -39.562 8.82 1 27.36 23 ARG B O 1
ATOM 3187 N N . MET B 1 24 ? -17.688 -39.312 8.734 1 27.58 24 MET B N 1
ATOM 3188 C CA . MET B 1 24 ? -17.531 -38.594 7.473 1 27.58 24 MET B CA 1
ATOM 3189 C C . MET B 1 24 ? -17.125 -37.156 7.723 1 27.58 24 MET B C 1
ATOM 3191 O O . MET B 1 24 ? -17.859 -36.375 8.336 1 27.58 24 MET B O 1
ATOM 3195 N N . VAL B 1 25 ? -15.766 -37.031 8.195 1 26.03 25 VAL B N 1
ATOM 3196 C CA . VAL B 1 25 ? -15.219 -35.688 8.242 1 26.03 25 VAL B CA 1
ATOM 3197 C C . VAL B 1 25 ? -15.617 -34.906 6.977 1 26.03 25 VAL B C 1
ATOM 3199 O O . VAL B 1 25 ? -15.266 -35.312 5.867 1 26.03 25 VAL B O 1
ATOM 3202 N N . VAL B 1 26 ? -16.719 -34.562 6.879 1 27.88 26 VAL B N 1
ATOM 3203 C CA . VAL B 1 26 ? -17.281 -33.75 5.809 1 27.88 26 VAL B CA 1
ATOM 3204 C C . VAL B 1 26 ? -16.359 -32.562 5.523 1 27.88 26 VAL B C 1
ATOM 3206 O O . VAL B 1 26 ? -16.203 -31.688 6.363 1 27.88 26 VAL B O 1
ATOM 3209 N N . SER B 1 27 ? -15.094 -32.938 5.117 1 26.19 27 SER B N 1
ATOM 3210 C CA . SER B 1 27 ? -14.242 -31.906 4.562 1 26.19 27 SER B CA 1
ATOM 3211 C C . SER B 1 27 ? -14.969 -31.094 3.49 1 26.19 27 SER B C 1
ATOM 3213 O O . SER B 1 27 ? -15.453 -31.656 2.508 1 26.19 27 SER B O 1
ATOM 3215 N N . ILE B 1 28 ? -15.789 -30.25 3.848 1 29.55 28 ILE B N 1
ATOM 3216 C CA . ILE B 1 28 ? -16.344 -29.344 2.846 1 29.55 28 ILE B CA 1
ATOM 3217 C C . ILE B 1 28 ? -15.242 -28.938 1.866 1 29.55 28 ILE B C 1
ATOM 3219 O O . ILE B 1 28 ? -14.25 -28.312 2.258 1 29.55 28 ILE B O 1
ATOM 3223 N N . PHE B 1 29 ? -14.867 -29.766 0.979 1 27.72 29 PHE B N 1
ATOM 3224 C CA . PHE B 1 29 ? -13.906 -29.609 -0.107 1 27.72 29 PHE B CA 1
ATOM 3225 C C . PHE B 1 29 ? -14.273 -28.422 -0.993 1 27.72 29 PHE B C 1
ATOM 3227 O O . PHE B 1 29 ? -15.023 -28.578 -1.961 1 27.72 29 PHE B O 1
ATOM 3234 N N . ASP B 1 30 ? -14.781 -27.438 -0.524 1 29.02 30 ASP B N 1
ATOM 3235 C CA . ASP B 1 30 ? -14.617 -26.297 -1.418 1 29.02 30 ASP B CA 1
ATOM 3236 C C . ASP B 1 30 ? -13.141 -25.922 -1.566 1 29.02 30 ASP B C 1
ATOM 3238 O O . ASP B 1 30 ? -12.477 -25.594 -0.582 1 29.02 30 ASP B O 1
ATOM 3242 N N . PRO B 1 31 ? -12.5 -26.266 -2.703 1 29.45 31 PRO B N 1
ATOM 3243 C CA . PRO B 1 31 ? -11.039 -26.328 -2.799 1 29.45 31 PRO B CA 1
ATOM 3244 C C . PRO B 1 31 ? -10.352 -25.172 -2.072 1 29.45 31 PRO B C 1
ATOM 3246 O O . PRO B 1 31 ? -9.312 -25.359 -1.437 1 29.45 31 PRO B O 1
ATOM 3249 N N . PRO B 1 32 ? -10.664 -23.906 -2.438 1 28.94 32 PRO B N 1
ATOM 3250 C CA . PRO B 1 32 ? -9.836 -22.812 -1.913 1 28.94 32 PRO B CA 1
ATOM 3251 C C . PRO B 1 32 ? -9.867 -22.734 -0.388 1 28.94 32 PRO B C 1
ATOM 3253 O O . PRO B 1 32 ? -8.969 -22.156 0.221 1 28.94 32 PRO B O 1
ATOM 3256 N N . VAL B 1 33 ? -10.984 -22.922 0.205 1 32.59 33 VAL B N 1
ATOM 3257 C CA . VAL B 1 33 ? -11.234 -22.391 1.543 1 32.59 33 VAL B CA 1
ATOM 3258 C C . VAL B 1 33 ? -10.727 -23.375 2.59 1 32.59 33 VAL B C 1
ATOM 3260 O O . VAL B 1 33 ? -10.328 -22.969 3.688 1 32.59 33 VAL B O 1
ATOM 3263 N N . ASN B 1 34 ? -11.062 -24.609 2.494 1 32.5 34 ASN B N 1
ATOM 3264 C CA . ASN B 1 34 ? -11.242 -25.438 3.68 1 32.5 34 ASN B CA 1
ATOM 3265 C C . ASN B 1 34 ? -9.914 -25.984 4.184 1 32.5 34 ASN B C 1
ATOM 3267 O O . ASN B 1 34 ? -9.883 -26.953 4.945 1 32.5 34 ASN B O 1
ATOM 3271 N N . TRP B 1 35 ? -8.852 -25.688 3.502 1 29.33 35 TRP B N 1
ATOM 3272 C CA . TRP B 1 35 ? -7.785 -26.562 3.979 1 29.33 35 TRP B CA 1
ATOM 3273 C C . TRP B 1 35 ? -7.27 -26.109 5.336 1 29.33 35 TRP B C 1
ATOM 3275 O O . TRP B 1 35 ? -6.973 -24.922 5.531 1 29.33 35 TRP B O 1
ATOM 3285 N N . LEU B 1 36 ? -7.844 -26.562 6.344 1 28.22 36 LEU B N 1
ATOM 3286 C CA . LEU B 1 36 ? -7.184 -26.328 7.625 1 28.22 36 LEU B CA 1
ATOM 3287 C C . LEU B 1 36 ? -5.965 -27.234 7.785 1 28.22 36 LEU B C 1
ATOM 3289 O O . LEU B 1 36 ? -5.969 -28.375 7.328 1 28.22 36 LEU B O 1
ATOM 3293 N N . PRO B 1 37 ? -4.809 -26.672 7.98 1 26.22 37 PRO B N 1
ATOM 3294 C CA . PRO B 1 37 ? -3.691 -27.594 8.219 1 26.22 37 PRO B CA 1
ATOM 3295 C C . PRO B 1 37 ? -4.012 -28.656 9.266 1 26.22 37 PRO B C 1
ATOM 3297 O O . PRO B 1 37 ? -4.832 -28.422 10.164 1 26.22 37 PRO B O 1
ATOM 3300 N N . PRO B 1 38 ? -3.879 -29.828 8.906 1 26.88 38 PRO B N 1
ATOM 3301 C CA . PRO B 1 38 ? -3.963 -30.891 9.914 1 26.88 38 PRO B CA 1
ATOM 3302 C C . PRO B 1 38 ? -3.066 -30.625 11.125 1 26.88 38 PRO B C 1
ATOM 3304 O O . PRO B 1 38 ? -1.901 -30.25 10.969 1 26.88 38 PRO B O 1
ATOM 3307 N N . GLY B 1 39 ? -3.562 -30.422 12.312 1 29.66 39 GLY B N 1
ATOM 3308 C CA . GLY B 1 39 ? -2.959 -30.234 13.625 1 29.66 39 GLY B CA 1
ATOM 3309 C C . GLY B 1 39 ? -3.268 -28.891 14.242 1 29.66 39 GLY B C 1
ATOM 3310 O O . GLY B 1 39 ? -2.57 -28.438 15.156 1 29.66 39 GLY B O 1
ATOM 3311 N N . TYR B 1 40 ? -3.875 -28.078 13.422 1 25.5 40 TYR B N 1
ATOM 3312 C CA . TYR B 1 40 ? -4.246 -26.828 14.07 1 25.5 40 TYR B CA 1
ATOM 3313 C C . TYR B 1 40 ? -5.141 -27.078 15.281 1 25.5 40 TYR B C 1
ATOM 3315 O O . TYR B 1 40 ? -6.195 -27.703 15.164 1 25.5 40 TYR B O 1
ATOM 3323 N N . ILE B 1 41 ? -4.5 -27.328 16.375 1 26.3 41 ILE B N 1
ATOM 3324 C CA . ILE B 1 41 ? -5.215 -27.484 17.641 1 26.3 41 ILE B CA 1
ATOM 3325 C C . ILE B 1 41 ? -5.867 -26.156 18.016 1 26.3 41 ILE B C 1
ATOM 3327 O O . ILE B 1 41 ? -5.203 -25.109 18.047 1 26.3 41 ILE B O 1
ATOM 3331 N N . VAL B 1 42 ? -7.051 -25.938 17.531 1 26.48 42 VAL B N 1
ATOM 3332 C CA . VAL B 1 42 ? -7.789 -24.828 18.125 1 26.48 42 VAL B CA 1
ATOM 3333 C C . VAL B 1 42 ? -7.598 -24.844 19.641 1 26.48 42 VAL B C 1
ATOM 3335 O O . VAL B 1 42 ? -7.844 -25.859 20.297 1 26.48 42 VAL B O 1
ATOM 3338 N N . ASN B 1 43 ? -6.621 -24.031 20.047 1 26.48 43 ASN B N 1
ATOM 3339 C CA . ASN B 1 43 ? -6.461 -23.859 21.5 1 26.48 43 ASN B CA 1
ATOM 3340 C C . ASN B 1 43 ? -7.801 -23.609 22.188 1 26.48 43 ASN B C 1
ATOM 3342 O O . ASN B 1 43 ? -8.492 -22.641 21.859 1 26.48 43 ASN B O 1
ATOM 3346 N N . GLN B 1 44 ? -8.562 -24.656 22.312 1 25.12 44 GLN B N 1
ATOM 3347 C CA . GLN B 1 44 ? -9.703 -24.531 23.203 1 25.12 44 GLN B CA 1
ATOM 3348 C C . GLN B 1 44 ? -9.344 -23.703 24.438 1 25.12 44 GLN B C 1
ATOM 3350 O O . GLN B 1 44 ? -8.375 -24 25.141 1 25.12 44 GLN B O 1
ATOM 3355 N N . ASP B 1 45 ? -9.508 -22.344 24.25 1 23.33 45 ASP B N 1
ATOM 3356 C CA . ASP B 1 45 ? -9.414 -21.547 25.484 1 23.33 45 ASP B CA 1
ATOM 3357 C C . ASP B 1 45 ? -9.977 -22.328 26.672 1 23.33 45 ASP B C 1
ATOM 3359 O O . ASP B 1 45 ? -11.125 -22.781 26.625 1 23.33 45 ASP B O 1
ATOM 3363 N N . LYS B 1 46 ? -9.133 -23.062 27.234 1 24.92 46 LYS B N 1
ATOM 3364 C CA . LYS B 1 46 ? -9.43 -23.625 28.547 1 24.92 46 LYS B CA 1
ATOM 3365 C C . LYS B 1 46 ? -10.172 -22.609 29.422 1 24.92 46 LYS B C 1
ATOM 3367 O O . LYS B 1 46 ? -9.648 -21.531 29.703 1 24.92 46 LYS B O 1
ATOM 3372 N N . SER B 1 47 ? -11.523 -22.406 29.141 1 23.12 47 SER B N 1
ATOM 3373 C CA . SER B 1 47 ? -12.32 -21.719 30.156 1 23.12 47 SER B CA 1
ATOM 3374 C C . SER B 1 47 ? -11.805 -22.031 31.562 1 23.12 47 SER B C 1
ATOM 3376 O O . SER B 1 47 ? -11.625 -23.203 31.922 1 23.12 47 SER B O 1
ATOM 3378 N N . ASN B 1 48 ? -10.789 -21.234 31.875 1 21.48 48 ASN B N 1
ATOM 3379 C CA . ASN B 1 48 ? -10.406 -21.25 33.281 1 21.48 48 ASN B CA 1
ATOM 3380 C C . ASN B 1 48 ? -11.625 -21.281 34.219 1 21.48 48 ASN B C 1
ATOM 3382 O O . ASN B 1 48 ? -12.438 -20.359 34.188 1 21.48 48 ASN B O 1
ATOM 3386 N N . ALA B 1 49 ? -12.266 -22.453 34.156 1 22.81 49 ALA B N 1
ATOM 3387 C CA . ALA B 1 49 ? -13.172 -22.719 35.281 1 22.81 49 ALA B CA 1
ATOM 3388 C C . ALA B 1 49 ? -12.609 -22.141 36.562 1 22.81 49 ALA B C 1
ATOM 3390 O O . ALA B 1 49 ? -11.633 -22.656 37.125 1 22.81 49 ALA B O 1
ATOM 3391 N N . ASP B 1 50 ? -12.422 -20.828 36.531 1 20.11 50 ASP B N 1
ATOM 3392 C CA . ASP B 1 50 ? -12.07 -20.203 37.812 1 20.11 50 ASP B CA 1
ATOM 3393 C C . ASP B 1 50 ? -12.859 -20.844 38.969 1 20.11 50 ASP B C 1
ATOM 3395 O O . ASP B 1 50 ? -14.086 -20.938 38.906 1 20.11 50 ASP B O 1
ATOM 3399 N N . LYS B 1 51 ? -12.133 -21.766 39.625 1 22.3 51 LYS B N 1
ATOM 3400 C CA . LYS B 1 51 ? -12.375 -22.344 40.938 1 22.3 51 LYS B CA 1
ATOM 3401 C C . LYS B 1 51 ? -12.875 -21.297 41.938 1 22.3 51 LYS B C 1
ATOM 3403 O O . LYS B 1 51 ? -12.094 -20.469 42.406 1 22.3 51 LYS B O 1
ATOM 3408 N N . TRP B 1 52 ? -13.992 -20.516 41.531 1 20.59 52 TRP B N 1
ATOM 3409 C CA . TRP B 1 52 ? -14.555 -19.766 42.625 1 20.59 52 TRP B CA 1
ATOM 3410 C C . TRP B 1 52 ? -14.547 -20.578 43.906 1 20.59 52 TRP B C 1
ATOM 3412 O O . TRP B 1 52 ? -14.766 -21.797 43.875 1 20.59 52 TRP B O 1
ATOM 3422 N N . GLY B 1 53 ? -13.695 -20.125 44.781 1 19.09 53 GLY B N 1
ATOM 3423 C CA . GLY B 1 53 ? -13.422 -20.547 46.156 1 19.09 53 GLY B CA 1
ATOM 3424 C C . GLY B 1 53 ? -14.672 -20.969 46.906 1 19.09 53 GLY B C 1
ATOM 3425 O O . GLY B 1 53 ? -15.766 -20.453 46.656 1 19.09 53 GLY B O 1
ATOM 3426 N N . LYS B 1 54 ? -14.672 -22.312 47.125 1 22.02 54 LYS B N 1
ATOM 3427 C CA . LYS B 1 54 ? -15.508 -23.062 48.062 1 22.02 54 LYS B CA 1
ATOM 3428 C C . LYS B 1 54 ? -15.695 -22.281 49.375 1 22.02 54 LYS B C 1
ATOM 3430 O O . LYS B 1 54 ? -14.789 -22.219 50.188 1 22.02 54 LYS B O 1
ATOM 3435 N N . ASP B 1 55 ? -16 -20.984 49.281 1 19.47 55 ASP B N 1
ATOM 3436 C CA . ASP B 1 55 ? -16.312 -20.516 50.656 1 19.47 55 ASP B CA 1
ATOM 3437 C C . ASP B 1 55 ? -17.141 -21.547 51.406 1 19.47 55 ASP B C 1
ATOM 3439 O O . ASP B 1 55 ? -18.047 -22.172 50.844 1 19.47 55 ASP B O 1
ATOM 3443 N N . GLU B 1 56 ? -16.516 -22.016 52.5 1 21.89 56 GLU B N 1
ATOM 3444 C CA . GLU B 1 56 ? -16.734 -22.953 53.625 1 21.89 56 GLU B CA 1
ATOM 3445 C C . GLU B 1 56 ? -18.109 -22.75 54.25 1 21.89 56 GLU B C 1
ATOM 3447 O O . GLU B 1 56 ? -18.281 -21.875 55.125 1 21.89 56 GLU B O 1
ATOM 3452 N N . MET B 1 57 ? -19.094 -22.438 53.406 1 20.34 57 MET B N 1
ATOM 3453 C CA . MET B 1 57 ? -20.234 -22.203 54.281 1 20.34 57 MET B CA 1
ATOM 3454 C C . MET B 1 57 ? -20.359 -23.328 55.312 1 20.34 57 MET B C 1
ATOM 3456 O O . MET B 1 57 ? -20 -24.484 55.031 1 20.34 57 MET B O 1
ATOM 3460 N N . THR B 1 58 ? -20.594 -22.859 56.562 1 18.94 58 THR B N 1
ATOM 3461 C CA . THR B 1 58 ? -20.891 -23.438 57.875 1 18.94 58 THR B CA 1
ATOM 3462 C C . THR B 1 58 ? -21.984 -24.5 57.781 1 18.94 58 THR B C 1
ATOM 3464 O O . THR B 1 58 ? -23.062 -24.219 57.25 1 18.94 58 THR B O 1
ATOM 3467 N N . LYS B 1 59 ? -21.594 -25.75 57.625 1 21.3 59 LYS B N 1
ATOM 3468 C CA . LYS B 1 59 ? -22.312 -27.016 57.656 1 21.3 59 LYS B CA 1
ATOM 3469 C C . LYS B 1 59 ? -23.297 -27.047 58.812 1 21.3 59 LYS B C 1
ATOM 3471 O O . LYS B 1 59 ? -23.469 -28.078 59.469 1 21.3 59 LYS B O 1
ATOM 3476 N N . GLU B 1 60 ? -23.875 -25.891 59.188 1 17.88 60 GLU B N 1
ATOM 3477 C CA . GLU B 1 60 ? -24.422 -26.297 60.5 1 17.88 60 GLU B CA 1
ATOM 3478 C C . GLU B 1 60 ? -25.188 -27.609 60.406 1 17.88 60 GLU B C 1
ATOM 3480 O O . GLU B 1 60 ? -25 -28.5 61.219 1 17.88 60 GLU B O 1
ATOM 3485 N N . GLY B 1 61 ? -26.359 -27.516 59.781 1 18.11 61 GLY B N 1
ATOM 3486 C CA . GLY B 1 61 ? -27.422 -27.984 60.656 1 18.11 61 GLY B CA 1
ATOM 3487 C C . GLY B 1 61 ? -27.469 -29.5 60.75 1 18.11 61 GLY B C 1
ATOM 3488 O O . GLY B 1 61 ? -26.828 -30.203 59.969 1 18.11 61 GLY B O 1
ATOM 3489 N N . LEU B 1 62 ? -28.641 -30.016 61.5 1 18.94 62 LEU B N 1
ATOM 3490 C CA . LEU B 1 62 ? -28.984 -31.016 62.5 1 18.94 62 LEU B CA 1
ATOM 3491 C C . LEU B 1 62 ? -29.219 -32.375 61.875 1 18.94 62 LEU B C 1
ATOM 3493 O O . LEU B 1 62 ? -28.719 -33.375 62.344 1 18.94 62 LEU B O 1
ATOM 3497 N N . LEU B 1 63 ? -30.375 -32.438 61.031 1 19.36 63 LEU B N 1
ATOM 3498 C CA . LEU B 1 63 ? -31.312 -33.406 61.625 1 19.36 63 LEU B CA 1
ATOM 3499 C C . LEU B 1 63 ? -30.938 -34.844 61.281 1 19.36 63 LEU B C 1
ATOM 3501 O O . LEU B 1 63 ? -30.25 -35.062 60.281 1 19.36 63 LEU B O 1
ATOM 3505 N N . SER B 1 64 ? -31.625 -35.812 61.938 1 18.31 64 SER B N 1
ATOM 3506 C CA . SER B 1 64 ? -31.484 -37.125 62.562 1 18.31 64 SER B CA 1
ATOM 3507 C C . SER B 1 64 ? -31.531 -38.219 61.531 1 18.31 64 SER B C 1
ATOM 3509 O O . SER B 1 64 ? -30.656 -39.094 61.5 1 18.31 64 SER B O 1
ATOM 3511 N N . ASN B 1 65 ? -32.812 -38.594 61.094 1 17.78 65 ASN B N 1
ATOM 3512 C CA . ASN B 1 65 ? -33.25 -39.906 61.562 1 17.78 65 ASN B CA 1
ATOM 3513 C C . ASN B 1 65 ? -32.812 -41.031 60.625 1 17.78 65 ASN B C 1
ATOM 3515 O O . ASN B 1 65 ? -32.188 -42 61.031 1 17.78 65 ASN B O 1
ATOM 3519 N N . GLY B 1 66 ? -33.719 -41.406 59.594 1 19.36 66 GLY B N 1
ATOM 3520 C CA . GLY B 1 66 ? -34.375 -42.719 59.562 1 19.36 66 GLY B CA 1
ATOM 3521 C C . GLY B 1 66 ? -33.594 -43.75 58.719 1 19.36 66 GLY B C 1
ATOM 3522 O O . GLY B 1 66 ? -32.812 -43.344 57.844 1 19.36 66 GLY B O 1
ATOM 3523 N N . LYS B 1 67 ? -33.438 -44.906 59.219 1 21.66 67 LYS B N 1
ATOM 3524 C CA . LYS B 1 67 ? -32.656 -46.156 59.031 1 21.66 67 LYS B CA 1
ATOM 3525 C C . LYS B 1 67 ? -33 -46.812 57.688 1 21.66 67 LYS B C 1
ATOM 3527 O O . LYS B 1 67 ? -32.562 -47.938 57.406 1 21.66 67 LYS B O 1
ATOM 3532 N N . HIS B 1 68 ? -33.625 -46.094 56.625 1 20.83 68 HIS B N 1
ATOM 3533 C CA . HIS B 1 68 ? -34.25 -47.156 55.875 1 20.83 68 HIS B CA 1
ATOM 3534 C C . HIS B 1 68 ? -33.219 -48.094 55.25 1 20.83 68 HIS B C 1
ATOM 3536 O O . HIS B 1 68 ? -32.125 -47.656 54.906 1 20.83 68 HIS B O 1
ATOM 3542 N N . ASP B 1 69 ? -33.375 -49.344 55.406 1 22.12 69 ASP B N 1
ATOM 3543 C CA . ASP B 1 69 ? -32.688 -50.625 55.219 1 22.12 69 ASP B CA 1
ATOM 3544 C C . ASP B 1 69 ? -32.438 -50.938 53.75 1 22.12 69 ASP B C 1
ATOM 3546 O O . ASP B 1 69 ? -32.062 -52.062 53.406 1 22.12 69 ASP B O 1
ATOM 3550 N N . TYR B 1 70 ? -32.312 -49.906 52.812 1 21.12 70 TYR B N 1
ATOM 3551 C CA . TYR B 1 70 ? -32.562 -50.469 51.5 1 21.12 70 TYR B CA 1
ATOM 3552 C C . TYR B 1 70 ? -31.484 -51.5 51.156 1 21.12 70 TYR B C 1
ATOM 3554 O O . TYR B 1 70 ? -30.344 -51.406 51.594 1 21.12 70 TYR B O 1
ATOM 3562 N N . ASP B 1 71 ? -31.906 -52.625 50.5 1 24.78 71 ASP B N 1
ATOM 3563 C CA . ASP B 1 71 ? -31.391 -53.906 50.062 1 24.78 71 ASP B CA 1
ATOM 3564 C C . ASP B 1 71 ? -30.344 -53.719 48.969 1 24.78 71 ASP B C 1
ATOM 3566 O O . ASP B 1 71 ? -30.422 -52.781 48.188 1 24.78 71 ASP B O 1
ATOM 3570 N N . ASP B 1 72 ? -29.156 -54.375 49.031 1 23.5 72 ASP B N 1
ATOM 3571 C CA . ASP B 1 72 ? -27.812 -54.438 48.469 1 23.5 72 ASP B CA 1
ATOM 3572 C C . ASP B 1 72 ? -27.859 -54.938 47.031 1 23.5 72 ASP B C 1
ATOM 3574 O O . ASP B 1 72 ? -26.844 -55.406 46.5 1 23.5 72 ASP B O 1
ATOM 3578 N N . ASP B 1 73 ? -28.906 -54.656 46.125 1 25.2 73 ASP B N 1
ATOM 3579 C CA . ASP B 1 73 ? -28.812 -55.469 44.938 1 25.2 73 ASP B CA 1
ATOM 3580 C C . ASP B 1 73 ? -27.547 -55.125 44.156 1 25.2 73 ASP B C 1
ATOM 3582 O O . ASP B 1 73 ? -27.125 -53.969 44.094 1 25.2 73 ASP B O 1
ATOM 3586 N N . ASP B 1 74 ? -26.672 -56.156 43.812 1 24.66 74 ASP B N 1
ATOM 3587 C CA . ASP B 1 74 ? -25.375 -56.375 43.156 1 24.66 74 ASP B CA 1
ATOM 3588 C C . ASP B 1 74 ? -25.391 -55.875 41.719 1 24.66 74 ASP B C 1
ATOM 3590 O O . ASP B 1 74 ? -26.062 -56.438 40.875 1 24.66 74 ASP B O 1
ATOM 3594 N N . ASP B 1 75 ? -25.609 -54.594 41.406 1 25.62 75 ASP B N 1
ATOM 3595 C CA . ASP B 1 75 ? -25.609 -54.125 40.031 1 25.62 75 ASP B CA 1
ATOM 3596 C C . ASP B 1 75 ? -24.266 -54.406 39.344 1 25.62 75 ASP B C 1
ATOM 3598 O O . ASP B 1 75 ? -23.219 -54 39.844 1 25.62 75 ASP B O 1
ATOM 3602 N N . ASP B 1 76 ? -24.109 -55.5 38.531 1 27.33 76 ASP B N 1
ATOM 3603 C CA . ASP B 1 76 ? -23.047 -55.938 37.625 1 27.33 76 ASP B CA 1
ATOM 3604 C C . ASP B 1 76 ? -22.609 -54.781 36.719 1 27.33 76 ASP B C 1
ATOM 3606 O O . ASP B 1 76 ? -23.453 -54.125 36.094 1 27.33 76 ASP B O 1
ATOM 3610 N N . ASP B 1 77 ? -21.547 -54.125 37.031 1 28.23 77 ASP B N 1
ATOM 3611 C CA . ASP B 1 77 ? -20.844 -53.031 36.312 1 28.23 77 ASP B CA 1
ATOM 3612 C C . ASP B 1 77 ? -20.438 -53.469 34.906 1 28.23 77 ASP B C 1
ATOM 3614 O O . ASP B 1 77 ? -19.562 -54.344 34.75 1 28.23 77 ASP B O 1
ATOM 3618 N N . LEU B 1 78 ? -21.359 -53.812 33.969 1 28.59 78 LEU B N 1
ATOM 3619 C CA . LEU B 1 78 ? -20.984 -53.938 32.562 1 28.59 78 LEU B CA 1
ATOM 3620 C C . LEU B 1 78 ? -20.078 -52.781 32.125 1 28.59 78 LEU B C 1
ATOM 3622 O O . LEU B 1 78 ? -20.531 -51.625 32.094 1 28.59 78 LEU B O 1
ATOM 3626 N N . MET B 1 79 ? -18.812 -52.812 32.469 1 29.94 79 MET B N 1
ATOM 3627 C CA . MET B 1 79 ? -17.781 -51.938 31.891 1 29.94 79 MET B CA 1
ATOM 3628 C C . MET B 1 79 ? -17.891 -51.875 30.375 1 29.94 79 MET B C 1
ATOM 3630 O O . MET B 1 79 ? -17.797 -52.906 29.703 1 29.94 79 MET B O 1
ATOM 3634 N N . TRP B 1 80 ? -18.703 -51.094 29.734 1 33.94 80 TRP B N 1
ATOM 3635 C CA . TRP B 1 80 ? -18.719 -50.688 28.344 1 33.94 80 TRP B CA 1
ATOM 3636 C C . TRP B 1 80 ? -17.297 -50.375 27.844 1 33.94 80 TRP B C 1
ATOM 3638 O O . TRP B 1 80 ? -16.609 -49.531 28.391 1 33.94 80 TRP B O 1
ATOM 3648 N N . ARG B 1 81 ? -16.5 -51.438 27.516 1 30.95 81 ARG B N 1
ATOM 3649 C CA . ARG B 1 81 ? -15.242 -51.281 26.797 1 30.95 81 ARG B CA 1
ATOM 3650 C C . ARG B 1 81 ? -15.391 -50.344 25.625 1 30.95 81 ARG B C 1
ATOM 3652 O O . ARG B 1 81 ? -16.234 -50.531 24.75 1 30.95 81 ARG B O 1
ATOM 3659 N N . VAL B 1 82 ? -15.125 -49.125 25.797 1 37.34 82 VAL B N 1
ATOM 3660 C CA . VAL B 1 82 ? -14.945 -48.156 24.719 1 37.34 82 VAL B CA 1
ATOM 3661 C C . VAL B 1 82 ? -14.023 -48.75 23.641 1 37.34 82 VAL B C 1
ATOM 3663 O O . VAL B 1 82 ? -12.891 -49.125 23.938 1 37.34 82 VAL B O 1
ATOM 3666 N N . PRO B 1 83 ? -14.484 -49.344 22.625 1 38.5 83 PRO B N 1
ATOM 3667 C CA . PRO B 1 83 ? -13.648 -49.906 21.562 1 38.5 83 PRO B CA 1
ATOM 3668 C C . PRO B 1 83 ? -12.492 -48.969 21.172 1 38.5 83 PRO B C 1
ATOM 3670 O O . PRO B 1 83 ? -12.609 -47.75 21.297 1 38.5 83 PRO B O 1
ATOM 3673 N N . LYS B 1 84 ? -11.227 -49.531 21.062 1 38.84 84 LYS B N 1
ATOM 3674 C CA . LYS B 1 84 ? -9.93 -49.031 20.594 1 38.84 84 LYS B CA 1
ATOM 3675 C C . LYS B 1 84 ? -10.055 -48.281 19.281 1 38.84 84 LYS B C 1
ATOM 3677 O O . LYS B 1 84 ? -9.148 -48.281 18.453 1 38.84 84 LYS B O 1
ATOM 3682 N N . GLU B 1 85 ? -11.133 -47.781 18.906 1 43.19 85 GLU B N 1
ATOM 3683 C CA . GLU B 1 85 ? -11.297 -46.969 17.703 1 43.19 85 GLU B CA 1
ATOM 3684 C C . GLU B 1 85 ? -10.414 -45.719 17.719 1 43.19 85 GLU B C 1
ATOM 3686 O O . GLU B 1 85 ? -10.133 -45.156 16.672 1 43.19 85 GLU B O 1
ATOM 3691 N N . GLU B 1 86 ? -9.82 -45.438 18.797 1 48.47 86 GLU B N 1
ATOM 3692 C CA . GLU B 1 86 ? -9.008 -44.219 18.844 1 48.47 86 GLU B CA 1
ATOM 3693 C C . GLU B 1 86 ? -7.672 -44.438 18.141 1 48.47 86 GLU B C 1
ATOM 3695 O O . GLU B 1 86 ? -7.164 -43.531 17.484 1 48.47 86 GLU B O 1
ATOM 3700 N N . THR B 1 87 ? -7.082 -45.625 18.141 1 50.19 87 THR B N 1
ATOM 3701 C CA . THR B 1 87 ? -5.781 -45.906 17.531 1 50.19 87 THR B CA 1
ATOM 3702 C C . THR B 1 87 ? -5.879 -45.906 16.016 1 50.19 87 THR B C 1
ATOM 3704 O O . THR B 1 87 ? -4.961 -45.438 15.32 1 50.19 87 THR B O 1
ATOM 3707 N N . GLU B 1 88 ? -6.977 -46.344 15.531 1 50.12 88 GLU B N 1
ATOM 3708 C CA . GLU B 1 88 ? -7.129 -46.406 14.086 1 50.12 88 GLU B CA 1
ATOM 3709 C C . GLU B 1 88 ? -7.273 -45 13.484 1 50.12 88 GLU B C 1
ATOM 3711 O O . GLU B 1 88 ? -6.746 -44.719 12.406 1 50.12 88 GLU B O 1
ATOM 3716 N N . PHE B 1 89 ? -7.973 -44.156 14.219 1 50.38 89 PHE B N 1
ATOM 3717 C CA . PHE B 1 89 ? -8.125 -42.781 13.75 1 50.38 89 PHE B CA 1
ATOM 3718 C C . PHE B 1 89 ? -6.785 -42.031 13.773 1 50.38 89 PHE B C 1
ATOM 3720 O O . PHE B 1 89 ? -6.477 -41.281 12.867 1 50.38 89 PHE B O 1
ATOM 3727 N N . GLU B 1 90 ? -6.051 -42.281 14.773 1 54.56 90 GLU B N 1
ATOM 3728 C CA . GLU B 1 90 ? -4.719 -41.688 14.836 1 54.56 90 GLU B CA 1
ATOM 3729 C C . GLU B 1 90 ? -3.836 -42.219 13.703 1 54.56 90 GLU B C 1
ATOM 3731 O O . GLU B 1 90 ? -3.07 -41.438 13.109 1 54.56 90 GLU B O 1
ATOM 3736 N N . ASP B 1 91 ? -3.988 -43.469 13.414 1 55.78 91 ASP B N 1
ATOM 3737 C CA . ASP B 1 91 ? -3.191 -44.062 12.336 1 55.78 91 ASP B CA 1
ATOM 3738 C C . ASP B 1 91 ? -3.613 -43.5 10.977 1 55.78 91 ASP B C 1
ATOM 3740 O O . ASP B 1 91 ? -2.768 -43.25 10.117 1 55.78 91 ASP B O 1
ATOM 3744 N N . ASP B 1 92 ? -4.906 -43.281 10.82 1 54.59 92 ASP B N 1
ATOM 3745 C CA . ASP B 1 92 ? -5.418 -42.75 9.562 1 54.59 92 ASP B CA 1
ATOM 3746 C C . ASP B 1 92 ? -4.996 -41.281 9.375 1 54.59 92 ASP B C 1
ATOM 3748 O O . ASP B 1 92 ? -4.648 -40.875 8.266 1 54.59 92 ASP B O 1
ATOM 3752 N N . PHE B 1 93 ? -5.035 -40.562 10.484 1 57.09 93 PHE B N 1
ATOM 3753 C CA . PHE B 1 93 ? -4.586 -39.156 10.414 1 57.09 93 PHE B CA 1
ATOM 3754 C C . PHE B 1 93 ? -3.092 -39.094 10.133 1 57.09 93 PHE B C 1
ATOM 3756 O O . PHE B 1 93 ? -2.641 -38.25 9.359 1 57.09 93 PHE B O 1
ATOM 3763 N N . LEU B 1 94 ? -2.498 -40.062 10.688 1 59.59 94 LEU B N 1
ATOM 3764 C CA . LEU B 1 94 ? -1.06 -40.125 10.453 1 59.59 94 LEU B CA 1
ATOM 3765 C C . LEU B 1 94 ? -0.763 -40.531 9.016 1 59.59 94 LEU B C 1
ATOM 3767 O O . LEU B 1 94 ? 0.149 -39.969 8.391 1 59.59 94 LEU B O 1
ATOM 3771 N N . GLU B 1 95 ? -1.578 -41.469 8.547 1 62.97 95 GLU B N 1
ATOM 3772 C CA . GLU B 1 95 ? -1.383 -41.906 7.168 1 62.97 95 GLU B CA 1
ATOM 3773 C C . GLU B 1 95 ? -1.74 -40.781 6.184 1 62.97 95 GLU B C 1
ATOM 3775 O O . GLU B 1 95 ? -1.04 -40.562 5.191 1 62.97 95 GLU B O 1
ATOM 3780 N N . TYR B 1 96 ? -2.846 -40.219 6.445 1 61.41 96 TYR B N 1
ATOM 3781 C CA . TYR B 1 96 ? -3.275 -39.062 5.629 1 61.41 96 TYR B CA 1
ATOM 3782 C C . TYR B 1 96 ? -2.225 -37.969 5.629 1 61.41 96 TYR B C 1
ATOM 3784 O O . TYR B 1 96 ? -1.871 -37.438 4.574 1 61.41 96 TYR B O 1
ATOM 3792 N N . ASP B 1 97 ? -1.743 -37.812 6.742 1 74.25 97 ASP B N 1
ATOM 3793 C CA . ASP B 1 97 ? -0.696 -36.812 6.867 1 74.25 97 ASP B CA 1
ATOM 3794 C C . ASP B 1 97 ? 0.555 -37.219 6.094 1 74.25 97 ASP B C 1
ATOM 3796 O O . ASP B 1 97 ? 1.183 -36.375 5.434 1 74.25 97 ASP B O 1
ATOM 3800 N N . GLN B 1 98 ? 0.694 -38.531 6.078 1 78.94 98 GLN B N 1
ATOM 3801 C CA . GLN B 1 98 ? 1.884 -39 5.383 1 78.94 98 GLN B CA 1
ATOM 3802 C C . GLN B 1 98 ? 1.716 -38.906 3.871 1 78.94 98 GLN B C 1
ATOM 3804 O O . GLN B 1 98 ? 2.664 -38.594 3.156 1 78.94 98 GLN B O 1
ATOM 3809 N N . GLU B 1 99 ? 0.544 -39.188 3.393 1 83.88 99 GLU B N 1
ATOM 3810 C CA . GLU B 1 99 ? 0.28 -39.094 1.961 1 83.88 99 GLU B CA 1
ATOM 3811 C C . GLU B 1 99 ? 0.392 -37.656 1.482 1 83.88 99 GLU B C 1
ATOM 3813 O O . GLU B 1 99 ? 0.912 -37.406 0.396 1 83.88 99 GLU B O 1
ATOM 3818 N N . HIS B 1 100 ? -0.013 -36.844 2.271 1 84.44 100 HIS B N 1
ATOM 3819 C CA . HIS B 1 100 ? 0.068 -35.406 1.925 1 84.44 100 HIS B CA 1
ATOM 3820 C C . HIS B 1 100 ? 1.513 -34.938 1.928 1 84.44 100 HIS B C 1
ATOM 3822 O O . HIS B 1 100 ? 1.913 -34.156 1.056 1 84.44 100 HIS B O 1
ATOM 3828 N N . ILE B 1 101 ? 2.223 -35.438 2.834 1 86.56 101 ILE B N 1
ATOM 3829 C CA . ILE B 1 101 ? 3.627 -35.062 2.922 1 86.56 101 ILE B CA 1
ATOM 3830 C C . ILE B 1 101 ? 4.379 -35.562 1.692 1 86.56 101 ILE B C 1
ATOM 3832 O O . ILE B 1 101 ? 5.176 -34.844 1.101 1 86.56 101 ILE B O 1
ATOM 3836 N N . LYS B 1 102 ? 4.047 -36.75 1.335 1 88.5 102 LYS B N 1
ATOM 3837 C CA . LYS B 1 102 ? 4.684 -37.344 0.157 1 88.5 102 LYS B CA 1
ATOM 3838 C C . LYS B 1 102 ? 4.32 -36.562 -1.104 1 88.5 102 LYS B C 1
ATOM 3840 O O . LYS B 1 102 ? 5.164 -36.344 -1.978 1 88.5 102 LYS B O 1
ATOM 3845 N N . PHE B 1 103 ? 3.1 -36.219 -1.195 1 91.25 103 PHE B N 1
ATOM 3846 C CA . PHE B 1 103 ? 2.631 -35.438 -2.34 1 91.25 103 PHE B CA 1
ATOM 3847 C C . PHE B 1 103 ? 3.369 -34.125 -2.438 1 91.25 103 PHE B C 1
ATOM 3849 O O . PHE B 1 103 ? 3.848 -33.75 -3.51 1 91.25 103 PHE B O 1
ATOM 3856 N N . ILE B 1 104 ? 3.477 -33.469 -1.353 1 92.31 104 ILE B N 1
ATOM 3857 C CA . ILE B 1 104 ? 4.145 -32.156 -1.311 1 92.31 104 ILE B CA 1
ATOM 3858 C C . ILE B 1 104 ? 5.617 -32.344 -1.679 1 92.31 104 ILE B C 1
ATOM 3860 O O . ILE B 1 104 ? 6.16 -31.547 -2.463 1 92.31 104 ILE B O 1
ATOM 3864 N N . ASP B 1 105 ? 6.184 -33.375 -1.149 1 91.25 105 ASP B N 1
ATOM 3865 C CA . ASP B 1 105 ? 7.59 -33.625 -1.449 1 91.25 105 ASP B CA 1
ATOM 3866 C C . ASP B 1 105 ? 7.797 -33.844 -2.943 1 91.25 105 ASP B C 1
ATOM 3868 O O . ASP B 1 105 ? 8.789 -33.406 -3.518 1 91.25 105 ASP B O 1
ATOM 3872 N N . ASN B 1 106 ? 6.832 -34.531 -3.48 1 92.5 106 ASN B N 1
ATOM 3873 C CA . ASN B 1 106 ? 6.914 -34.781 -4.914 1 92.5 106 ASN B CA 1
ATOM 3874 C C . ASN B 1 106 ? 6.75 -33.531 -5.73 1 92.5 106 ASN B C 1
ATOM 3876 O O . ASN B 1 106 ? 7.441 -33.312 -6.73 1 92.5 106 ASN B O 1
ATOM 3880 N N . MET B 1 107 ? 5.898 -32.656 -5.285 1 93.25 107 MET B N 1
ATOM 3881 C CA . MET B 1 107 ? 5.625 -31.406 -5.98 1 93.25 107 MET B CA 1
ATOM 3882 C C . MET B 1 107 ? 6.801 -30.453 -5.855 1 93.25 107 MET B C 1
ATOM 3884 O O . MET B 1 107 ? 7.004 -29.594 -6.711 1 93.25 107 MET B O 1
ATOM 3888 N N . LEU B 1 108 ? 7.551 -30.703 -4.781 1 94.94 108 LEU B N 1
ATOM 3889 C CA . LEU B 1 108 ? 8.594 -29.719 -4.469 1 94.94 108 LEU B CA 1
ATOM 3890 C C . LEU B 1 108 ? 9.977 -30.281 -4.812 1 94.94 108 LEU B C 1
ATOM 3892 O O . LEU B 1 108 ? 10.984 -29.797 -4.301 1 94.94 108 LEU B O 1
ATOM 3896 N N . MET B 1 109 ? 9.953 -31.203 -5.629 1 90.31 109 MET B N 1
ATOM 3897 C CA . MET B 1 109 ? 11.242 -31.719 -6.074 1 90.31 109 MET B CA 1
ATOM 3898 C C . MET B 1 109 ? 12.094 -30.609 -6.688 1 90.31 109 MET B C 1
ATOM 3900 O O . MET B 1 109 ? 11.633 -29.875 -7.559 1 90.31 109 MET B O 1
ATOM 3904 N N . GLY B 1 110 ? 13.305 -30.375 -6.195 1 91.38 110 GLY B N 1
ATOM 3905 C CA . GLY B 1 110 ? 14.234 -29.391 -6.719 1 91.38 110 GLY B CA 1
ATOM 3906 C C . GLY B 1 110 ? 14.211 -28.078 -5.945 1 91.38 110 GLY B C 1
ATOM 3907 O O . GLY B 1 110 ? 15.094 -27.234 -6.121 1 91.38 110 GLY B O 1
ATOM 3908 N N . PHE B 1 111 ? 13.219 -27.953 -5.07 1 96.19 111 PHE B N 1
ATOM 3909 C CA . PHE B 1 111 ? 13.062 -26.703 -4.355 1 96.19 111 PHE B CA 1
ATOM 3910 C C . PHE B 1 111 ? 14.156 -26.531 -3.309 1 96.19 111 PHE B C 1
ATOM 3912 O O . PHE B 1 111 ? 14.344 -25.438 -2.775 1 96.19 111 PHE B O 1
ATOM 3919 N N . GLU B 1 112 ? 14.867 -27.594 -3.023 1 95.62 112 GLU B N 1
ATOM 3920 C CA . GLU B 1 112 ? 15.977 -27.484 -2.088 1 95.62 112 GLU B CA 1
ATOM 3921 C C . GLU B 1 112 ? 17.016 -26.469 -2.576 1 95.62 112 GLU B C 1
ATOM 3923 O O . GLU B 1 112 ? 17.562 -25.703 -1.781 1 95.62 112 GLU B O 1
ATOM 3928 N N . ASN B 1 113 ? 17.25 -26.484 -3.836 1 97 113 ASN B N 1
ATOM 3929 C CA . ASN B 1 113 ? 18.172 -25.516 -4.426 1 97 113 ASN B CA 1
ATOM 3930 C C . ASN B 1 113 ? 17.641 -24.094 -4.293 1 97 113 ASN B C 1
ATOM 3932 O O . ASN B 1 113 ? 18.422 -23.156 -4.09 1 97 113 ASN B O 1
ATOM 3936 N N . PHE B 1 114 ? 16.375 -23.984 -4.359 1 97.69 114 PHE B N 1
ATOM 3937 C CA . PHE B 1 114 ? 15.758 -22.672 -4.23 1 97.69 114 PHE B CA 1
ATOM 3938 C C . PHE B 1 114 ? 15.891 -22.156 -2.805 1 97.69 114 PHE B C 1
ATOM 3940 O O . PHE B 1 114 ? 16.266 -21 -2.594 1 97.69 114 PHE B O 1
ATOM 3947 N N . GLU B 1 115 ? 15.547 -22.969 -1.896 1 98.44 115 GLU B N 1
ATOM 3948 C CA . GLU B 1 115 ? 15.664 -22.609 -0.487 1 98.44 115 GLU B CA 1
ATOM 3949 C C . GLU B 1 115 ? 17.094 -22.188 -0.135 1 98.44 115 GLU B C 1
ATOM 3951 O O . GLU B 1 115 ? 17.297 -21.266 0.646 1 98.44 115 GLU B O 1
ATOM 3956 N N . LYS B 1 116 ? 18.031 -22.859 -0.696 1 97.56 116 LYS B N 1
ATOM 3957 C CA . LYS B 1 116 ? 19.438 -22.5 -0.488 1 97.56 116 LYS B CA 1
ATOM 3958 C C . LYS B 1 116 ? 19.75 -21.125 -1.083 1 97.56 116 LYS B C 1
ATOM 3960 O O . LYS B 1 116 ? 20.469 -20.328 -0.478 1 97.56 116 LYS B O 1
ATOM 3965 N N . LYS B 1 117 ? 19.203 -20.922 -2.184 1 96.88 117 LYS B N 1
ATOM 3966 C CA . LYS B 1 117 ? 19.453 -19.672 -2.891 1 96.88 117 LYS B CA 1
ATOM 3967 C C . LYS B 1 117 ? 18.953 -18.484 -2.086 1 96.88 117 LYS B C 1
ATOM 3969 O O . LYS B 1 117 ? 19.594 -17.422 -2.062 1 96.88 117 LYS B O 1
ATOM 3974 N N . ILE B 1 118 ? 17.812 -18.609 -1.425 1 97.5 118 ILE B N 1
ATOM 3975 C CA . ILE B 1 118 ? 17.234 -17.484 -0.688 1 97.5 118 ILE B CA 1
ATOM 3976 C C . ILE B 1 118 ? 17.625 -17.594 0.787 1 97.5 118 ILE B C 1
ATOM 3978 O O . ILE B 1 118 ? 17.219 -16.766 1.601 1 97.5 118 ILE B O 1
ATOM 3982 N N . ASN B 1 119 ? 18.359 -18.641 1.111 1 97.81 119 ASN B N 1
ATOM 3983 C CA . ASN B 1 119 ? 18.875 -18.875 2.455 1 97.81 119 ASN B CA 1
ATOM 3984 C C . ASN B 1 119 ? 17.75 -18.969 3.48 1 97.81 119 ASN B C 1
ATOM 3986 O O . ASN B 1 119 ? 17.781 -18.281 4.504 1 97.81 119 ASN B O 1
ATOM 3990 N N . TYR B 1 120 ? 16.75 -19.719 3.156 1 98.69 120 TYR B N 1
ATOM 3991 C CA . TYR B 1 120 ? 15.633 -19.984 4.062 1 98.6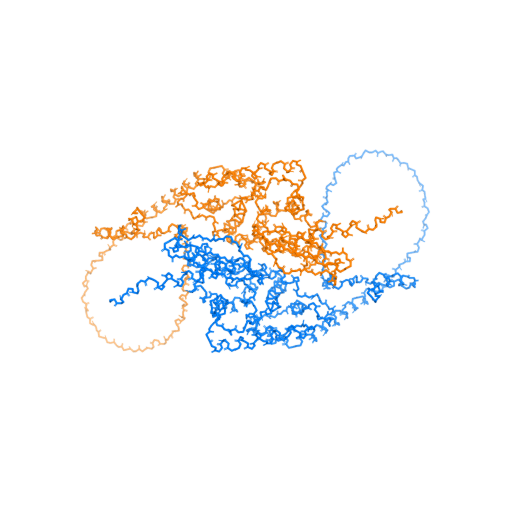9 120 TYR B CA 1
ATOM 3992 C C . TYR B 1 120 ? 15.055 -21.375 3.824 1 98.69 120 TYR B C 1
ATOM 3994 O O . TYR B 1 120 ? 14.758 -21.75 2.686 1 98.69 120 TYR B O 1
ATOM 4002 N N . SER B 1 121 ? 14.922 -22.141 4.883 1 98.5 121 SER B N 1
ATOM 4003 C CA . SER B 1 121 ? 14.32 -23.469 4.812 1 98.5 121 SER B CA 1
ATOM 4004 C C . SER B 1 121 ? 12.945 -23.484 5.473 1 98.5 121 SER B C 1
ATOM 4006 O O . SER B 1 121 ? 12.82 -23.234 6.672 1 98.5 121 SER B O 1
ATOM 4008 N N . PHE B 1 122 ? 12.008 -23.859 4.703 1 98.38 122 PHE B N 1
ATOM 4009 C CA . PHE B 1 122 ? 10.633 -23.859 5.203 1 98.38 122 PHE B CA 1
ATOM 4010 C C . PHE B 1 122 ? 10.414 -25.016 6.176 1 98.38 122 PHE B C 1
ATOM 4012 O O . PHE B 1 122 ? 10.828 -26.141 5.91 1 98.38 122 PHE B O 1
ATOM 4019 N N . LYS B 1 123 ? 9.789 -24.688 7.262 1 97.25 123 LYS B N 1
ATOM 4020 C CA . LYS B 1 123 ? 9.352 -25.719 8.195 1 97.25 123 LYS B CA 1
ATOM 4021 C C . LYS B 1 123 ? 8.117 -26.453 7.672 1 97.25 123 LYS B C 1
ATOM 4023 O O . LYS B 1 123 ? 8.062 -27.688 7.68 1 97.25 123 LYS B O 1
ATOM 4028 N N . ASN B 1 124 ? 7.148 -25.719 7.312 1 96.25 124 ASN B N 1
ATOM 4029 C CA . ASN B 1 124 ? 5.965 -26.219 6.633 1 96.25 124 ASN B CA 1
ATOM 4030 C C . ASN B 1 124 ? 6.043 -26 5.125 1 96.25 124 ASN B C 1
ATOM 4032 O O . ASN B 1 124 ? 5.719 -24.906 4.641 1 96.25 124 ASN B O 1
ATOM 4036 N N . LYS B 1 125 ? 6.277 -27.047 4.43 1 96.44 125 LYS B N 1
ATOM 4037 C CA . LYS B 1 125 ? 6.547 -26.969 2.998 1 96.44 125 LYS B CA 1
ATOM 4038 C C . LYS B 1 125 ? 5.285 -26.625 2.217 1 96.44 125 LYS B C 1
ATOM 4040 O O . LYS B 1 125 ? 5.359 -26.219 1.057 1 96.44 125 LYS B O 1
ATOM 4045 N N . ALA B 1 126 ? 4.184 -26.766 2.822 1 96.75 126 ALA B N 1
ATOM 4046 C CA . ALA B 1 126 ? 2.934 -26.422 2.154 1 96.75 126 ALA B CA 1
ATOM 4047 C C . ALA B 1 126 ? 2.904 -24.938 1.8 1 96.75 126 ALA B C 1
ATOM 4049 O O . ALA B 1 126 ? 2.342 -24.547 0.775 1 96.75 126 ALA B O 1
ATOM 4050 N N . TYR B 1 127 ? 3.516 -24.078 2.646 1 98.31 127 TYR B N 1
ATOM 4051 C CA . TYR B 1 127 ? 3.592 -22.656 2.355 1 98.31 127 TYR B CA 1
ATOM 4052 C C . TYR B 1 127 ? 4.41 -22.391 1.096 1 98.31 127 TYR B C 1
ATOM 4054 O O . TYR B 1 127 ? 4.051 -21.547 0.275 1 98.31 127 TYR B O 1
ATOM 4062 N N . LEU B 1 128 ? 5.496 -23.125 1.009 1 98.56 128 LEU B N 1
ATOM 4063 C CA . LEU B 1 128 ? 6.352 -22.984 -0.164 1 98.56 128 LEU B CA 1
ATOM 4064 C C . LEU B 1 128 ? 5.613 -23.422 -1.428 1 98.56 128 LEU B C 1
ATOM 4066 O O . LEU B 1 128 ? 5.648 -22.719 -2.439 1 98.56 128 LEU B O 1
ATOM 4070 N N . LEU B 1 129 ? 4.957 -24.562 -1.359 1 98.38 129 LEU B N 1
ATOM 4071 C CA . LEU B 1 129 ? 4.188 -25.047 -2.498 1 98.38 129 LEU B CA 1
ATOM 4072 C C . LEU B 1 129 ? 3.107 -24.047 -2.896 1 98.38 129 LEU B C 1
ATOM 4074 O O . LEU B 1 129 ? 2.955 -23.734 -4.078 1 98.38 129 LEU B O 1
ATOM 4078 N N . GLN B 1 130 ? 2.434 -23.547 -1.956 1 98.5 130 GLN B N 1
ATOM 4079 C CA . GLN B 1 130 ? 1.361 -22.594 -2.199 1 98.5 130 GLN B CA 1
ATOM 4080 C C . GLN B 1 130 ? 1.897 -21.312 -2.852 1 98.5 130 GLN B C 1
ATOM 4082 O O . GLN B 1 130 ? 1.288 -20.781 -3.781 1 98.5 130 GLN B O 1
ATOM 4087 N N . ALA B 1 131 ? 3.027 -20.844 -2.412 1 98.81 131 ALA B N 1
ATOM 4088 C CA . ALA B 1 131 ? 3.6 -19.562 -2.838 1 98.81 131 ALA B CA 1
ATOM 4089 C C . ALA B 1 131 ? 3.924 -19.578 -4.328 1 98.81 131 ALA B C 1
ATOM 4091 O O . ALA B 1 131 ? 3.967 -18.531 -4.973 1 98.81 131 ALA B O 1
ATOM 4092 N N . PHE B 1 132 ? 4.066 -20.797 -4.895 1 98.75 132 PHE B N 1
ATOM 4093 C CA . PHE B 1 132 ? 4.504 -20.875 -6.281 1 98.75 132 PHE B CA 1
ATOM 4094 C C . PHE B 1 132 ? 3.402 -21.453 -7.168 1 98.75 132 PHE B C 1
ATOM 4096 O O . PHE B 1 132 ? 3.617 -21.688 -8.352 1 98.75 132 PHE B O 1
ATOM 4103 N N . THR B 1 133 ? 2.197 -21.609 -6.586 1 98.56 133 THR B N 1
ATOM 4104 C CA . THR B 1 133 ? 1.136 -22.266 -7.332 1 98.56 133 THR B CA 1
ATOM 4105 C C . THR B 1 133 ? 0.192 -21.234 -7.953 1 98.56 133 THR B C 1
ATOM 4107 O O . THR B 1 133 ? -0.5 -20.516 -7.238 1 98.56 133 THR B O 1
ATOM 4110 N N . HIS B 1 134 ? 0.233 -21.156 -9.203 1 97.94 134 HIS B N 1
ATOM 4111 C CA . HIS B 1 134 ? -0.723 -20.344 -9.945 1 97.94 134 HIS B CA 1
ATOM 4112 C C . HIS B 1 134 ? -2.109 -20.969 -9.945 1 97.94 134 HIS B C 1
ATOM 4114 O O . HIS B 1 134 ? -2.238 -22.188 -9.797 1 97.94 134 HIS B O 1
ATOM 4120 N N . ALA B 1 135 ? -3.137 -20.172 -10.211 1 93.94 135 ALA B N 1
ATOM 4121 C CA . ALA B 1 135 ? -4.52 -20.641 -10.18 1 93.94 135 ALA B CA 1
ATOM 4122 C C . ALA B 1 135 ? -4.777 -21.672 -11.273 1 93.94 135 ALA B C 1
ATOM 4124 O O . ALA B 1 135 ? -5.637 -22.531 -11.125 1 93.94 135 ALA B O 1
ATOM 4125 N N . SER B 1 136 ? -4.031 -21.672 -12.336 1 94.25 136 SER B N 1
ATOM 4126 C CA . SER B 1 136 ? -4.227 -22.578 -13.453 1 94.25 136 SER B CA 1
ATOM 4127 C C . SER B 1 136 ? -3.652 -23.953 -13.156 1 94.25 136 SER B C 1
ATOM 4129 O O . SER B 1 136 ? -3.928 -24.922 -13.875 1 94.25 136 SER B O 1
ATOM 4131 N N . TYR B 1 137 ? -2.828 -24.109 -12.125 1 96.44 137 TYR B N 1
ATOM 4132 C CA . TYR B 1 137 ? -2.111 -25.359 -11.844 1 96.44 137 TYR B CA 1
ATOM 4133 C C . TYR B 1 137 ? -2.98 -26.312 -11.039 1 96.44 137 TYR B C 1
ATOM 4135 O O . TYR B 1 137 ? -2.768 -26.5 -9.844 1 96.44 137 TYR B O 1
ATOM 4143 N N . HIS B 1 138 ? -3.764 -27.031 -11.656 1 93.19 138 HIS B N 1
ATOM 4144 C CA . HIS B 1 138 ? -4.773 -27.859 -11.016 1 93.19 138 HIS B CA 1
ATOM 4145 C C . HIS B 1 138 ? -4.156 -29.141 -10.445 1 93.19 138 HIS B C 1
ATOM 4147 O O . HIS B 1 138 ? -4.793 -29.844 -9.672 1 93.19 138 HIS B O 1
ATOM 4153 N N . TYR B 1 139 ? -2.926 -29.469 -10.719 1 93.94 139 TYR B N 1
ATOM 4154 C CA . TYR B 1 139 ? -2.262 -30.672 -10.203 1 93.94 139 TYR B CA 1
ATOM 4155 C C . TYR B 1 139 ? -2.021 -30.547 -8.703 1 93.94 139 TYR B C 1
ATOM 4157 O O . TYR B 1 139 ? -1.826 -31.547 -8.016 1 93.94 139 TYR B O 1
ATOM 4165 N N . ASN B 1 140 ? -1.895 -29.281 -8.211 1 94.06 140 ASN B N 1
ATOM 4166 C CA . ASN B 1 140 ? -1.813 -29.062 -6.773 1 94.06 140 ASN B CA 1
ATOM 4167 C C . ASN B 1 140 ? -3.189 -29.141 -6.117 1 94.06 140 ASN B C 1
ATOM 4169 O O . ASN B 1 140 ? -4.004 -28.234 -6.273 1 94.06 140 ASN B O 1
ATOM 4173 N N . THR B 1 141 ? -3.412 -30.125 -5.359 1 92.31 141 THR B N 1
ATOM 4174 C CA . THR B 1 141 ? -4.723 -30.312 -4.75 1 92.31 141 THR B CA 1
ATOM 4175 C C . THR B 1 141 ? -4.652 -30.141 -3.238 1 92.31 141 THR B C 1
ATOM 4177 O O . THR B 1 141 ? -5.613 -30.438 -2.525 1 92.31 141 THR B O 1
ATOM 4180 N N . ILE B 1 142 ? -3.541 -29.766 -2.842 1 92.06 142 ILE B N 1
ATOM 4181 C CA . ILE B 1 142 ? -3.316 -29.719 -1.401 1 92.06 142 ILE B CA 1
ATOM 4182 C C . ILE B 1 142 ? -3.469 -28.281 -0.911 1 92.06 142 ILE B C 1
ATOM 4184 O O . ILE B 1 142 ? -4.109 -28.031 0.112 1 92.06 142 ILE B O 1
ATOM 4188 N N . THR B 1 143 ? -2.867 -27.406 -1.587 1 94.44 143 THR B N 1
ATOM 4189 C CA . THR B 1 143 ? -2.916 -26.016 -1.164 1 94.44 143 THR B CA 1
ATOM 4190 C C . THR B 1 143 ? -3.709 -25.172 -2.16 1 94.44 143 THR B C 1
ATOM 4192 O O . THR B 1 143 ? -3.943 -25.609 -3.293 1 94.44 143 THR B O 1
ATOM 4195 N N . ASP B 1 144 ? -4.078 -23.938 -1.703 1 94.5 144 ASP B N 1
ATOM 4196 C CA . ASP B 1 144 ? -4.621 -22.938 -2.619 1 94.5 144 ASP B CA 1
ATOM 4197 C C . ASP B 1 144 ? -3.521 -22.328 -3.486 1 94.5 144 ASP B C 1
ATOM 4199 O O . ASP B 1 144 ? -2.35 -22.688 -3.354 1 94.5 144 ASP B O 1
ATOM 4203 N N . CYS B 1 145 ? -3.98 -21.531 -4.383 1 97.19 145 CYS B N 1
ATOM 4204 C CA . CYS B 1 145 ? -3.01 -20.797 -5.188 1 97.19 145 CYS B CA 1
ATOM 4205 C C . CYS B 1 145 ? -2.338 -19.703 -4.363 1 97.19 145 CYS B C 1
ATOM 4207 O O . CYS B 1 145 ? -2.633 -19.547 -3.178 1 97.19 145 CYS B O 1
ATOM 4209 N N . TYR B 1 146 ? -1.48 -18.969 -5.023 1 98.56 146 TYR B N 1
ATOM 4210 C CA . TYR B 1 146 ? -0.581 -18.078 -4.285 1 98.56 146 TYR B CA 1
ATOM 4211 C C . TYR B 1 146 ? -1.269 -16.781 -3.93 1 98.56 146 TYR B C 1
ATOM 4213 O O . TYR B 1 146 ? -0.728 -15.969 -3.166 1 98.56 146 TYR B O 1
ATOM 4221 N N . GLN B 1 147 ? -2.48 -16.484 -4.25 1 98 147 GLN B N 1
ATOM 4222 C CA . GLN B 1 147 ? -3.096 -15.164 -4.254 1 98 147 GLN B CA 1
ATOM 4223 C C . GLN B 1 147 ? -3.295 -14.648 -2.834 1 98 147 GLN B C 1
ATOM 4225 O O . GLN B 1 147 ? -3.086 -13.461 -2.568 1 98 147 GLN B O 1
ATOM 4230 N N . ARG B 1 148 ? -3.674 -15.461 -1.915 1 98.06 148 ARG B N 1
ATOM 4231 C CA . ARG B 1 148 ? -3.846 -15.008 -0.538 1 98.06 148 ARG B CA 1
ATOM 4232 C C . ARG B 1 148 ? -2.506 -14.648 0.09 1 98.06 148 ARG B C 1
ATOM 4234 O O . ARG B 1 148 ? -2.402 -13.648 0.807 1 98.06 148 ARG B O 1
ATOM 4241 N N . LEU B 1 149 ? -1.515 -15.484 -0.204 1 98.75 149 LEU B N 1
ATOM 4242 C CA . LEU B 1 149 ? -0.176 -15.18 0.291 1 98.75 149 LEU B CA 1
ATOM 4243 C C . LEU B 1 149 ? 0.364 -13.898 -0.34 1 98.75 149 LEU B C 1
ATOM 4245 O O . LEU B 1 149 ? 1.042 -13.117 0.323 1 98.75 149 LEU B O 1
ATOM 4249 N N . GLU B 1 150 ? 0.03 -13.719 -1.604 1 98.75 150 GLU B N 1
ATOM 4250 C CA . GLU B 1 150 ? 0.417 -12.508 -2.312 1 98.75 150 GLU B CA 1
ATOM 4251 C C . GLU B 1 150 ? -0.19 -11.266 -1.657 1 98.75 150 GLU B C 1
ATOM 4253 O O . GLU B 1 150 ? 0.489 -10.25 -1.488 1 98.75 150 GLU B O 1
ATOM 4258 N N . PHE B 1 151 ? -1.445 -11.445 -1.275 1 98.5 151 PHE B N 1
ATOM 4259 C CA . PHE B 1 151 ? -2.178 -10.383 -0.6 1 98.5 151 PHE B CA 1
ATOM 4260 C C . PHE B 1 151 ? -1.465 -9.961 0.681 1 98.5 151 PHE B C 1
ATOM 4262 O O . PHE B 1 151 ? -1.257 -8.773 0.921 1 98.5 151 PHE B O 1
ATOM 4269 N N . LEU B 1 152 ? -1.058 -10.844 1.413 1 98.75 152 LEU B N 1
ATOM 4270 C CA . LEU B 1 152 ? -0.348 -10.594 2.664 1 98.75 152 LEU B CA 1
ATOM 4271 C C . LEU B 1 152 ? 1.062 -10.078 2.396 1 98.75 152 LEU B C 1
ATOM 4273 O O . LEU B 1 152 ? 1.5 -9.109 3.018 1 98.75 152 LEU B O 1
ATOM 4277 N N . GLY B 1 153 ? 1.761 -10.703 1.507 1 98.88 153 GLY B N 1
ATOM 4278 C CA . GLY B 1 153 ? 3.133 -10.352 1.176 1 98.88 153 GLY B CA 1
ATOM 4279 C C . GLY B 1 153 ? 3.273 -8.938 0.644 1 98.88 153 GLY B C 1
ATOM 4280 O O . GLY B 1 153 ? 4.27 -8.266 0.916 1 98.88 153 GLY B O 1
ATOM 4281 N N . ASP B 1 154 ? 2.289 -8.492 -0.065 1 98.12 154 ASP B N 1
ATOM 4282 C CA . ASP B 1 154 ? 2.27 -7.133 -0.599 1 98.12 154 ASP B CA 1
ATOM 4283 C C . ASP B 1 154 ? 2.373 -6.102 0.522 1 98.12 154 ASP B C 1
ATOM 4285 O O . ASP B 1 154 ? 3.225 -5.211 0.477 1 98.12 154 ASP B O 1
ATOM 4289 N N . ALA B 1 155 ? 1.556 -6.25 1.515 1 98.5 155 ALA B N 1
ATOM 4290 C CA . ALA B 1 155 ? 1.535 -5.32 2.643 1 98.5 155 ALA B CA 1
ATOM 4291 C C . ALA B 1 155 ? 2.812 -5.434 3.469 1 98.5 155 ALA B C 1
ATOM 4293 O O . ALA B 1 155 ? 3.332 -4.43 3.961 1 98.5 155 ALA B O 1
ATOM 4294 N N . ILE B 1 156 ? 3.344 -6.629 3.559 1 98.81 156 ILE B N 1
ATOM 4295 C CA . ILE B 1 156 ? 4.535 -6.875 4.367 1 98.81 156 ILE B CA 1
ATOM 4296 C C . ILE B 1 156 ? 5.746 -6.223 3.711 1 98.81 156 ILE B C 1
ATOM 4298 O O . ILE B 1 156 ? 6.504 -5.5 4.367 1 98.81 156 ILE B O 1
ATOM 4302 N N . LEU B 1 157 ? 5.918 -6.488 2.465 1 98.75 157 LEU B N 1
ATOM 4303 C CA . LEU B 1 157 ? 7.078 -5.934 1.771 1 98.75 157 LEU B CA 1
ATOM 4304 C C . LEU B 1 157 ? 6.992 -4.41 1.703 1 98.75 157 LEU B C 1
ATOM 4306 O O . LEU B 1 157 ? 8 -3.723 1.854 1 98.75 157 LEU B O 1
ATOM 4310 N N . ASP B 1 158 ? 5.797 -3.914 1.468 1 98.19 158 ASP B N 1
ATOM 4311 C CA . ASP B 1 158 ? 5.613 -2.467 1.472 1 98.19 158 ASP B CA 1
ATOM 4312 C C . ASP B 1 158 ? 6.047 -1.861 2.805 1 98.19 158 ASP B C 1
ATOM 4314 O O . ASP B 1 158 ? 6.777 -0.869 2.834 1 98.19 158 ASP B O 1
ATOM 4318 N N . TYR B 1 159 ? 5.613 -2.484 3.871 1 98.69 159 TYR B N 1
ATOM 4319 C CA . TYR B 1 159 ? 5.957 -1.988 5.199 1 98.69 159 TYR B CA 1
ATOM 4320 C C . TYR B 1 159 ? 7.461 -2.076 5.441 1 98.69 159 TYR B C 1
ATOM 4322 O O . TYR B 1 159 ? 8.078 -1.115 5.906 1 98.69 159 TYR B O 1
ATOM 4330 N N . LEU B 1 160 ? 8.07 -3.18 5.074 1 98.81 160 LEU B N 1
ATOM 4331 C CA . LEU B 1 160 ? 9.484 -3.408 5.379 1 98.81 160 LEU B CA 1
ATOM 4332 C C . LEU B 1 160 ? 10.375 -2.467 4.574 1 98.81 160 LEU B C 1
ATOM 4334 O O . LEU B 1 160 ? 11.336 -1.909 5.109 1 98.81 160 LEU B O 1
ATOM 4338 N N . ILE B 1 161 ? 10.062 -2.295 3.359 1 98.31 161 ILE B N 1
ATOM 4339 C CA . ILE B 1 161 ? 10.836 -1.396 2.514 1 98.31 161 ILE B CA 1
ATOM 4340 C C . ILE B 1 161 ? 10.656 0.044 2.986 1 98.31 161 ILE B C 1
ATOM 4342 O O . ILE B 1 161 ? 11.625 0.792 3.105 1 98.31 161 ILE B O 1
ATOM 4346 N N . THR B 1 162 ? 9.406 0.423 3.285 1 98.31 162 THR B N 1
ATOM 4347 C CA . THR B 1 162 ? 9.109 1.76 3.787 1 98.31 162 THR B CA 1
ATOM 4348 C C . THR B 1 162 ? 9.875 2.035 5.082 1 98.31 162 THR B C 1
ATOM 4350 O O . THR B 1 162 ? 10.469 3.104 5.242 1 98.31 162 THR B O 1
ATOM 4353 N N . LYS B 1 163 ? 9.789 1.088 5.93 1 98.38 163 LYS B N 1
ATOM 4354 C CA . LYS B 1 163 ? 10.516 1.215 7.195 1 98.38 163 LYS B CA 1
ATOM 4355 C C . LYS B 1 163 ? 12.008 1.419 6.957 1 98.38 163 LYS B C 1
ATOM 4357 O O . LYS B 1 163 ? 12.625 2.279 7.586 1 98.38 163 LYS B O 1
ATOM 4362 N N . HIS B 1 164 ? 12.562 0.673 6.051 1 97.94 164 HIS B N 1
ATOM 4363 C CA . HIS B 1 164 ? 13.984 0.773 5.746 1 97.94 164 HIS B CA 1
ATOM 4364 C C . HIS B 1 164 ? 14.336 2.15 5.191 1 97.94 164 HIS B C 1
ATOM 4366 O O . HIS B 1 164 ? 15.336 2.752 5.594 1 97.94 164 HIS B O 1
ATOM 4372 N N . LEU B 1 165 ? 13.531 2.594 4.293 1 96.88 165 LEU B N 1
ATOM 4373 C CA . LEU B 1 165 ? 13.758 3.902 3.688 1 96.88 165 LEU B CA 1
ATOM 4374 C C . LEU B 1 165 ? 13.617 5.012 4.727 1 96.88 165 LEU B C 1
ATOM 4376 O O . LEU B 1 165 ? 14.406 5.957 4.734 1 96.88 165 LEU B O 1
ATOM 4380 N N . TYR B 1 166 ? 12.617 4.895 5.562 1 97.69 166 TYR B N 1
ATOM 4381 C CA . TYR B 1 166 ? 12.336 5.898 6.586 1 97.69 166 TYR B CA 1
ATOM 4382 C C . TYR B 1 166 ? 13.5 6.012 7.566 1 97.69 166 TYR B C 1
ATOM 4384 O O . TYR B 1 166 ? 13.828 7.105 8.023 1 97.69 166 TYR B O 1
ATOM 4392 N N . GLU B 1 167 ? 14.109 4.895 7.824 1 95.62 167 GLU B N 1
ATOM 4393 C CA . GLU B 1 167 ? 15.141 4.832 8.852 1 95.62 167 GLU B CA 1
ATOM 4394 C C . GLU B 1 167 ? 16.516 5.184 8.273 1 95.62 167 GLU B C 1
ATOM 4396 O O . GLU B 1 167 ? 17.484 5.297 9.016 1 95.62 167 GLU B O 1
ATOM 4401 N N . ASP B 1 168 ? 16.531 5.332 7.047 1 93.25 168 ASP B N 1
ATOM 4402 C CA . ASP B 1 168 ? 17.797 5.703 6.426 1 93.25 168 ASP B CA 1
ATOM 4403 C C . ASP B 1 168 ? 18.406 6.938 7.098 1 93.25 168 ASP B C 1
ATOM 4405 O O . ASP B 1 168 ? 17.703 7.93 7.316 1 93.25 168 ASP B O 1
ATOM 4409 N N . PRO B 1 169 ? 19.703 6.945 7.422 1 90.06 169 PRO B N 1
ATOM 4410 C CA . PRO B 1 169 ? 20.328 8.039 8.156 1 90.06 169 PRO B CA 1
ATOM 4411 C C . PRO B 1 169 ? 20.344 9.352 7.371 1 90.06 169 PRO B C 1
ATOM 4413 O O . PRO B 1 169 ? 20.484 10.43 7.957 1 90.06 169 PRO B O 1
ATOM 4416 N N . ARG B 1 170 ? 20.234 9.398 6.117 1 90.25 170 ARG B N 1
ATOM 4417 C CA . ARG B 1 170 ? 20.203 10.602 5.293 1 90.25 170 ARG B CA 1
ATOM 4418 C C . ARG B 1 170 ? 18.906 11.375 5.5 1 90.25 170 ARG B C 1
ATOM 4420 O O . ARG B 1 170 ? 18.781 12.523 5.07 1 90.25 170 ARG B O 1
ATOM 4427 N N . GLN B 1 171 ? 17.891 10.688 6.113 1 90.44 171 GLN B N 1
ATOM 4428 C CA . GLN B 1 171 ? 16.625 11.32 6.453 1 90.44 171 GLN B CA 1
ATOM 4429 C C . GLN B 1 171 ? 16 12 5.234 1 90.44 171 GLN B C 1
ATOM 4431 O O . GLN B 1 171 ? 15.766 13.211 5.25 1 90.44 171 GLN B O 1
ATOM 4436 N N . HIS B 1 172 ? 15.688 11.219 4.289 1 91.81 172 HIS B N 1
ATOM 4437 C CA . HIS B 1 172 ? 15.133 11.688 3.023 1 91.81 172 HIS B CA 1
ATOM 4438 C C . HIS B 1 172 ? 13.844 12.484 3.246 1 91.81 172 HIS B C 1
ATOM 4440 O O . HIS B 1 172 ? 13.086 12.188 4.168 1 91.81 172 HIS B O 1
ATOM 4446 N N . SER B 1 173 ? 13.641 13.484 2.389 1 91.19 173 SER B N 1
ATOM 4447 C CA . SER B 1 173 ? 12.414 14.281 2.416 1 91.19 173 SER B CA 1
ATOM 4448 C C . SER B 1 173 ? 11.203 13.43 2.035 1 91.19 173 SER B C 1
ATOM 4450 O O . SER B 1 173 ? 11.352 12.352 1.457 1 91.19 173 SER B O 1
ATOM 4452 N N . PRO B 1 174 ? 10 13.898 2.352 1 92.44 174 PRO B N 1
ATOM 4453 C CA . PRO B 1 174 ? 8.789 13.156 1.993 1 92.44 174 PRO B CA 1
ATOM 4454 C C . PRO B 1 174 ? 8.695 12.852 0.499 1 92.44 174 PRO B C 1
ATOM 4456 O O . PRO B 1 174 ? 8.328 11.742 0.108 1 92.44 174 PRO B O 1
ATOM 4459 N N . GLY B 1 175 ? 9.023 13.844 -0.351 1 88.31 175 GLY B N 1
ATOM 4460 C CA . GLY B 1 175 ? 9 13.625 -1.789 1 88.31 175 GLY B CA 1
ATOM 4461 C C . GLY B 1 175 ? 9.953 12.531 -2.242 1 88.31 175 GLY B C 1
ATOM 4462 O O . GLY B 1 175 ? 9.586 11.68 -3.053 1 88.31 175 GLY B O 1
ATOM 4463 N N . VAL B 1 176 ? 11.133 12.523 -1.68 1 89.19 176 VAL B N 1
ATOM 4464 C CA . VAL B 1 176 ? 12.141 11.531 -2.027 1 89.19 176 VAL B CA 1
ATOM 4465 C C . VAL B 1 176 ? 11.711 10.156 -1.533 1 89.19 176 VAL B C 1
ATOM 4467 O O . VAL B 1 176 ? 11.867 9.156 -2.238 1 89.19 176 VAL B O 1
ATOM 4470 N N . LEU B 1 177 ? 11.203 10.117 -0.297 1 94.38 177 LEU B N 1
ATOM 4471 C CA . LEU B 1 177 ? 10.711 8.859 0.252 1 94.38 177 LEU B CA 1
ATOM 4472 C C . LEU B 1 177 ? 9.648 8.25 -0.659 1 94.38 177 LEU B C 1
ATOM 4474 O O . LEU B 1 177 ? 9.688 7.055 -0.954 1 94.38 177 LEU B O 1
ATOM 4478 N N . THR B 1 178 ? 8.766 9.039 -1.147 1 91.94 178 THR B N 1
ATOM 4479 C CA . THR B 1 178 ? 7.684 8.586 -2.016 1 91.94 178 THR B CA 1
ATOM 4480 C C . THR B 1 178 ? 8.227 8.102 -3.355 1 91.94 178 THR B C 1
ATOM 4482 O O . THR B 1 178 ? 7.801 7.066 -3.869 1 91.94 178 THR B O 1
ATOM 4485 N N . ASP B 1 179 ? 9.156 8.812 -3.912 1 87.62 179 ASP B N 1
ATOM 4486 C CA . ASP B 1 179 ? 9.781 8.422 -5.172 1 87.62 179 ASP B CA 1
ATOM 4487 C C . ASP B 1 179 ? 10.523 7.094 -5.027 1 87.62 179 ASP B C 1
ATOM 4489 O O . ASP B 1 179 ? 10.422 6.223 -5.895 1 87.62 179 ASP B O 1
ATOM 4493 N N . LEU B 1 180 ? 11.242 6.977 -3.955 1 92 180 LEU B N 1
ATOM 4494 C CA . LEU B 1 180 ? 12.008 5.758 -3.713 1 92 180 LEU B CA 1
ATOM 4495 C C . LEU B 1 180 ? 11.078 4.559 -3.545 1 92 180 LEU B C 1
ATOM 4497 O O . LEU B 1 180 ? 11.32 3.496 -4.121 1 92 180 LEU B O 1
ATOM 4501 N N . ARG B 1 181 ? 10.062 4.707 -2.762 1 93.75 181 ARG B N 1
ATOM 4502 C CA . ARG B 1 181 ? 9.117 3.613 -2.572 1 93.75 181 ARG B CA 1
ATOM 4503 C C . ARG B 1 181 ? 8.484 3.203 -3.898 1 93.75 181 ARG B C 1
ATOM 4505 O O . ARG B 1 181 ? 8.375 2.012 -4.199 1 93.75 181 ARG B O 1
ATOM 4512 N N . SER B 1 182 ? 8.055 4.184 -4.676 1 86.94 182 SER B N 1
ATOM 4513 C CA . SER B 1 182 ? 7.441 3.912 -5.973 1 86.94 182 SER B CA 1
ATOM 4514 C C . SER B 1 182 ? 8.398 3.154 -6.891 1 86.94 182 SER B C 1
ATOM 4516 O O . SER B 1 182 ? 7.973 2.273 -7.641 1 86.94 182 SER B O 1
ATOM 4518 N N . ALA B 1 183 ? 9.602 3.523 -6.805 1 86.81 183 ALA B N 1
ATOM 4519 C CA . ALA B 1 183 ? 10.617 2.902 -7.652 1 86.81 183 ALA B CA 1
ATOM 4520 C C . ALA B 1 183 ? 10.914 1.476 -7.203 1 86.81 183 ALA B C 1
ATOM 4522 O O . ALA B 1 183 ? 11.18 0.599 -8.031 1 86.81 183 ALA B O 1
ATOM 4523 N N . LEU B 1 184 ? 10.828 1.28 -5.941 1 92.25 184 LEU B N 1
ATOM 4524 C CA . LEU B 1 184 ? 11.273 0.004 -5.391 1 92.25 184 LEU B CA 1
ATOM 4525 C C . LEU B 1 184 ? 10.109 -0.975 -5.277 1 92.25 184 LEU B C 1
ATOM 4527 O O . LEU B 1 184 ? 10.312 -2.189 -5.348 1 92.25 184 LEU B O 1
ATOM 4531 N N . VAL B 1 185 ? 8.938 -0.404 -4.965 1 93.69 185 VAL B N 1
ATOM 4532 C CA . VAL B 1 185 ? 7.785 -1.258 -4.711 1 93.69 185 VAL B CA 1
ATOM 4533 C C . VAL B 1 185 ? 6.84 -1.223 -5.91 1 93.69 185 VAL B C 1
ATOM 4535 O O . VAL B 1 185 ? 5.797 -0.57 -5.867 1 93.69 185 VAL B O 1
ATOM 4538 N N . ASN B 1 186 ? 7.156 -1.942 -6.906 1 86.38 186 ASN B N 1
ATOM 4539 C CA . ASN B 1 186 ? 6.289 -2.109 -8.062 1 86.38 186 ASN B CA 1
ATOM 4540 C C . ASN B 1 186 ? 6.488 -3.473 -8.719 1 86.38 186 ASN B C 1
ATOM 4542 O O . ASN B 1 186 ? 7.469 -4.168 -8.438 1 86.38 186 ASN B O 1
ATOM 4546 N N . ASN B 1 187 ? 5.652 -3.781 -9.57 1 88.12 187 ASN B N 1
ATOM 4547 C CA . ASN B 1 187 ? 5.625 -5.129 -10.125 1 88.12 187 ASN B CA 1
ATOM 4548 C C . ASN B 1 187 ? 6.836 -5.391 -11.016 1 88.12 187 ASN B C 1
ATOM 4550 O O . ASN B 1 187 ? 7.328 -6.516 -11.086 1 88.12 187 ASN B O 1
ATOM 4554 N N . THR B 1 188 ? 7.285 -4.422 -11.664 1 87.12 188 THR B N 1
ATOM 4555 C CA . THR B 1 188 ? 8.422 -4.59 -12.562 1 87.12 188 THR B CA 1
ATOM 4556 C C . THR B 1 188 ? 9.68 -4.957 -11.781 1 87.12 188 THR B C 1
ATOM 4558 O O . THR B 1 188 ? 10.398 -5.887 -12.156 1 87.12 188 THR B O 1
ATOM 4561 N N . ILE B 1 189 ? 9.914 -4.25 -10.742 1 91.69 189 ILE B N 1
ATOM 4562 C CA . ILE B 1 189 ? 11.094 -4.488 -9.914 1 91.69 189 ILE B CA 1
ATOM 4563 C C . ILE B 1 189 ? 10.984 -5.863 -9.25 1 91.69 189 ILE B C 1
ATOM 4565 O O . ILE B 1 189 ? 11.945 -6.633 -9.25 1 91.69 189 ILE B O 1
ATOM 4569 N N . PHE B 1 190 ? 9.867 -6.172 -8.75 1 96 190 PHE B N 1
ATOM 4570 C CA . PHE B 1 190 ? 9.664 -7.457 -8.086 1 96 190 PHE B CA 1
ATOM 4571 C C . PHE B 1 190 ? 9.789 -8.609 -9.078 1 96 190 PHE B C 1
ATOM 4573 O O . PHE B 1 190 ? 10.359 -9.648 -8.75 1 96 190 PHE B O 1
ATOM 4580 N N . ALA B 1 191 ? 9.258 -8.391 -10.281 1 95.56 191 ALA B N 1
ATOM 4581 C CA . ALA B 1 191 ? 9.406 -9.406 -11.32 1 95.56 191 ALA B CA 1
ATOM 4582 C C . ALA B 1 191 ? 10.867 -9.602 -11.695 1 95.56 191 ALA B C 1
ATOM 4584 O O . ALA B 1 191 ? 11.328 -10.734 -11.875 1 95.56 191 ALA B O 1
ATOM 4585 N N . SER B 1 192 ? 11.578 -8.547 -11.797 1 94.25 192 SER B N 1
ATOM 4586 C CA . SER B 1 192 ? 13 -8.609 -12.141 1 94.25 192 SER B CA 1
ATOM 4587 C C . SER B 1 192 ? 13.789 -9.359 -11.07 1 94.25 192 SER B C 1
ATOM 4589 O O . SER B 1 192 ? 14.656 -10.172 -11.391 1 94.25 192 SER B O 1
ATOM 4591 N N . LEU B 1 193 ? 13.508 -9.055 -9.828 1 96.69 193 LEU B N 1
ATOM 4592 C CA . LEU B 1 193 ? 14.18 -9.742 -8.734 1 96.69 193 LEU B CA 1
ATOM 4593 C C . LEU B 1 193 ? 13.797 -11.219 -8.703 1 96.69 193 LEU B C 1
ATOM 4595 O O . LEU B 1 193 ? 14.648 -12.078 -8.445 1 96.69 193 LEU B O 1
ATOM 4599 N N . ALA B 1 194 ? 12.562 -11.5 -8.992 1 97.88 194 ALA B N 1
ATOM 4600 C CA . ALA B 1 194 ? 12.109 -12.891 -9.055 1 97.88 194 ALA B CA 1
ATOM 4601 C C . ALA B 1 194 ? 12.898 -13.68 -10.094 1 97.88 194 ALA B C 1
ATOM 4603 O O . ALA B 1 194 ? 13.305 -14.812 -9.844 1 97.88 194 ALA B O 1
ATOM 4604 N N . VAL B 1 195 ? 13.078 -13.102 -11.227 1 96.69 195 VAL B N 1
ATOM 4605 C CA . VAL B 1 195 ? 13.836 -13.758 -12.281 1 96.69 195 VAL B CA 1
ATOM 4606 C C . VAL B 1 195 ? 15.297 -13.891 -11.867 1 96.69 195 VAL B C 1
ATOM 4608 O O . VAL B 1 195 ? 15.906 -14.953 -12.039 1 96.69 195 VAL B O 1
ATOM 4611 N N . LYS B 1 196 ? 15.82 -12.875 -11.289 1 95.38 196 LYS B N 1
ATOM 4612 C CA . LYS B 1 196 ? 17.219 -12.867 -10.875 1 95.38 196 LYS B CA 1
ATOM 4613 C C . LYS B 1 196 ? 17.5 -13.984 -9.875 1 95.38 196 LYS B C 1
ATOM 4615 O O . LYS B 1 196 ? 18.578 -14.586 -9.898 1 95.38 196 LYS B O 1
ATOM 4620 N N . TYR B 1 197 ? 16.578 -14.289 -9.086 1 97 197 TYR B N 1
ATOM 4621 C CA . TYR B 1 197 ? 16.781 -15.281 -8.047 1 97 197 TYR B CA 1
ATOM 4622 C C . TYR B 1 197 ? 16.062 -16.578 -8.375 1 97 197 TYR B C 1
ATOM 4624 O O . TYR B 1 197 ? 15.773 -17.391 -7.488 1 97 197 TYR B O 1
ATOM 4632 N N . ASP B 1 198 ? 15.602 -16.75 -9.648 1 97.31 198 ASP B N 1
ATOM 4633 C CA . ASP B 1 198 ? 15.203 -18.016 -10.273 1 97.31 198 ASP B CA 1
ATOM 4634 C C . ASP B 1 198 ? 13.812 -18.438 -9.812 1 97.31 198 ASP B C 1
ATOM 4636 O O . ASP B 1 198 ? 13.484 -19.625 -9.844 1 97.31 198 ASP B O 1
ATOM 4640 N N . TYR B 1 199 ? 13.039 -17.469 -9.367 1 98.38 199 TYR B N 1
ATOM 4641 C CA . TYR B 1 199 ? 11.664 -17.828 -9.016 1 98.38 199 TYR B CA 1
ATOM 4642 C C . TYR B 1 199 ? 10.961 -18.5 -10.188 1 98.38 199 TYR B C 1
ATOM 4644 O O . TYR B 1 199 ? 10.172 -19.422 -9.992 1 98.38 199 TYR B O 1
ATOM 4652 N N . HIS B 1 200 ? 11.219 -18.031 -11.398 1 97.94 200 HIS B N 1
ATOM 4653 C CA . HIS B 1 200 ? 10.516 -18.453 -12.609 1 97.94 200 HIS B CA 1
ATOM 4654 C C . HIS B 1 200 ? 10.75 -19.938 -12.891 1 97.94 200 HIS B C 1
ATOM 4656 O O . HIS B 1 200 ? 9.906 -20.594 -13.5 1 97.94 200 HIS B O 1
ATOM 4662 N N . LYS B 1 201 ? 11.789 -20.484 -12.383 1 97.69 201 LYS B N 1
ATOM 4663 C CA . LYS B 1 201 ? 12.117 -21.891 -12.625 1 97.69 201 LYS B CA 1
ATOM 4664 C C . LYS B 1 201 ? 11.227 -22.812 -11.805 1 97.69 201 LYS B C 1
ATOM 4666 O O . LYS B 1 201 ? 11.109 -24 -12.109 1 97.69 201 LYS B O 1
ATOM 4671 N N . TYR B 1 202 ? 10.656 -22.281 -10.82 1 98 202 TYR B N 1
ATOM 4672 C CA . TYR B 1 202 ? 9.906 -23.109 -9.875 1 98 202 TYR B CA 1
ATOM 4673 C C . TYR B 1 202 ? 8.414 -22.797 -9.945 1 98 202 TYR B C 1
ATOM 4675 O O . TYR B 1 202 ? 7.613 -23.406 -9.227 1 98 202 TYR B O 1
ATOM 4683 N N . PHE B 1 203 ? 8.094 -21.906 -10.82 1 98.19 203 PHE B N 1
ATOM 4684 C CA . PHE B 1 203 ? 6.723 -21.453 -10.984 1 98.19 203 PHE B CA 1
ATOM 4685 C C . PHE B 1 203 ? 5.836 -22.578 -11.516 1 98.19 203 PHE B C 1
ATOM 4687 O O . PHE B 1 203 ? 6.18 -23.234 -12.5 1 98.19 203 PHE B O 1
ATOM 4694 N N . LYS B 1 204 ? 4.699 -22.766 -10.82 1 98.06 204 LYS B N 1
ATOM 4695 C CA . LYS B 1 204 ? 3.777 -23.828 -11.227 1 98.06 204 LYS B CA 1
ATOM 4696 C C . LYS B 1 204 ? 2.508 -23.25 -11.844 1 98.06 204 LYS B C 1
ATOM 4698 O O . LYS B 1 204 ? 1.658 -22.703 -11.133 1 98.06 204 LYS B O 1
ATOM 4703 N N . ALA B 1 205 ? 2.375 -23.469 -13.094 1 97.56 205 ALA B N 1
ATOM 4704 C CA . ALA B 1 205 ? 1.211 -23 -13.836 1 97.56 205 ALA B CA 1
ATOM 4705 C C . ALA B 1 205 ? 0.938 -23.891 -15.047 1 97.56 205 ALA B C 1
ATOM 4707 O O . ALA B 1 205 ? 1.821 -24.609 -15.5 1 97.56 205 ALA B O 1
ATOM 4708 N N . VAL B 1 206 ? -0.315 -23.922 -15.43 1 96.19 206 VAL B N 1
ATOM 4709 C CA . VAL B 1 206 ? -0.73 -24.547 -16.688 1 96.19 206 VAL B CA 1
ATOM 4710 C C . VAL B 1 206 ? -1.245 -23.484 -17.641 1 96.19 206 VAL B C 1
ATOM 4712 O O . VAL B 1 206 ? -2.455 -23.312 -17.812 1 96.19 206 VAL B O 1
ATOM 4715 N N . SER B 1 207 ? -0.365 -22.672 -18.25 1 93 207 SER B N 1
ATOM 4716 C CA . SER B 1 207 ? -0.664 -21.578 -19.172 1 93 207 SER B CA 1
ATOM 4717 C C . SER B 1 207 ? 0.503 -21.328 -20.109 1 93 207 SER B C 1
ATOM 4719 O O . SER B 1 207 ? 1.438 -20.594 -19.781 1 93 207 SER B O 1
ATOM 4721 N N . PRO B 1 208 ? 0.447 -21.906 -21.328 1 94.12 208 PRO B N 1
ATOM 4722 C CA . PRO B 1 208 ? 1.535 -21.703 -22.281 1 94.12 208 PRO B CA 1
ATOM 4723 C C . PRO B 1 208 ? 1.782 -20.234 -22.594 1 94.12 208 PRO B C 1
ATOM 4725 O O . PRO B 1 208 ? 2.932 -19.812 -22.75 1 94.12 208 PRO B O 1
ATOM 4728 N N . GLU B 1 209 ? 0.734 -19.5 -22.688 1 91.62 209 GLU B N 1
ATOM 4729 C CA . GLU B 1 209 ? 0.854 -18.078 -22.984 1 91.62 209 GLU B CA 1
ATOM 4730 C C . GLU B 1 209 ? 1.651 -17.359 -21.906 1 91.62 209 GLU B C 1
ATOM 4732 O O . GLU B 1 209 ? 2.496 -16.516 -22.203 1 91.62 209 GLU B O 1
ATOM 4737 N N . LEU B 1 210 ? 1.354 -17.703 -20.734 1 92.69 210 LEU B N 1
ATOM 4738 C CA . LEU B 1 210 ? 2.053 -17.094 -19.609 1 92.69 210 LEU B CA 1
ATOM 4739 C C . LEU B 1 210 ? 3.537 -17.438 -19.625 1 92.69 210 LEU B C 1
ATOM 4741 O O . LEU B 1 210 ? 4.387 -16.578 -19.375 1 92.69 210 LEU B O 1
ATOM 4745 N N . PHE B 1 211 ? 3.859 -18.594 -19.984 1 95.81 211 PHE B N 1
ATOM 4746 C CA . PHE B 1 211 ? 5.254 -19.016 -20.016 1 95.81 211 PHE B CA 1
ATOM 4747 C C . PHE B 1 211 ? 5.996 -18.312 -21.156 1 95.81 211 PHE B C 1
ATOM 4749 O O . PHE B 1 211 ? 7.188 -18.016 -21.031 1 95.81 211 PHE B O 1
ATOM 4756 N N . HIS B 1 212 ? 5.285 -18.062 -22.203 1 94.75 212 HIS B N 1
ATOM 4757 C CA . HIS B 1 212 ? 5.906 -17.328 -23.297 1 94.75 212 HIS B CA 1
ATOM 4758 C C . HIS B 1 212 ? 6.305 -15.922 -22.844 1 94.75 212 HIS B C 1
ATOM 4760 O O . HIS B 1 212 ? 7.41 -15.461 -23.141 1 94.75 212 HIS B O 1
ATOM 4766 N N . VAL B 1 213 ? 5.402 -15.266 -22.156 1 91.94 213 VAL B N 1
ATOM 4767 C CA . VAL B 1 213 ? 5.668 -13.922 -21.656 1 91.94 213 VAL B CA 1
ATOM 4768 C C . VAL B 1 213 ? 6.828 -13.953 -20.672 1 91.94 213 VAL B C 1
ATOM 4770 O O . VAL B 1 213 ? 7.699 -13.086 -20.703 1 91.94 213 VAL B O 1
ATOM 4773 N N . ILE B 1 214 ? 6.836 -14.969 -19.812 1 96.25 214 ILE B N 1
ATOM 4774 C CA . ILE B 1 214 ? 7.891 -15.102 -18.812 1 96.25 214 ILE B CA 1
ATOM 4775 C C . ILE B 1 214 ? 9.234 -15.336 -19.5 1 96.25 214 ILE B C 1
ATOM 4777 O O . ILE B 1 214 ? 10.227 -14.695 -19.172 1 96.25 214 ILE B O 1
ATOM 4781 N N . ASP B 1 215 ? 9.242 -16.172 -20.5 1 96.19 215 ASP B N 1
ATOM 4782 C CA . ASP B 1 215 ? 10.469 -16.484 -21.219 1 96.19 215 ASP B CA 1
ATOM 4783 C C . ASP B 1 215 ? 11.039 -15.258 -21.906 1 96.19 215 ASP B C 1
ATOM 4785 O O . ASP B 1 215 ? 12.25 -15.031 -21.891 1 96.19 215 ASP B O 1
ATOM 4789 N N . ASP B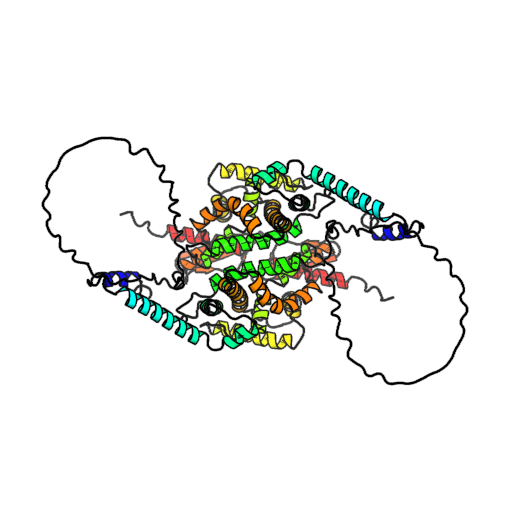 1 216 ? 10.188 -14.547 -22.516 1 91.88 216 ASP B N 1
ATOM 4790 C CA . ASP B 1 216 ? 10.609 -13.312 -23.172 1 91.88 216 ASP B CA 1
ATOM 4791 C C . ASP B 1 216 ? 11.234 -12.344 -22.172 1 91.88 216 ASP B C 1
ATOM 4793 O O . ASP B 1 216 ? 12.258 -11.719 -22.453 1 91.88 216 ASP B O 1
ATOM 4797 N N . PHE B 1 217 ? 10.633 -12.273 -21.078 1 91.88 217 PHE B N 1
ATOM 4798 C CA . PHE B 1 217 ? 11.102 -11.359 -20.047 1 91.88 217 PHE B CA 1
ATOM 4799 C C . PHE B 1 217 ? 12.43 -11.828 -19.484 1 91.88 217 PHE B C 1
ATOM 4801 O O . PHE B 1 217 ? 13.32 -11.016 -19.219 1 91.88 217 PHE B O 1
ATOM 4808 N N . VAL B 1 218 ? 12.57 -13.117 -19.25 1 95.12 218 VAL B N 1
ATOM 4809 C CA . VAL B 1 218 ? 13.805 -13.703 -18.734 1 95.12 218 VAL B CA 1
ATOM 4810 C C . VAL B 1 218 ? 14.945 -13.43 -19.719 1 95.12 218 VAL B C 1
ATOM 4812 O O . VAL B 1 218 ? 16.031 -13.031 -19.297 1 95.12 218 VAL B O 1
ATOM 4815 N N . GLN B 1 219 ? 14.664 -13.609 -20.969 1 92.69 219 GLN B N 1
ATOM 4816 C CA . GLN B 1 219 ? 15.672 -13.367 -22 1 92.69 219 GLN B CA 1
ATOM 4817 C C . GLN B 1 219 ? 16.078 -11.898 -22.031 1 92.69 219 GLN B C 1
ATOM 4819 O O . GLN B 1 219 ? 17.25 -11.57 -22.156 1 92.69 219 GLN B O 1
ATOM 4824 N N . PHE B 1 220 ? 15.125 -11.148 -21.922 1 86.88 220 PHE B N 1
ATOM 4825 C CA . PHE B 1 220 ? 15.367 -9.711 -21.906 1 86.88 220 PHE B CA 1
ATOM 4826 C C . PHE B 1 220 ? 16.266 -9.32 -20.734 1 86.88 220 PHE B C 1
ATOM 4828 O O . PHE B 1 220 ? 17.203 -8.539 -20.891 1 86.88 220 PHE B O 1
ATOM 4835 N N . GLN B 1 221 ? 15.969 -9.828 -19.562 1 88.31 221 GLN B N 1
ATOM 4836 C CA . GLN B 1 221 ? 16.734 -9.531 -18.359 1 88.31 221 GLN B CA 1
ATOM 4837 C C . GLN B 1 221 ? 18.172 -10.031 -18.484 1 88.31 221 GLN B C 1
ATOM 4839 O O . GLN B 1 221 ? 19.109 -9.375 -18.016 1 88.31 221 GLN B O 1
ATOM 4844 N N . MET B 1 222 ? 18.297 -11.102 -19.016 1 86.69 222 MET B N 1
ATOM 4845 C CA . MET B 1 222 ? 19.625 -11.688 -19.188 1 86.69 222 MET B CA 1
ATOM 4846 C C . MET B 1 222 ? 20.469 -10.844 -20.141 1 86.69 222 MET B C 1
ATOM 4848 O O . MET B 1 222 ? 21.672 -10.688 -19.922 1 86.69 222 MET B O 1
ATOM 4852 N N . GLU B 1 223 ? 19.844 -10.258 -21.078 1 81 223 GLU B N 1
ATOM 4853 C CA . GLU B 1 223 ? 20.547 -9.422 -22.047 1 81 223 GLU B CA 1
ATOM 4854 C C . GLU B 1 223 ? 20.922 -8.078 -21.453 1 81 223 GLU B C 1
ATOM 4856 O O . GLU B 1 223 ? 21.984 -7.523 -21.766 1 81 223 GLU B O 1
ATOM 4861 N N . LYS B 1 224 ? 19.953 -7.5 -20.703 1 70.88 224 LYS B N 1
ATOM 4862 C CA . LYS B 1 224 ? 20.219 -6.207 -20.078 1 70.88 224 LYS B CA 1
ATOM 4863 C C . LYS B 1 224 ? 21.312 -6.32 -19.016 1 70.88 224 LYS B C 1
ATOM 4865 O O . LYS B 1 224 ? 22.125 -5.406 -18.859 1 70.88 224 LYS B O 1
ATOM 4870 N N . ASN B 1 225 ? 21.016 -7.148 -17.938 1 57.81 225 ASN B N 1
ATOM 4871 C CA . ASN B 1 225 ? 22.047 -7.367 -16.922 1 57.81 225 ASN B CA 1
ATOM 4872 C C . ASN B 1 225 ? 23.438 -7.422 -17.547 1 57.81 225 ASN B C 1
ATOM 4874 O O . ASN B 1 225 ? 24.406 -6.973 -16.938 1 57.81 225 ASN B O 1
ATOM 4878 N N . GLU B 1 226 ? 23.5 -8.172 -18.719 1 47.44 226 GLU B N 1
ATOM 4879 C CA . GLU B 1 226 ? 24.766 -8.148 -19.422 1 47.44 226 GLU B CA 1
ATOM 4880 C C . GLU B 1 226 ? 25.141 -6.73 -19.859 1 47.44 226 GLU B C 1
ATOM 4882 O O . GLU B 1 226 ? 26.328 -6.398 -19.953 1 47.44 226 GLU B O 1
ATOM 4887 N N . MET B 1 227 ? 24.047 -5.918 -20.312 1 42.09 227 MET B N 1
ATOM 4888 C CA . MET B 1 227 ? 24.359 -4.512 -20.547 1 42.09 227 MET B CA 1
ATOM 4889 C C . MET B 1 227 ? 24.297 -3.719 -19.25 1 42.09 227 MET B C 1
ATOM 4891 O O . MET B 1 227 ? 23.875 -4.246 -18.219 1 42.09 227 MET B O 1
ATOM 4895 N N . GLN B 1 228 ? 23.578 -2.35 -19.219 1 40 228 GLN B N 1
ATOM 4896 C CA . GLN B 1 228 ? 23.484 -1.421 -18.094 1 40 228 GLN B CA 1
ATOM 4897 C C . GLN B 1 228 ? 22.531 -1.946 -17.031 1 40 228 GLN B C 1
ATOM 4899 O O . GLN B 1 228 ? 21.656 -2.748 -17.312 1 40 228 GLN B O 1
ATOM 4904 N N . GLY B 1 229 ? 22.719 -1.887 -15.656 1 35.97 229 GLY B N 1
ATOM 4905 C CA . GLY B 1 229 ? 22.078 -2.133 -14.375 1 35.97 229 GLY B CA 1
ATOM 4906 C C . GLY B 1 229 ? 20.578 -1.921 -14.414 1 35.97 229 GLY B C 1
ATOM 4907 O O . GLY B 1 229 ? 20.047 -1.339 -15.367 1 35.97 229 GLY B O 1
ATOM 4908 N N . MET B 1 230 ? 19.625 -2.516 -13.508 1 38.53 230 MET B N 1
ATOM 4909 C CA . MET B 1 230 ? 18.188 -2.352 -13.242 1 38.53 230 MET B CA 1
ATOM 4910 C C . MET B 1 230 ? 17.734 -0.933 -13.578 1 38.53 230 MET B C 1
ATOM 4912 O O . MET B 1 230 ? 16.562 -0.609 -13.453 1 38.53 230 MET B O 1
ATOM 4916 N N . ASP B 1 231 ? 18.625 -0.09 -13.773 1 39.47 231 ASP B N 1
ATOM 4917 C CA . ASP B 1 231 ? 18.469 1.353 -13.93 1 39.47 231 ASP B CA 1
ATOM 4918 C C . ASP B 1 231 ? 17.734 1.683 -15.234 1 39.47 231 ASP B C 1
ATOM 4920 O O . ASP B 1 231 ? 17 2.66 -15.305 1 39.47 231 ASP B O 1
ATOM 4924 N N . SER B 1 232 ? 18.078 1.003 -16.281 1 38.16 232 SER B N 1
ATOM 4925 C CA . SER B 1 232 ? 17.672 1.347 -17.641 1 38.16 232 SER B CA 1
ATOM 4926 C C . SER B 1 232 ? 16.188 1.113 -17.859 1 38.16 232 SER B C 1
ATOM 4928 O O . SER B 1 232 ? 15.562 1.748 -18.703 1 38.16 232 SER B O 1
ATOM 4930 N N . GLU B 1 233 ? 15.625 0.147 -17.297 1 40.22 233 GLU B N 1
ATOM 4931 C CA . GLU B 1 233 ? 14.266 -0.287 -17.578 1 40.22 233 GLU B CA 1
ATOM 4932 C C . GLU B 1 233 ? 13.242 0.678 -16.984 1 40.22 233 GLU B C 1
ATOM 4934 O O . GLU B 1 233 ? 12.188 0.917 -17.578 1 40.22 233 GLU B O 1
ATOM 4939 N N . LEU B 1 234 ? 13.516 1.165 -15.742 1 39.19 234 LEU B N 1
ATOM 4940 C CA . LEU B 1 234 ? 12.602 2.135 -15.148 1 39.19 234 LEU B CA 1
ATOM 4941 C C . LEU B 1 234 ? 12.594 3.434 -15.945 1 39.19 234 LEU B C 1
ATOM 4943 O O . LEU B 1 234 ? 11.562 4.105 -16.031 1 39.19 234 LEU B O 1
ATOM 4947 N N . ARG B 1 235 ? 13.742 3.814 -16.516 1 35.34 235 ARG B N 1
ATOM 4948 C CA . ARG B 1 235 ? 13.867 4.98 -17.375 1 35.34 235 ARG B CA 1
ATOM 4949 C C . ARG B 1 235 ? 13.352 4.676 -18.781 1 35.34 235 ARG B C 1
ATOM 4951 O O . ARG B 1 235 ? 13.125 5.586 -19.578 1 35.34 235 ARG B O 1
ATOM 4958 N N . ARG B 1 236 ? 13.508 3.479 -19.281 1 37 236 ARG B N 1
ATOM 4959 C CA . ARG B 1 236 ? 13.195 3.137 -20.656 1 37 236 ARG B CA 1
ATOM 4960 C C . ARG B 1 236 ? 11.695 3.215 -20.922 1 37 236 ARG B C 1
ATOM 4962 O O . ARG B 1 236 ? 11.242 3.102 -22.062 1 37 236 ARG B O 1
ATOM 4969 N N . SER B 1 237 ? 10.891 2.891 -19.891 1 37 237 SER B N 1
ATOM 4970 C CA . SER B 1 237 ? 9.508 3.004 -20.359 1 37 237 SER B CA 1
ATOM 4971 C C . SER B 1 237 ? 9.227 4.391 -20.922 1 37 237 SER B C 1
ATOM 4973 O O . SER B 1 237 ? 8.344 4.562 -21.75 1 37 237 SER B O 1
ATOM 4975 N N . GLU B 1 238 ? 9.672 5.539 -20.297 1 33.88 238 GLU B N 1
ATOM 4976 C CA . GLU B 1 238 ? 9.164 6.863 -20.641 1 33.88 238 GLU B CA 1
ATOM 4977 C C . GLU B 1 238 ? 9.906 7.445 -21.844 1 33.88 238 GLU B C 1
ATOM 4979 O O . GLU B 1 238 ? 9.359 8.25 -22.594 1 33.88 238 GLU B O 1
ATOM 4984 N N . GLU B 1 239 ? 11.273 7.516 -21.844 1 34.16 239 GLU B N 1
ATOM 4985 C CA . GLU B 1 239 ? 11.961 8.469 -22.719 1 34.16 239 GLU B CA 1
ATOM 4986 C C . GLU B 1 239 ? 12.031 7.957 -24.156 1 34.16 239 GLU B C 1
ATOM 4988 O O . GLU B 1 239 ? 11.945 8.742 -25.094 1 34.16 239 GLU B O 1
ATOM 4993 N N . ASP B 1 240 ? 12.867 6.91 -24.438 1 35.47 240 ASP B N 1
ATOM 4994 C CA . ASP B 1 240 ? 13.375 6.805 -25.812 1 35.47 240 ASP B CA 1
ATOM 4995 C C . ASP B 1 240 ? 12.289 6.305 -26.75 1 35.47 240 ASP B C 1
ATOM 4997 O O . ASP B 1 240 ? 11.742 5.219 -26.562 1 35.47 240 ASP B O 1
ATOM 5001 N N . GLU B 1 241 ? 11.625 7.086 -27.375 1 36.59 241 GLU B N 1
ATOM 5002 C CA . GLU B 1 241 ? 10.875 6.879 -28.609 1 36.59 241 GLU B CA 1
ATOM 5003 C C . GLU B 1 241 ? 11.445 5.711 -29.406 1 36.59 241 GLU B C 1
ATOM 5005 O O . GLU B 1 241 ? 10.961 5.41 -30.5 1 36.59 241 GLU B O 1
ATOM 5010 N N . GLU B 1 242 ? 12.758 5.383 -29.328 1 37.22 242 GLU B N 1
ATOM 5011 C CA . GLU B 1 242 ? 13.148 4.324 -30.25 1 37.22 242 GLU B CA 1
ATOM 5012 C C . GLU B 1 242 ? 12.461 3.008 -29.906 1 37.22 242 GLU B C 1
ATOM 5014 O O . GLU B 1 242 ? 12.125 2.76 -28.75 1 37.22 242 GLU B O 1
ATOM 5019 N N . LYS B 1 243 ? 12.219 2.129 -30.953 1 37.84 243 LYS B N 1
ATOM 5020 C CA . LYS B 1 243 ? 11.531 0.854 -31.125 1 37.84 243 LYS B CA 1
ATOM 5021 C C . LYS B 1 243 ? 11.852 -0.102 -29.984 1 37.84 243 LYS B C 1
ATOM 5023 O O . LYS B 1 243 ? 12.531 -1.109 -30.172 1 37.84 243 LYS B O 1
ATOM 5028 N N . GLU B 1 244 ? 12.516 0.274 -28.969 1 40.75 244 GLU B N 1
ATOM 5029 C CA . GLU B 1 244 ? 12.711 -0.904 -28.125 1 40.75 244 GLU B CA 1
ATOM 5030 C C . GLU B 1 244 ? 11.398 -1.638 -27.891 1 40.75 244 GLU B C 1
ATOM 5032 O O . GLU B 1 244 ? 10.359 -1.008 -27.672 1 40.75 244 GLU B O 1
ATOM 5037 N N . GLU B 1 245 ? 11.25 -2.811 -28.406 1 43.97 245 GLU B N 1
ATOM 5038 C CA . GLU B 1 245 ? 10.164 -3.789 -28.359 1 43.97 245 GLU B CA 1
ATOM 5039 C C . GLU B 1 245 ? 9.5 -3.809 -26.984 1 43.97 245 GLU B C 1
ATOM 5041 O O . GLU B 1 245 ? 10.18 -3.861 -25.969 1 43.97 245 GLU B O 1
ATOM 5046 N N . ASP B 1 246 ? 8.414 -3.258 -26.797 1 58.88 246 ASP B N 1
ATOM 5047 C CA . ASP B 1 246 ? 7.504 -3.229 -25.656 1 58.88 246 ASP B CA 1
ATOM 5048 C C . ASP B 1 246 ? 7.398 -4.605 -25 1 58.88 246 ASP B C 1
ATOM 5050 O O . ASP B 1 246 ? 6.805 -5.523 -25.562 1 58.88 246 ASP B O 1
ATOM 5054 N N . ILE B 1 247 ? 8.453 -5.047 -24.156 1 69.38 247 ILE B N 1
ATOM 5055 C CA . ILE B 1 247 ? 8.383 -6.328 -23.469 1 69.38 247 ILE B CA 1
ATOM 5056 C C . ILE B 1 247 ? 7.344 -6.254 -22.344 1 69.38 247 ILE B C 1
ATOM 5058 O O . ILE B 1 247 ? 7.277 -5.262 -21.625 1 69.38 247 ILE B O 1
ATOM 5062 N N . GLU B 1 248 ? 6.551 -7.184 -22.391 1 79.5 248 GLU B N 1
ATOM 5063 C CA . GLU B 1 248 ? 5.512 -7.281 -21.375 1 79.5 248 GLU B CA 1
ATOM 5064 C C . GLU B 1 248 ? 6.062 -7.863 -20.078 1 79.5 248 GLU B C 1
ATOM 5066 O O . GLU B 1 248 ? 6.754 -8.883 -20.094 1 79.5 248 GLU B O 1
ATOM 5071 N N . VAL B 1 249 ? 5.832 -7.195 -19 1 85.69 249 VAL B N 1
ATOM 5072 C CA . VAL B 1 249 ? 6.234 -7.703 -17.688 1 85.69 249 VAL B CA 1
ATOM 5073 C C . VAL B 1 249 ? 5.227 -8.742 -17.203 1 85.69 249 VAL B C 1
ATOM 5075 O O . VAL B 1 249 ? 4.031 -8.453 -17.094 1 85.69 249 VAL B O 1
ATOM 5078 N N . PRO B 1 250 ? 5.715 -9.922 -17 1 91.56 250 PRO B N 1
ATOM 5079 C CA . PRO B 1 250 ? 4.781 -10.922 -16.484 1 91.56 250 PRO B CA 1
ATOM 5080 C C . PRO B 1 250 ? 4.371 -10.641 -15.031 1 91.56 250 PRO B C 1
ATOM 5082 O O . PRO B 1 250 ? 5.133 -10.93 -14.109 1 91.56 250 PRO B O 1
ATOM 5085 N N . LYS B 1 251 ? 3.266 -10.188 -14.781 1 90.06 251 LYS B N 1
ATOM 5086 C CA . LYS B 1 251 ? 2.758 -9.797 -13.469 1 90.06 251 LYS B CA 1
ATOM 5087 C C . LYS B 1 251 ? 2.895 -10.945 -12.469 1 90.06 251 LYS B C 1
ATOM 5089 O O . LYS B 1 251 ? 3.141 -10.711 -11.281 1 90.06 251 LYS B O 1
ATOM 5094 N N . ALA B 1 252 ? 2.781 -12.172 -13.008 1 95.56 252 ALA B N 1
ATOM 5095 C CA . ALA B 1 252 ? 2.838 -13.344 -12.141 1 95.56 252 ALA B CA 1
ATOM 5096 C C . ALA B 1 252 ? 4.172 -13.422 -11.406 1 95.56 252 ALA B C 1
ATOM 5098 O O . ALA B 1 252 ? 4.238 -13.906 -10.273 1 95.56 252 ALA B O 1
ATOM 5099 N N . MET B 1 253 ? 5.199 -12.93 -12.039 1 97.19 253 MET B N 1
ATOM 5100 C CA . MET B 1 253 ? 6.52 -12.984 -11.422 1 97.19 253 MET B CA 1
ATOM 5101 C C . MET B 1 253 ? 6.598 -12.055 -10.211 1 97.19 253 MET B C 1
ATOM 5103 O O . MET B 1 253 ? 7.168 -12.414 -9.18 1 97.19 253 MET B O 1
ATOM 5107 N N . GLY B 1 254 ? 6.031 -10.898 -10.328 1 97.69 254 GLY B N 1
ATOM 5108 C CA . GLY B 1 254 ? 5.945 -10.023 -9.164 1 97.69 254 GLY B CA 1
ATOM 5109 C C . GLY B 1 254 ? 5.055 -10.578 -8.07 1 97.69 254 GLY B C 1
ATOM 5110 O O . GLY B 1 254 ? 5.367 -10.445 -6.883 1 97.69 254 GLY B O 1
ATOM 5111 N N . ASP B 1 255 ? 4.043 -11.227 -8.539 1 97.62 255 ASP B N 1
ATOM 5112 C CA . ASP B 1 255 ? 3.08 -11.797 -7.602 1 97.62 255 ASP B CA 1
ATOM 5113 C C . ASP B 1 255 ? 3.729 -12.875 -6.734 1 97.62 255 ASP B C 1
ATOM 5115 O O . ASP B 1 255 ? 3.504 -12.922 -5.523 1 97.62 255 ASP B O 1
ATOM 5119 N N . ILE B 1 256 ? 4.477 -13.734 -7.312 1 98.56 256 ILE B N 1
ATOM 5120 C CA . ILE B 1 256 ? 5.012 -14.836 -6.52 1 98.56 256 ILE B CA 1
ATOM 5121 C C . ILE B 1 256 ? 6.168 -14.328 -5.656 1 98.56 256 ILE B C 1
ATOM 5123 O O . ILE B 1 256 ? 6.473 -14.922 -4.613 1 98.56 256 ILE B O 1
ATOM 5127 N N . PHE B 1 257 ? 6.824 -13.242 -6.094 1 98.75 257 PHE B N 1
ATOM 5128 C CA . PHE B 1 257 ? 7.805 -12.594 -5.234 1 98.75 257 PHE B CA 1
ATOM 5129 C C . PHE B 1 257 ? 7.16 -12.133 -3.93 1 98.75 257 PHE B C 1
ATOM 5131 O O . PHE B 1 257 ? 7.699 -12.375 -2.848 1 98.75 257 PHE B O 1
ATOM 5138 N N . GLU B 1 258 ? 6.047 -11.492 -4.031 1 98.81 258 GLU B N 1
ATOM 5139 C CA . GLU B 1 258 ? 5.281 -11.055 -2.867 1 98.81 258 GLU B CA 1
ATOM 5140 C C . GLU B 1 258 ? 4.711 -12.242 -2.104 1 98.81 258 GLU B C 1
ATOM 5142 O O . GLU B 1 258 ? 4.723 -12.258 -0.87 1 98.81 258 GLU B O 1
ATOM 5147 N N . SER B 1 259 ? 4.238 -13.211 -2.865 1 98.88 259 SER B N 1
ATOM 5148 C CA . SER B 1 259 ? 3.625 -14.391 -2.271 1 98.88 259 SER B CA 1
ATOM 5149 C C . SER B 1 259 ? 4.613 -15.141 -1.381 1 98.88 259 SER B C 1
ATOM 5151 O O . SER B 1 259 ? 4.25 -15.609 -0.302 1 98.88 259 SER B O 1
ATOM 5153 N N . LEU B 1 260 ? 5.824 -15.273 -1.807 1 98.94 260 LEU B N 1
ATOM 5154 C CA . LEU B 1 260 ? 6.836 -15.969 -1.013 1 98.94 260 LEU B CA 1
ATOM 5155 C C . LEU B 1 260 ? 7.102 -15.227 0.292 1 98.94 260 LEU B C 1
ATOM 5157 O O . LEU B 1 260 ? 7.359 -15.852 1.324 1 98.94 260 LEU B O 1
ATOM 5161 N N . ALA B 1 261 ? 7.102 -13.914 0.24 1 98.94 261 ALA B N 1
ATOM 5162 C CA . ALA B 1 261 ? 7.242 -13.148 1.475 1 98.94 261 ALA B CA 1
ATOM 5163 C C . ALA B 1 261 ? 6.145 -13.508 2.471 1 98.94 261 ALA B C 1
ATOM 5165 O O . ALA B 1 261 ? 6.414 -13.711 3.656 1 98.94 261 ALA B O 1
ATOM 5166 N N . GLY B 1 262 ? 4.918 -13.562 1.944 1 98.94 262 GLY B N 1
ATOM 5167 C CA . GLY B 1 262 ? 3.816 -13.992 2.793 1 98.94 262 GLY B CA 1
ATOM 5168 C C . GLY B 1 262 ? 3.994 -15.391 3.344 1 98.94 262 GLY B C 1
ATOM 5169 O O . GLY B 1 262 ? 3.682 -15.648 4.508 1 98.94 262 GLY B O 1
ATOM 5170 N N . ALA B 1 263 ? 4.52 -16.266 2.533 1 98.94 263 ALA B N 1
ATOM 5171 C CA . ALA B 1 263 ? 4.742 -17.656 2.941 1 98.94 263 ALA B CA 1
ATOM 5172 C C . ALA B 1 263 ? 5.781 -17.734 4.055 1 98.94 263 ALA B C 1
ATOM 5174 O O . ALA B 1 263 ? 5.598 -18.469 5.031 1 98.94 263 ALA B O 1
ATOM 5175 N N . ILE B 1 264 ? 6.844 -17.016 3.896 1 98.94 264 ILE B N 1
ATOM 5176 C CA . ILE B 1 264 ? 7.891 -17 4.91 1 98.94 264 ILE B CA 1
ATOM 5177 C C . ILE B 1 264 ? 7.344 -16.438 6.215 1 98.94 264 ILE B C 1
ATOM 5179 O O . ILE B 1 264 ? 7.621 -16.969 7.293 1 98.94 264 ILE B O 1
ATOM 5183 N N . TYR B 1 265 ? 6.59 -15.391 6.117 1 98.94 265 TYR B N 1
ATOM 5184 C CA . TYR B 1 265 ? 5.961 -14.773 7.277 1 98.94 265 TYR B CA 1
ATOM 5185 C C . TYR B 1 265 ? 5.117 -15.789 8.047 1 98.94 265 TYR B C 1
ATOM 5187 O O . TYR B 1 265 ? 5.246 -15.914 9.266 1 98.94 265 TYR B O 1
ATOM 5195 N N . MET B 1 266 ? 4.316 -16.5 7.316 1 98.69 266 MET B N 1
ATOM 5196 C CA . MET B 1 266 ? 3.443 -17.484 7.941 1 98.69 266 MET B CA 1
ATOM 5197 C C . MET B 1 266 ? 4.254 -18.656 8.492 1 98.69 266 MET B C 1
ATOM 5199 O O . MET B 1 266 ? 3.986 -19.125 9.594 1 98.69 266 MET B O 1
ATOM 5203 N N . ASP B 1 267 ? 5.254 -19.078 7.801 1 98.69 267 ASP B N 1
ATOM 5204 C CA . ASP B 1 267 ? 6.066 -20.234 8.188 1 98.69 267 ASP B CA 1
ATOM 5205 C C . ASP B 1 267 ? 6.922 -19.906 9.414 1 98.69 267 ASP B C 1
ATOM 5207 O O . ASP B 1 267 ? 7.234 -20.797 10.211 1 98.69 267 ASP B O 1
ATOM 5211 N N . SER B 1 268 ? 7.273 -18.672 9.57 1 98.62 268 SER B N 1
ATOM 5212 C CA . SER B 1 268 ? 8.133 -18.25 10.664 1 98.62 268 SER B CA 1
ATOM 5213 C C . SER B 1 268 ? 7.312 -17.703 11.836 1 98.62 268 SER B C 1
ATOM 5215 O O . SER B 1 268 ? 7.797 -16.891 12.617 1 98.62 268 SER B O 1
ATOM 5217 N N . GLU B 1 269 ? 6.082 -18.062 11.898 1 97.31 269 GLU B N 1
ATOM 5218 C CA . GLU B 1 269 ? 5.176 -17.641 12.961 1 97.31 269 GLU B CA 1
ATOM 5219 C C . GLU B 1 269 ? 5.031 -16.109 12.977 1 97.31 269 GLU B C 1
ATOM 5221 O O . GLU B 1 269 ? 5.219 -15.477 14.023 1 97.31 269 GLU B O 1
ATOM 5226 N N . MET B 1 270 ? 4.848 -15.57 11.797 1 97.88 270 MET B N 1
ATOM 5227 C CA . MET B 1 270 ? 4.512 -14.164 11.57 1 97.88 270 MET B CA 1
ATOM 5228 C C . MET B 1 270 ? 5.66 -13.258 11.984 1 97.88 270 MET B C 1
ATOM 5230 O O . MET B 1 270 ? 5.449 -12.258 12.68 1 97.88 270 MET B O 1
ATOM 5234 N N . SER B 1 271 ? 6.875 -13.688 11.594 1 98.5 271 SER B N 1
ATOM 5235 C CA . SER B 1 271 ? 8.062 -12.898 11.906 1 98.5 271 SER B CA 1
ATOM 5236 C C . SER B 1 271 ? 8.414 -11.961 10.758 1 98.5 271 SER B C 1
ATOM 5238 O O . SER B 1 271 ? 8.914 -12.398 9.719 1 98.5 271 SER B O 1
ATOM 5240 N N . LEU B 1 272 ? 8.234 -10.656 11.031 1 98.75 272 LEU B N 1
ATOM 5241 C CA . LEU B 1 272 ? 8.648 -9.656 10.055 1 98.75 272 LEU B CA 1
ATOM 5242 C C . LEU B 1 272 ? 10.172 -9.641 9.914 1 98.75 272 LEU B C 1
ATOM 5244 O O . LEU B 1 272 ? 10.695 -9.422 8.82 1 98.75 272 LEU B O 1
ATOM 5248 N N . GLU B 1 273 ? 10.805 -9.852 10.938 1 98.62 273 GLU B N 1
ATOM 5249 C CA . GLU B 1 273 ? 12.266 -9.875 10.953 1 98.62 273 GLU B CA 1
ATOM 5250 C C . GLU B 1 273 ? 12.812 -10.969 10.039 1 98.62 273 GLU B C 1
ATOM 5252 O O . GLU B 1 273 ? 13.781 -10.758 9.312 1 98.62 273 GLU B O 1
ATOM 5257 N N . MET B 1 274 ? 12.203 -12.102 10.07 1 98.81 274 MET B N 1
ATOM 5258 C CA . MET B 1 274 ? 12.648 -13.211 9.234 1 98.81 274 MET B CA 1
ATOM 5259 C C . MET B 1 274 ? 12.438 -12.898 7.754 1 98.81 274 MET B C 1
ATOM 5261 O O . MET B 1 274 ? 13.297 -13.188 6.926 1 98.81 274 MET B O 1
ATOM 5265 N N . VAL B 1 275 ? 11.273 -12.328 7.43 1 98.94 275 VAL B N 1
ATOM 5266 C CA . VAL B 1 275 ? 11.023 -11.945 6.047 1 98.94 275 VAL B CA 1
ATOM 5267 C C . VAL B 1 275 ? 12.117 -10.992 5.566 1 98.94 275 VAL B C 1
ATOM 5269 O O . VAL B 1 275 ? 12.664 -11.164 4.477 1 98.94 275 VAL B O 1
ATOM 5272 N N . TRP B 1 276 ? 12.422 -10.016 6.43 1 98.81 276 TRP B N 1
ATOM 5273 C CA . TRP B 1 276 ? 13.398 -9.008 6.027 1 98.81 276 TRP B CA 1
ATOM 5274 C C . TRP B 1 276 ? 14.797 -9.609 5.914 1 98.81 276 TRP B C 1
ATOM 5276 O O . TRP B 1 276 ? 15.578 -9.227 5.043 1 98.81 276 TRP B O 1
ATOM 5286 N N . GLN B 1 277 ? 15.125 -10.508 6.727 1 98.75 277 GLN B N 1
ATOM 5287 C CA . GLN B 1 277 ? 16.422 -11.188 6.664 1 98.75 277 GLN B CA 1
ATOM 5288 C C . GLN B 1 277 ? 16.594 -11.898 5.324 1 98.75 277 GLN B C 1
ATOM 5290 O O . GLN B 1 277 ? 17.719 -11.969 4.801 1 98.75 277 GLN B O 1
ATOM 5295 N N . VAL B 1 278 ? 15.562 -12.398 4.797 1 98.88 278 VAL B N 1
ATOM 5296 C CA . VAL B 1 278 ? 15.617 -13.141 3.539 1 98.88 278 VAL B CA 1
ATOM 5297 C C . VAL B 1 278 ? 15.594 -12.164 2.365 1 98.88 278 VAL B C 1
ATOM 5299 O O . VAL B 1 278 ? 16.328 -12.328 1.394 1 98.88 278 VAL B O 1
ATOM 5302 N N . TYR B 1 279 ? 14.773 -11.125 2.445 1 98.75 279 TYR B N 1
ATOM 5303 C CA . TYR B 1 279 ? 14.492 -10.281 1.286 1 98.75 279 TYR B CA 1
ATOM 5304 C C . TYR B 1 279 ? 15.492 -9.141 1.186 1 98.75 279 TYR B C 1
ATOM 5306 O O . TYR B 1 279 ? 15.805 -8.672 0.087 1 98.75 279 TYR B O 1
ATOM 5314 N N . TYR B 1 280 ? 16.047 -8.688 2.293 1 98.38 280 TYR B N 1
ATOM 5315 C CA . TYR B 1 280 ? 16.938 -7.531 2.256 1 98.38 280 TYR B CA 1
ATOM 5316 C C . TYR B 1 280 ? 18.156 -7.812 1.39 1 98.38 280 TYR B C 1
ATOM 5318 O O . TYR B 1 280 ? 18.516 -7.008 0.528 1 98.38 280 TYR B O 1
ATOM 5326 N N . PRO B 1 281 ? 18.781 -8.969 1.544 1 97.88 281 PRO B N 1
ATOM 5327 C CA . PRO B 1 281 ? 19.938 -9.242 0.684 1 97.88 281 PRO B CA 1
ATOM 5328 C C . PRO B 1 281 ? 19.578 -9.234 -0.801 1 97.88 281 PRO B C 1
ATOM 5330 O O . PRO B 1 281 ? 20.406 -8.859 -1.635 1 97.88 281 PRO B O 1
ATOM 5333 N N . MET B 1 282 ? 18.438 -9.625 -1.123 1 97.38 282 MET B N 1
ATOM 5334 C CA . MET B 1 282 ? 18.016 -9.664 -2.521 1 97.38 282 MET B CA 1
ATOM 5335 C C . MET B 1 282 ? 17.75 -8.25 -3.049 1 97.38 282 MET B C 1
ATOM 5337 O O . MET B 1 282 ? 18 -7.973 -4.227 1 97.38 282 MET B O 1
ATOM 5341 N N . MET B 1 283 ? 17.312 -7.352 -2.166 1 97.06 283 MET B N 1
ATOM 5342 C CA . MET B 1 283 ? 16.875 -6.039 -2.609 1 97.06 283 MET B CA 1
ATOM 5343 C C . MET B 1 283 ? 17.953 -4.984 -2.383 1 97.06 283 MET B C 1
ATOM 5345 O O . MET B 1 283 ? 17.875 -3.887 -2.938 1 97.06 283 MET B O 1
ATOM 5349 N N . ARG B 1 284 ? 18.891 -5.234 -1.595 1 95.81 284 ARG B N 1
ATOM 5350 C CA . ARG B 1 284 ? 19.875 -4.277 -1.101 1 95.81 284 ARG B CA 1
ATOM 5351 C C . ARG B 1 284 ? 20.594 -3.572 -2.254 1 95.81 284 ARG B C 1
ATOM 5353 O O . ARG B 1 284 ? 20.703 -2.346 -2.26 1 95.81 284 ARG B O 1
ATOM 5360 N N . PRO B 1 285 ? 21.031 -4.309 -3.223 1 93.31 285 PRO B N 1
ATOM 5361 C CA . PRO B 1 285 ? 21.719 -3.627 -4.316 1 93.31 285 PRO B CA 1
ATOM 5362 C C . PRO B 1 285 ? 20.859 -2.572 -5 1 93.31 285 PRO B C 1
ATOM 5364 O O . PRO B 1 285 ? 21.344 -1.488 -5.332 1 93.31 285 PRO B O 1
ATOM 5367 N N . LEU B 1 286 ? 19.641 -2.91 -5.207 1 91.12 286 LEU B N 1
ATOM 5368 C CA . LEU B 1 286 ? 18.734 -1.965 -5.848 1 91.12 286 LEU B CA 1
ATOM 5369 C C . LEU B 1 286 ? 18.422 -0.792 -4.922 1 91.12 286 LEU B C 1
ATOM 5371 O O . LEU B 1 286 ? 18.328 0.353 -5.371 1 91.12 286 LEU B O 1
ATOM 5375 N N . ILE B 1 287 ? 18.188 -1.086 -3.645 1 92.38 287 ILE B N 1
ATOM 5376 C CA . ILE B 1 287 ? 17.906 -0.047 -2.662 1 92.38 287 ILE B CA 1
ATOM 5377 C C . ILE B 1 287 ? 19.062 0.951 -2.619 1 92.38 287 ILE B C 1
ATOM 5379 O O . ILE B 1 287 ? 18.844 2.164 -2.633 1 92.38 287 ILE B O 1
ATOM 5383 N N . GLU B 1 288 ? 20.219 0.46 -2.627 1 89.81 288 GLU B N 1
ATOM 5384 C CA . GLU B 1 288 ? 21.406 1.31 -2.566 1 89.81 288 GLU B CA 1
ATOM 5385 C C . GLU B 1 288 ? 21.578 2.113 -3.854 1 89.81 288 GLU B C 1
ATOM 5387 O O . GLU B 1 288 ? 21.906 3.299 -3.811 1 89.81 288 GLU B O 1
ATOM 5392 N N . LYS B 1 289 ? 21.359 1.492 -4.883 1 88.19 289 LYS B N 1
ATOM 5393 C CA . LYS B 1 289 ? 21.469 2.162 -6.176 1 88.19 289 LYS B CA 1
ATOM 5394 C C . LYS B 1 289 ? 20.484 3.328 -6.277 1 88.19 289 LYS B C 1
ATOM 5396 O O . LYS B 1 289 ? 20.875 4.438 -6.656 1 88.19 289 LYS B O 1
ATOM 5401 N N . PHE B 1 290 ? 19.234 3.053 -5.918 1 86.94 290 PHE B N 1
ATOM 5402 C CA . PHE B 1 290 ? 18.203 4.086 -6.031 1 86.94 290 PHE B CA 1
ATOM 5403 C C . PHE B 1 290 ? 18.406 5.168 -4.977 1 86.94 290 PHE B C 1
ATOM 5405 O O . PHE B 1 290 ? 18.094 6.336 -5.211 1 86.94 290 PHE B O 1
ATOM 5412 N N . SER B 1 291 ? 18.906 4.746 -3.842 1 84.31 291 SER B N 1
ATOM 5413 C CA . SER B 1 291 ? 19.156 5.723 -2.787 1 84.31 291 SER B CA 1
ATOM 5414 C C . SER B 1 291 ? 20.297 6.66 -3.168 1 84.31 291 SER B C 1
ATOM 5416 O O . SER B 1 291 ? 20.312 7.824 -2.773 1 84.31 291 SER B O 1
ATOM 5418 N N . ALA B 1 292 ? 21.219 6.176 -3.838 1 82.06 292 ALA B N 1
ATOM 5419 C CA . ALA B 1 292 ? 22.359 6.98 -4.297 1 82.06 292 ALA B CA 1
ATOM 5420 C C . ALA B 1 292 ? 21.938 7.895 -5.445 1 82.06 292 ALA B C 1
ATOM 5422 O O . ALA B 1 292 ? 22.422 9.023 -5.551 1 82.06 292 ALA B O 1
ATOM 5423 N N . ASN B 1 293 ? 21.078 7.391 -6.281 1 79.5 293 ASN B N 1
ATOM 5424 C CA . ASN B 1 293 ? 20.516 8.117 -7.414 1 79.5 293 ASN B CA 1
ATOM 5425 C C . ASN B 1 293 ? 19 8.125 -7.375 1 79.5 293 ASN B C 1
ATOM 5427 O O . ASN B 1 293 ? 18.344 7.387 -8.117 1 79.5 293 ASN B O 1
ATOM 5431 N N . VAL B 1 294 ? 18.547 9.031 -6.574 1 74 294 VAL B N 1
ATOM 5432 C CA . VAL B 1 294 ? 17.109 9.039 -6.312 1 74 294 VAL B CA 1
ATOM 5433 C C . VAL B 1 294 ? 16.359 9.336 -7.605 1 74 294 VAL B C 1
ATOM 5435 O O . VAL B 1 294 ? 16.594 10.359 -8.258 1 74 294 VAL B O 1
ATOM 5438 N N . PRO B 1 295 ? 15.602 8.352 -7.977 1 72.44 295 PRO B N 1
ATOM 5439 C CA . PRO B 1 295 ? 14.742 8.664 -9.125 1 72.44 295 PRO B CA 1
ATOM 5440 C C . PRO B 1 295 ? 13.82 9.852 -8.852 1 72.44 295 PRO B C 1
ATOM 5442 O O . PRO B 1 295 ? 13.328 10.016 -7.73 1 72.44 295 PRO B O 1
ATOM 5445 N N . ARG B 1 296 ? 13.875 10.742 -9.672 1 74.06 296 ARG B N 1
ATOM 5446 C CA . ARG B 1 296 ? 13.016 11.906 -9.484 1 74.06 296 ARG B CA 1
ATOM 5447 C C . ARG B 1 296 ? 11.867 11.898 -10.492 1 74.06 296 ARG B C 1
ATOM 5449 O O . ARG B 1 296 ? 12.078 11.695 -11.688 1 74.06 296 ARG B O 1
ATOM 5456 N N . SER B 1 297 ? 10.727 11.93 -9.859 1 75.44 297 SER B N 1
ATOM 5457 C CA . SER B 1 297 ? 9.578 12.102 -10.75 1 75.44 297 SER B CA 1
ATOM 5458 C C . SER B 1 297 ? 9.766 13.305 -11.664 1 75.44 297 SER B C 1
ATOM 5460 O O . SER B 1 297 ? 10.062 14.406 -11.195 1 75.44 297 SER B O 1
ATOM 5462 N N . PRO B 1 298 ? 9.703 12.984 -12.898 1 80.06 298 PRO B N 1
ATOM 5463 C CA . PRO B 1 298 ? 9.844 14.125 -13.805 1 80.06 298 PRO B CA 1
ATOM 5464 C C . PRO B 1 298 ? 8.883 15.266 -13.461 1 80.06 298 PRO B C 1
ATOM 5466 O O . PRO B 1 298 ? 9.242 16.438 -13.578 1 80.06 298 PRO B O 1
ATOM 5469 N N . VAL B 1 299 ? 7.715 14.805 -12.992 1 84.25 299 VAL B N 1
ATOM 5470 C CA . VAL B 1 299 ? 6.715 15.812 -12.641 1 84.25 299 VAL B CA 1
ATOM 5471 C C . VAL B 1 299 ? 7.203 16.641 -11.453 1 84.25 299 VAL B C 1
ATOM 5473 O O . VAL B 1 299 ? 7.137 17.859 -11.477 1 84.25 299 VAL B O 1
ATOM 5476 N N . ARG B 1 300 ? 7.715 16 -10.523 1 80.56 300 ARG B N 1
ATOM 5477 C CA . ARG B 1 300 ? 8.227 16.688 -9.344 1 80.56 300 ARG B CA 1
ATOM 5478 C C . ARG B 1 300 ? 9.422 17.578 -9.703 1 80.56 300 ARG B C 1
ATOM 5480 O O . ARG B 1 300 ? 9.516 18.719 -9.25 1 80.56 300 ARG B O 1
ATOM 5487 N N . GLU B 1 301 ? 10.273 16.984 -10.469 1 82.62 301 GLU B N 1
ATOM 5488 C CA . GLU B 1 301 ? 11.445 17.75 -10.891 1 82.62 301 GLU B CA 1
ATOM 5489 C C . GLU B 1 301 ? 11.047 19.016 -11.625 1 82.62 301 GLU B C 1
ATOM 5491 O O . GLU B 1 301 ? 11.609 20.094 -11.375 1 82.62 301 GLU B O 1
ATOM 5496 N N . LEU B 1 302 ? 10.094 18.875 -12.414 1 89 302 LEU B N 1
ATOM 5497 C CA . LEU B 1 302 ? 9.641 20.031 -13.195 1 89 302 LEU B CA 1
ATOM 5498 C C . LEU B 1 302 ? 8.992 21.078 -12.297 1 89 302 LEU B C 1
ATOM 5500 O O . LEU B 1 302 ? 9.273 22.266 -12.438 1 89 302 LEU B O 1
ATOM 5504 N N . LEU B 1 303 ? 8.195 20.641 -11.367 1 87.31 303 LEU B N 1
ATOM 5505 C CA . LEU B 1 303 ? 7.469 21.562 -10.508 1 87.31 303 LEU B CA 1
ATOM 5506 C C . LEU B 1 303 ? 8.414 22.234 -9.523 1 87.31 303 LEU B C 1
ATOM 5508 O O . LEU B 1 303 ? 8.172 23.375 -9.102 1 87.31 303 LEU B O 1
ATOM 5512 N N . GLU B 1 304 ? 9.445 21.547 -9.188 1 82.94 304 GLU B N 1
ATOM 5513 C CA . GLU B 1 304 ? 10.469 22.156 -8.336 1 82.94 304 GLU B CA 1
ATOM 5514 C C . GLU B 1 304 ? 11.281 23.188 -9.109 1 82.94 304 GLU B C 1
ATOM 5516 O O . GLU B 1 304 ? 11.648 24.234 -8.562 1 82.94 304 GLU B O 1
ATOM 5521 N N . MET B 1 305 ? 11.5 22.891 -10.344 1 85.12 305 MET B N 1
ATOM 5522 C CA . MET B 1 305 ? 12.266 23.797 -11.203 1 85.12 305 MET B CA 1
ATOM 5523 C C . MET B 1 305 ? 11.43 25 -11.602 1 85.12 305 MET B C 1
ATOM 5525 O O . MET B 1 305 ? 11.961 26.109 -11.75 1 85.12 305 MET B O 1
ATOM 5529 N N . GLU B 1 306 ? 10.148 24.688 -11.836 1 88.62 306 GLU B N 1
ATOM 5530 C CA . GLU B 1 306 ? 9.211 25.719 -12.258 1 88.62 306 GLU B CA 1
ATOM 5531 C C . GLU B 1 306 ? 7.973 25.734 -11.367 1 88.62 306 GLU B C 1
ATOM 5533 O O . GLU B 1 306 ? 6.867 25.453 -11.828 1 88.62 306 GLU B O 1
ATOM 5538 N N . PRO B 1 307 ? 8.117 26.078 -10.133 1 82.31 307 PRO B N 1
ATOM 5539 C CA . PRO B 1 307 ? 7.023 25.969 -9.164 1 82.31 307 PRO B CA 1
ATOM 5540 C C . PRO B 1 307 ? 5.809 26.797 -9.547 1 82.31 307 PRO B C 1
ATOM 5542 O O . PRO B 1 307 ? 4.672 26.328 -9.461 1 82.31 307 PRO B O 1
ATOM 5545 N N . GLU B 1 308 ? 6.062 27.969 -10.102 1 82.81 308 GLU B N 1
ATOM 5546 C CA . GLU B 1 308 ? 4.918 28.844 -10.359 1 82.81 308 GLU B CA 1
ATOM 5547 C C . GLU B 1 308 ? 4.621 28.922 -11.852 1 82.81 308 GLU B C 1
ATOM 5549 O O . GLU B 1 308 ? 3.543 29.375 -12.25 1 82.81 308 GLU B O 1
ATOM 5554 N N . THR B 1 309 ? 5.434 28.391 -12.586 1 88.5 309 THR B N 1
ATOM 5555 C CA . THR B 1 309 ? 5.312 28.656 -14.016 1 88.5 309 THR B CA 1
ATOM 5556 C C . THR B 1 309 ? 4.828 27.422 -14.758 1 88.5 309 THR B C 1
ATOM 5558 O O . THR B 1 309 ? 4.32 27.516 -15.875 1 88.5 309 THR B O 1
ATOM 5561 N N . ALA B 1 310 ? 4.98 26.328 -14.172 1 91.06 310 ALA B N 1
ATOM 5562 C CA . ALA B 1 310 ? 4.578 25.094 -14.844 1 91.06 310 ALA B CA 1
ATOM 5563 C C . ALA B 1 310 ? 3.154 24.703 -14.461 1 91.06 310 ALA B C 1
ATOM 5565 O O . ALA B 1 310 ? 2.828 24.609 -13.273 1 91.06 310 ALA B O 1
ATOM 5566 N N . LYS B 1 311 ? 2.27 24.516 -15.539 1 91.31 311 LYS B N 1
ATOM 5567 C CA . LYS B 1 311 ? 0.885 24.125 -15.305 1 91.31 311 LYS B CA 1
ATOM 5568 C C . LYS B 1 311 ? 0.486 22.953 -16.203 1 91.31 311 LYS B C 1
ATOM 5570 O O . LYS B 1 311 ? 0.684 23.016 -17.422 1 91.31 311 LYS B O 1
ATOM 5575 N N . PHE B 1 312 ? -0.046 21.922 -15.547 1 91.19 312 PHE B N 1
ATOM 5576 C CA . PHE B 1 312 ? -0.487 20.766 -16.312 1 91.19 312 PHE B CA 1
ATOM 5577 C C . PHE B 1 312 ? -1.954 20.906 -16.703 1 91.19 312 PHE B C 1
ATOM 5579 O O . PHE B 1 312 ? -2.77 21.391 -15.922 1 91.19 312 PHE B O 1
ATOM 5586 N N . SER B 1 313 ? -2.234 20.484 -17.922 1 86.06 313 SER B N 1
ATOM 5587 C CA . SER B 1 313 ? -3.607 20.469 -18.406 1 86.06 313 SER B CA 1
ATOM 5588 C C . SER B 1 313 ? -4.367 19.25 -17.891 1 86.06 313 SER B C 1
ATOM 5590 O O . SER B 1 313 ? -3.758 18.281 -17.438 1 86.06 313 SER B O 1
ATOM 5592 N N . PRO B 1 314 ? -5.625 19.344 -17.938 1 78.5 314 PRO B N 1
ATOM 5593 C CA . PRO B 1 314 ? -6.398 18.125 -17.719 1 78.5 314 PRO B CA 1
ATOM 5594 C C . PRO B 1 314 ? -6.148 17.062 -18.781 1 78.5 314 PRO B C 1
ATOM 5596 O O . PRO B 1 314 ? -5.578 17.359 -19.828 1 78.5 314 PRO B O 1
ATOM 5599 N N . ALA B 1 315 ? -6.465 15.836 -18.438 1 77.06 315 ALA B N 1
ATOM 5600 C CA . ALA B 1 315 ? -6.301 14.719 -19.359 1 77.06 315 ALA B CA 1
ATOM 5601 C C . ALA B 1 315 ? -7.148 14.906 -20.609 1 77.06 315 ALA B C 1
ATOM 5603 O O . ALA B 1 315 ? -8.297 15.359 -20.531 1 77.06 315 ALA B O 1
ATOM 5604 N N . GLU B 1 316 ? -6.402 14.781 -21.797 1 76.19 316 GLU B N 1
ATOM 5605 C CA . GLU B 1 316 ? -7.098 14.75 -23.078 1 76.19 316 GLU B CA 1
ATOM 5606 C C . GLU B 1 316 ? -6.992 13.367 -23.719 1 76.19 316 GLU B C 1
ATOM 5608 O O . GLU B 1 316 ? -5.953 12.711 -23.625 1 76.19 316 GLU B O 1
ATOM 5613 N N . ARG B 1 317 ? -8.031 12.852 -24.234 1 71.62 317 ARG B N 1
ATOM 5614 C CA . ARG B 1 317 ? -8 11.555 -24.875 1 71.62 317 ARG B CA 1
ATOM 5615 C C . ARG B 1 317 ? -7.625 11.688 -26.359 1 71.62 317 ARG B C 1
ATOM 5617 O O . ARG B 1 317 ? -8.109 12.586 -27.047 1 71.62 317 ARG B O 1
ATOM 5624 N N . THR B 1 318 ? -6.734 10.797 -26.641 1 73 318 THR B N 1
ATOM 5625 C CA . THR B 1 318 ? -6.363 10.734 -28.047 1 73 318 THR B CA 1
ATOM 5626 C C . THR B 1 318 ? -7.293 9.789 -28.812 1 73 318 THR B C 1
ATOM 5628 O O . THR B 1 318 ? -8.07 9.047 -28.203 1 73 318 THR B O 1
ATOM 5631 N N . TYR B 1 319 ? -7.184 9.922 -30.078 1 65.81 319 TYR B N 1
ATOM 5632 C CA . TYR B 1 319 ? -8.023 9.109 -30.953 1 65.81 319 TYR B CA 1
ATOM 5633 C C . TYR B 1 319 ? -7.777 7.625 -30.719 1 65.81 319 TYR B C 1
ATOM 5635 O O . TYR B 1 319 ? -8.695 6.812 -30.844 1 65.81 319 TYR B O 1
ATOM 5643 N N . ASP B 1 320 ? -6.613 7.328 -30.375 1 64.56 320 ASP B N 1
ATOM 5644 C CA . ASP B 1 320 ? -6.234 5.926 -30.219 1 64.56 320 ASP B CA 1
ATOM 5645 C C . ASP B 1 320 ? -6.496 5.453 -28.781 1 64.56 320 ASP B C 1
ATOM 5647 O O . ASP B 1 320 ? -6.059 4.371 -28.391 1 64.56 320 ASP B O 1
ATOM 5651 N N . GLY B 1 321 ? -7.125 6.246 -28.016 1 63.62 321 GLY B N 1
ATOM 5652 C CA . GLY B 1 321 ? -7.543 5.809 -26.688 1 63.62 321 GLY B CA 1
ATOM 5653 C C . GLY B 1 321 ? -6.508 6.09 -25.609 1 63.62 321 GLY B C 1
ATOM 5654 O O . GLY B 1 321 ? -6.656 5.648 -24.469 1 63.62 321 GLY B O 1
ATOM 5655 N N . LYS B 1 322 ? -5.562 6.773 -26.047 1 69.31 322 LYS B N 1
ATOM 5656 C CA . LYS B 1 322 ? -4.543 7.129 -25.062 1 69.31 322 LYS B CA 1
ATOM 5657 C C . LYS B 1 322 ? -4.859 8.469 -24.406 1 69.31 322 LYS B C 1
ATOM 5659 O O . LYS B 1 322 ? -5.867 9.102 -24.734 1 69.31 322 LYS B O 1
ATOM 5664 N N . VAL B 1 323 ? -4.137 8.789 -23.281 1 74.69 323 VAL B N 1
ATOM 5665 C CA . VAL B 1 323 ? -4.309 10.039 -22.547 1 74.69 323 VAL B CA 1
ATOM 5666 C C . VAL B 1 323 ? -3.189 11.016 -22.922 1 74.69 323 VAL B C 1
ATOM 5668 O O . VAL B 1 323 ? -2.025 10.617 -23.031 1 74.69 323 VAL B O 1
ATOM 5671 N N . ARG B 1 324 ? -3.643 12.203 -23.281 1 84.12 324 ARG B N 1
ATOM 5672 C CA . ARG B 1 324 ? -2.678 13.258 -23.562 1 84.12 324 ARG B CA 1
ATOM 5673 C C . ARG B 1 324 ? -2.717 14.336 -22.484 1 84.12 324 ARG B C 1
ATOM 5675 O O . ARG B 1 324 ? -3.791 14.711 -22.016 1 84.12 324 ARG B O 1
ATOM 5682 N N . VAL B 1 325 ? -1.593 14.742 -22 1 89.75 325 VAL B N 1
ATOM 5683 C CA . VAL B 1 325 ? -1.457 15.828 -21.031 1 89.75 325 VAL B CA 1
ATOM 5684 C C . VAL B 1 325 ? -0.473 16.875 -21.547 1 89.75 325 VAL B C 1
ATOM 5686 O O . VAL B 1 325 ? 0.531 16.531 -22.172 1 89.75 325 VAL B O 1
ATOM 5689 N N . THR B 1 326 ? -0.862 18.109 -21.375 1 93.12 326 THR B N 1
ATOM 5690 C CA . THR B 1 326 ? 0.021 19.203 -21.766 1 93.12 326 THR B CA 1
ATOM 5691 C C . THR B 1 326 ? 0.52 19.953 -20.531 1 93.12 326 THR B C 1
ATOM 5693 O O . THR B 1 326 ? -0.244 20.203 -19.594 1 93.12 326 THR B O 1
ATOM 5696 N N . VAL B 1 327 ? 1.763 20.188 -20.531 1 94.81 327 VAL B N 1
ATOM 5697 C CA . VAL B 1 327 ? 2.297 21.078 -19.5 1 94.81 327 VAL B CA 1
ATOM 5698 C C . VAL B 1 327 ? 2.764 22.375 -20.141 1 94.81 327 VAL B C 1
ATOM 5700 O O . VAL B 1 327 ? 3.467 22.359 -21.156 1 94.81 327 VAL B O 1
ATOM 5703 N N . GLU B 1 328 ? 2.24 23.422 -19.609 1 94.69 328 GLU B N 1
ATOM 5704 C CA . GLU B 1 328 ? 2.643 24.75 -20.062 1 94.69 328 GLU B CA 1
ATOM 5705 C C . GLU B 1 328 ? 3.609 25.406 -19.078 1 94.69 328 GLU B C 1
ATOM 5707 O O . GLU B 1 328 ? 3.303 25.531 -17.891 1 94.69 328 GLU B O 1
ATOM 5712 N N . VAL B 1 329 ? 4.754 25.703 -19.594 1 93.56 329 VAL B N 1
ATOM 5713 C CA . VAL B 1 329 ? 5.711 26.469 -18.812 1 93.56 329 VAL B CA 1
ATOM 5714 C C . VAL B 1 329 ? 5.734 27.922 -19.297 1 93.56 329 VAL B C 1
ATOM 5716 O O . VAL B 1 329 ? 6.18 28.188 -20.422 1 93.56 329 VAL B O 1
ATOM 5719 N N . VAL B 1 330 ? 5.316 28.703 -18.422 1 91.62 330 VAL B N 1
ATOM 5720 C CA . VAL B 1 330 ? 5.148 30.109 -18.797 1 91.62 330 VAL B CA 1
ATOM 5721 C C . VAL B 1 330 ? 6.461 30.656 -19.344 1 91.62 330 VAL B C 1
ATOM 5723 O O . VAL B 1 330 ? 7.496 30.594 -18.672 1 91.62 330 VAL B O 1
ATOM 5726 N N . GLY B 1 331 ? 6.469 31.203 -20.547 1 89 331 GLY B N 1
ATOM 5727 C CA . GLY B 1 331 ? 7.625 31.828 -21.156 1 89 331 GLY B CA 1
ATOM 5728 C C . GLY B 1 331 ? 8.57 30.844 -21.812 1 89 331 GLY B C 1
ATOM 5729 O O . GLY B 1 331 ? 9.523 31.234 -22.484 1 89 331 GLY B O 1
ATOM 5730 N N . LYS B 1 332 ? 8.336 29.547 -21.641 1 90.5 332 LYS B N 1
ATOM 5731 C CA . LYS B 1 332 ? 9.312 28.562 -22.125 1 90.5 332 LYS B CA 1
ATOM 5732 C C . LYS B 1 332 ? 8.664 27.578 -23.094 1 90.5 332 LYS B C 1
ATOM 5734 O O . LYS B 1 332 ? 9.367 26.906 -23.844 1 90.5 332 LYS B O 1
ATOM 5739 N N . GLY B 1 333 ? 7.32 27.438 -23.078 1 91.69 333 GLY B N 1
ATOM 5740 C CA . GLY B 1 333 ? 6.672 26.625 -24.094 1 91.69 333 GLY B CA 1
ATOM 5741 C C . GLY B 1 333 ? 5.664 25.656 -23.531 1 91.69 333 GLY B C 1
ATOM 5742 O O . GLY B 1 333 ? 5.359 25.688 -22.328 1 91.69 333 GLY B O 1
ATOM 5743 N N . LYS B 1 334 ? 5.098 24.938 -24.5 1 95.06 334 LYS B N 1
ATOM 5744 C CA . LYS B 1 334 ? 4.137 23.875 -24.188 1 95.06 334 LYS B CA 1
ATOM 5745 C C . LYS B 1 334 ? 4.664 22.516 -24.609 1 95.06 334 LYS B C 1
ATOM 5747 O O . LYS B 1 334 ? 5.234 22.375 -25.688 1 95.06 334 LYS B O 1
ATOM 5752 N N . PHE B 1 335 ? 4.555 21.547 -23.734 1 94.19 335 PHE B N 1
ATOM 5753 C CA . PHE B 1 335 ? 5.07 20.203 -23.969 1 94.19 335 PHE B CA 1
ATOM 5754 C C . PHE B 1 335 ? 3.98 19.156 -23.75 1 94.19 335 PHE B C 1
ATOM 5756 O O . PHE B 1 335 ? 3.254 19.203 -22.75 1 94.19 335 PHE B O 1
ATOM 5763 N N . LYS B 1 336 ? 3.914 18.312 -24.734 1 92.12 336 LYS B N 1
ATOM 5764 C CA . LYS B 1 336 ? 2.85 17.312 -24.672 1 92.12 336 LYS B CA 1
ATOM 5765 C C . LYS B 1 336 ? 3.416 15.93 -24.391 1 92.12 336 LYS B C 1
ATOM 5767 O O . LYS B 1 336 ? 4.531 15.609 -24.797 1 92.12 336 LYS B O 1
ATOM 5772 N N . GLY B 1 337 ? 2.697 15.18 -23.578 1 89.75 337 GLY B N 1
ATOM 5773 C CA . GLY B 1 337 ? 2.984 13.781 -23.297 1 89.75 337 GLY B CA 1
ATOM 5774 C C . GLY B 1 337 ? 1.776 12.875 -23.484 1 89.75 337 GLY B C 1
ATOM 5775 O O . GLY B 1 337 ? 0.645 13.289 -23.219 1 89.75 337 GLY B O 1
ATOM 5776 N N . VAL B 1 338 ? 2.025 11.727 -24.031 1 81 338 VAL B N 1
ATOM 5777 C CA . VAL B 1 338 ? 0.959 10.758 -24.266 1 81 338 VAL B CA 1
ATOM 5778 C C . VAL B 1 338 ? 1.278 9.453 -23.531 1 81 338 VAL B C 1
ATOM 5780 O O . VAL B 1 338 ? 2.445 9.07 -23.422 1 81 338 VAL B O 1
ATOM 5783 N N . GLY B 1 339 ? 0.247 8.914 -22.891 1 71.31 339 GLY B N 1
ATOM 5784 C CA . GLY B 1 339 ? 0.387 7.641 -22.203 1 71.31 339 GLY B CA 1
ATOM 5785 C C . GLY B 1 339 ? -0.934 6.926 -22 1 71.31 339 GLY B C 1
ATOM 5786 O O . GLY B 1 339 ? -1.992 7.453 -22.344 1 71.31 339 GLY B O 1
ATOM 5787 N N . ARG B 1 340 ? -0.837 5.75 -21.484 1 62.34 340 ARG B N 1
ATOM 5788 C CA . ARG B 1 340 ? -2.023 4.934 -21.234 1 62.34 340 ARG B CA 1
ATOM 5789 C C . ARG B 1 340 ? -2.846 5.484 -20.078 1 62.34 340 ARG B C 1
ATOM 5791 O O . ARG B 1 340 ? -4.023 5.152 -19.938 1 62.34 340 ARG B O 1
ATOM 5798 N N . SER B 1 341 ? -2.221 6.297 -19.219 1 62.78 341 SER B N 1
ATOM 5799 C CA . SER B 1 341 ? -2.875 6.918 -18.078 1 62.78 341 SER B CA 1
ATOM 5800 C C . SER B 1 341 ? -2.418 8.359 -17.891 1 62.78 341 SER B C 1
ATOM 5802 O O . SER B 1 341 ? -1.431 8.789 -18.5 1 62.78 341 SER B O 1
ATOM 5804 N N . TYR B 1 342 ? -3.25 9.07 -17.219 1 71.56 342 TYR B N 1
ATOM 5805 C CA . TYR B 1 342 ? -2.908 10.453 -16.938 1 71.56 342 TYR B CA 1
ATOM 5806 C C . TYR B 1 342 ? -1.515 10.555 -16.328 1 71.56 342 TYR B C 1
ATOM 5808 O O . TYR B 1 342 ? -0.731 11.438 -16.688 1 71.56 342 TYR B O 1
ATOM 5816 N N . ARG B 1 343 ? -1.192 9.641 -15.375 1 71.19 343 ARG B N 1
ATOM 5817 C CA . ARG B 1 343 ? 0.09 9.672 -14.68 1 71.19 343 ARG B CA 1
ATOM 5818 C C . ARG B 1 343 ? 1.248 9.5 -15.656 1 71.19 343 ARG B C 1
ATOM 5820 O O . ARG B 1 343 ? 2.23 10.242 -15.594 1 71.19 343 ARG B O 1
ATOM 5827 N N . ILE B 1 344 ? 1.072 8.578 -16.516 1 69.56 344 ILE B N 1
ATOM 5828 C CA . ILE B 1 344 ? 2.117 8.305 -17.5 1 69.56 344 ILE B CA 1
ATOM 5829 C C . ILE B 1 344 ? 2.246 9.484 -18.453 1 69.56 344 ILE B C 1
ATOM 5831 O O . ILE B 1 344 ? 3.355 9.93 -18.75 1 69.56 344 ILE B O 1
ATOM 5835 N N . ALA B 1 345 ? 1.103 9.953 -18.938 1 78.31 345 ALA B N 1
ATOM 5836 C CA . ALA B 1 345 ? 1.099 11.078 -19.859 1 78.31 345 ALA B CA 1
ATOM 5837 C C . ALA B 1 345 ? 1.704 12.328 -19.219 1 78.31 345 ALA B C 1
ATOM 5839 O O . ALA B 1 345 ? 2.477 13.047 -19.859 1 78.31 345 ALA B O 1
ATOM 5840 N N . LYS B 1 346 ? 1.317 12.516 -18.016 1 85.75 346 LYS B N 1
ATOM 5841 C CA . LYS B 1 346 ? 1.836 13.656 -17.266 1 85.75 346 LYS B CA 1
ATOM 5842 C C . LYS B 1 346 ? 3.352 13.57 -17.109 1 85.75 346 LYS B C 1
ATOM 5844 O O . LYS B 1 346 ? 4.059 14.562 -17.281 1 85.75 346 LYS B O 1
ATOM 5849 N N . SER B 1 347 ? 3.828 12.453 -16.828 1 80.88 347 SER B N 1
ATOM 5850 C CA . SER B 1 347 ? 5.262 12.227 -16.688 1 80.88 347 SER B CA 1
ATOM 5851 C C . SER B 1 347 ? 5.992 12.438 -18 1 80.88 347 SER B C 1
ATOM 5853 O O . SER B 1 347 ? 7.09 13 -18.031 1 80.88 347 SER B O 1
ATOM 5855 N N . ALA B 1 348 ? 5.398 11.938 -19.016 1 80.12 348 ALA B N 1
ATOM 5856 C CA . ALA B 1 348 ? 5.984 12.102 -20.344 1 80.12 348 ALA B CA 1
ATOM 5857 C C . ALA B 1 348 ? 6.07 13.578 -20.719 1 80.12 348 ALA B C 1
ATOM 5859 O O . ALA B 1 348 ? 7.086 14.031 -21.25 1 80.12 348 ALA B O 1
ATOM 5860 N N . ALA B 1 349 ? 5.02 14.312 -20.469 1 90.75 349 ALA B N 1
ATOM 5861 C CA . ALA B 1 349 ? 5.02 15.742 -20.734 1 90.75 349 ALA B CA 1
ATOM 5862 C C . ALA B 1 349 ? 6.109 16.453 -19.922 1 90.75 349 ALA B C 1
ATOM 5864 O O . ALA B 1 349 ? 6.824 17.312 -20.469 1 90.75 349 ALA B O 1
ATOM 5865 N N . ALA B 1 350 ? 6.203 16.031 -18.719 1 90.69 350 ALA B N 1
ATOM 5866 C CA . ALA B 1 350 ? 7.203 16.625 -17.844 1 90.69 350 ALA B CA 1
ATOM 5867 C C . ALA B 1 350 ? 8.617 16.344 -18.344 1 90.69 350 ALA B C 1
ATOM 5869 O O . ALA B 1 350 ? 9.484 17.219 -18.312 1 90.69 350 ALA B O 1
ATOM 5870 N N . ARG B 1 351 ? 8.891 15.18 -18.766 1 85.31 351 ARG B N 1
ATOM 5871 C CA . ARG B 1 351 ? 10.203 14.805 -19.281 1 85.31 351 ARG B CA 1
ATOM 5872 C C . ARG B 1 351 ? 10.578 15.656 -20.484 1 85.31 351 ARG B C 1
ATOM 5874 O O . ARG B 1 351 ? 11.719 16.109 -20.609 1 85.31 351 ARG B O 1
ATOM 5881 N N . ARG B 1 352 ? 9.633 15.812 -21.266 1 87.94 352 ARG B N 1
ATOM 5882 C CA . ARG B 1 352 ? 9.867 16.625 -22.453 1 87.94 352 ARG B CA 1
ATOM 5883 C C . ARG B 1 352 ? 10.172 18.078 -22.078 1 87.94 352 ARG B C 1
ATOM 5885 O O . ARG B 1 352 ? 11.062 18.703 -22.656 1 87.94 352 ARG B O 1
ATOM 5892 N N . ALA B 1 353 ? 9.414 18.516 -21.188 1 92.25 353 ALA B N 1
ATOM 5893 C CA . ALA B 1 353 ? 9.641 19.875 -20.719 1 92.25 353 ALA B CA 1
ATOM 5894 C C . ALA B 1 353 ? 11.039 20.016 -20.109 1 92.25 353 ALA B C 1
ATOM 5896 O O . ALA B 1 353 ? 11.758 20.969 -20.406 1 92.25 353 ALA B O 1
ATOM 5897 N N . LEU B 1 354 ? 11.43 19.078 -19.312 1 88.94 354 LEU B N 1
ATOM 5898 C CA . LEU B 1 354 ? 12.719 19.109 -18.625 1 88.94 354 LEU B CA 1
ATOM 5899 C C . LEU B 1 354 ? 13.867 19.047 -19.625 1 88.94 354 LEU B C 1
ATOM 5901 O O . LEU B 1 354 ? 14.875 19.75 -19.453 1 88.94 354 LEU B O 1
ATOM 5905 N N . ARG B 1 355 ? 13.719 18.234 -20.578 1 86.56 355 ARG B N 1
ATOM 5906 C CA . ARG B 1 355 ? 14.734 18.141 -21.625 1 86.56 355 ARG B CA 1
ATOM 5907 C C . ARG B 1 355 ? 14.93 19.469 -22.328 1 86.56 355 ARG B C 1
ATOM 5909 O O . ARG B 1 355 ? 16.062 19.875 -22.594 1 86.56 355 ARG B O 1
ATOM 5916 N N . SER B 1 356 ? 13.844 20.094 -22.594 1 87.38 356 SER B N 1
ATOM 5917 C CA . SER B 1 356 ? 13.891 21.375 -23.281 1 87.38 356 SER B CA 1
ATOM 5918 C C . SER B 1 356 ? 14.508 22.453 -22.391 1 87.38 356 SER B C 1
ATOM 5920 O O . SER B 1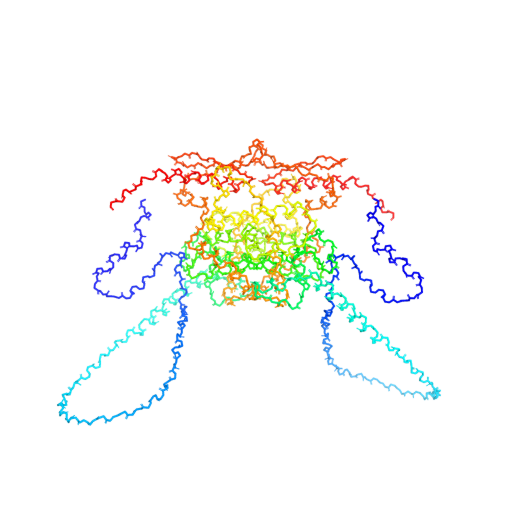 356 ? 15.273 23.297 -22.859 1 87.38 356 SER B O 1
ATOM 5922 N N . LEU B 1 357 ? 14.195 22.422 -21.172 1 87.88 357 LEU B N 1
ATOM 5923 C CA . LEU B 1 357 ? 14.68 23.422 -20.234 1 87.88 357 LEU B CA 1
ATOM 5924 C C . LEU B 1 357 ? 16.172 23.25 -19.969 1 87.88 357 LEU B C 1
ATOM 5926 O O . LEU B 1 357 ? 16.891 24.234 -19.781 1 87.88 357 LEU B O 1
ATOM 5930 N N . LYS B 1 358 ? 16.562 22.062 -19.922 1 82.75 358 LYS B N 1
ATOM 5931 C CA . LYS B 1 358 ? 17.984 21.766 -19.688 1 82.75 358 LYS B CA 1
ATOM 5932 C C . LYS B 1 358 ? 18.812 22.094 -20.922 1 82.75 358 LYS B C 1
ATOM 5934 O O . LYS B 1 358 ? 19.984 22.469 -20.812 1 82.75 358 LYS B O 1
ATOM 5939 N N . ALA B 1 359 ? 18.234 21.828 -21.969 1 75.19 359 ALA B N 1
ATOM 5940 C CA . ALA B 1 359 ? 18.938 22.156 -23.219 1 75.19 359 ALA B CA 1
ATOM 5941 C C . ALA B 1 359 ? 19.109 23.656 -23.391 1 75.19 359 ALA B C 1
ATOM 5943 O O . ALA B 1 359 ? 20.062 24.125 -24 1 75.19 359 ALA B O 1
ATOM 5944 N N . ASN B 1 360 ? 18.172 24.375 -22.797 1 67.94 360 ASN B N 1
ATOM 5945 C CA . ASN B 1 360 ? 18.234 25.828 -22.922 1 67.94 360 ASN B CA 1
ATOM 5946 C C . ASN B 1 360 ? 19.078 26.453 -21.828 1 67.94 360 ASN B C 1
ATOM 5948 O O . ASN B 1 360 ? 19.234 27.672 -21.781 1 67.94 360 ASN B O 1
ATOM 5952 N N . GLN B 1 361 ? 19.438 25.75 -20.828 1 61.56 361 GLN B N 1
ATOM 5953 C CA . GLN B 1 361 ? 20.359 26.297 -19.844 1 61.56 361 GLN B CA 1
ATOM 5954 C C . GLN B 1 361 ? 21.766 26.391 -20.422 1 61.56 361 GLN B C 1
ATOM 5956 O O . GLN B 1 361 ? 22.25 25.469 -21.078 1 61.56 361 GLN B O 1
ATOM 5961 N N . PRO B 1 362 ? 22.281 27.594 -20.562 1 53.84 362 PRO B N 1
ATOM 5962 C CA . PRO B 1 362 ? 23.641 27.781 -21.094 1 53.84 362 PRO B CA 1
ATOM 5963 C C . PRO B 1 362 ? 24.672 26.906 -20.391 1 53.84 362 PRO B C 1
ATOM 5965 O O . PRO B 1 362 ? 24.547 26.625 -19.203 1 53.84 362 PRO B O 1
ATOM 5968 N N . GLN B 1 363 ? 25.203 25.891 -21.062 1 42.75 363 GLN B N 1
ATOM 5969 C CA . GLN B 1 363 ? 26.391 25.203 -20.547 1 42.75 363 GLN B CA 1
ATOM 5970 C C . GLN B 1 363 ? 27.328 26.172 -19.844 1 42.75 363 GLN B C 1
ATOM 5972 O O . GLN B 1 363 ? 27.797 27.141 -20.453 1 42.75 363 GLN B O 1
ATOM 5977 N N . VAL B 1 364 ? 27.172 26.516 -18.641 1 41.69 364 VAL B N 1
ATOM 5978 C CA . VAL B 1 364 ? 28.25 27.281 -18.031 1 41.69 364 VAL B CA 1
ATOM 5979 C C . VAL B 1 364 ? 29.594 26.656 -18.422 1 41.69 364 VAL B C 1
ATOM 5981 O O . VAL B 1 364 ? 29.781 25.453 -18.312 1 41.69 364 VAL B O 1
ATOM 5984 N N . PRO B 1 365 ? 30.328 27.297 -19.234 1 36 365 PRO B N 1
ATOM 5985 C CA . PRO B 1 365 ? 31.703 26.859 -19.516 1 36 365 PRO B CA 1
ATOM 5986 C C . PRO B 1 365 ? 32.469 26.438 -18.266 1 36 365 PRO B C 1
ATOM 5988 O O . PRO B 1 365 ? 32.219 27.016 -17.188 1 36 365 PRO B O 1
ATOM 5991 N N . ASN B 1 366 ? 32.75 25.141 -18.141 1 36.94 366 ASN B N 1
ATOM 5992 C CA . ASN B 1 366 ? 33.844 24.844 -17.219 1 36.94 366 ASN B CA 1
ATOM 5993 C C . ASN B 1 366 ? 34.906 25.938 -17.25 1 36.94 366 ASN B C 1
ATOM 5995 O O . ASN B 1 366 ? 35.562 26.141 -18.266 1 36.94 366 ASN B O 1
ATOM 5999 N N . SER B 1 367 ? 34.562 27.156 -16.688 1 27.92 367 SER B N 1
ATOM 6000 C CA . SER B 1 367 ? 35.844 27.828 -16.406 1 27.92 367 SER B CA 1
ATOM 6001 C C . SER B 1 367 ? 36.656 27.047 -15.375 1 27.92 367 SER B C 1
ATOM 6003 O O . SER B 1 367 ? 36.094 26.469 -14.438 1 27.92 367 SER B O 1
#

InterPro domains:
  IPR000999 Ribonuclease III domain [PF00636] (147-268)
  IPR000999 Ribonuclease III domain [PS00517] (147-155)
  IPR000999 Ribonuclease III domain [PS50142] (111-269)
  IPR000999 Ribonuclease III domain [SM00535] (126-292)
  IPR000999 Ribonuclease III domain [cd00593] (127-291)
  IPR014720 Double-stranded RNA-binding domain [PS50137] (294-359)
  IPR014720 Double-stranded RNA-binding domain [SM00358] (295-358)
  IPR036389 Ribonuclease III, endonuclease domain superfamily [G3DSA:1.10.1520.10] (104-298)
  IPR036389 Ribonuclease III, endonuclease domain superfamily [SSF69065] (109-292)
  IPR044441 Dicer, double-stranded RNA-binding domain [PF20932] (275-363)
  IPR044441 Dicer, double-stranded RNA-binding domain [cd10843] (296-358)

Organism: Crotalus adamanteus (NCBI:txid8729)

Sequence (734 aa):
MRSKKVSNCNLYRLGKKKGLPSRMVVSIFDPPVNWLPPGYIVNQDKSNADKWGKDEMTKEGLLSNGKHDYDDDDDDDLMWRVPKEETEFEDDFLEYDQEHIKFIDNMLMGFENFEKKINYSFKNKAYLLQAFTHASYHYNTITDCYQRLEFLGDAILDYLITKHLYEDPRQHSPGVLTDLRSALVNNTIFASLAVKYDYHKYFKAVSPELFHVIDDFVQFQMEKNEMQGMDSELRRSEEDEEKEEDIEVPKAMGDIFESLAGAIYMDSEMSLEMVWQVYYPMMRPLIEKFSANVPRSPVRELLEMEPETAKFSPAERTYDGKVRVTVEVVGKGKFKGVGRSYRIAKSAAARRALRSLKANQPQVPNSMRSKKVSNCNLYRLGKKKGLPSRMVVSIFDPPVNWLPPGYIVNQDKSNADKWGKDEMTKEGLLSNGKHDYDDDDDDDLMWRVPKEETEFEDDFLEYDQEHIKFIDNMLMGFENFEKKINYSFKNKAYLLQAFTHASYHYNTITDCYQRLEFLGDAILDYLITKHLYEDPRQHSPGVLTDLRSALVNNTIFASLAVKYDYHKYFKAVSPELFHVIDDFVQFQMEKNEMQGMDSELRRSEEDEEKEEDIEVPKAMGDIFESLAGAIYMDSEMSLEMVWQVYYPMMRPLIEKFSANVPRSPVRELLEMEPETAKFSPAERTYDGKVRVTVEVVGKGKFKGVGRSYRIAKSAAARRALRSLKANQPQVPNS

Secondary structure (DSSP, 8-state):
-TTTT--HHHHHHHHHHSS-----------TTT----TT--------------------------------------------SHHHHHHHHHHHHHHHHHHHHHHHTTTHHHHHHHHT---SSHHHHHHHTB-TT-TT--SS--THHHHHHHHHHHHHHHHHHHHH-TT---HHHHHHHHHHHSSHHHHHHHHHHTTGGGG-B---HHHHHHHHHHHHHHHHHHHSS-THHHHHHTTS--S----PPP-HHHHHHHHHHHHHHHHHTTS-HHHHHHHHHHHHHHHHHHHHHS----HHHHHHHHSTTTEEEPPPEE-TTS-EEEEEEETTTEEEEEEESSHHHHHHHHHHHHHHHHHHSS------/-TTSS--HHHHHHHHHSSS-----------TTT----TT--------------------------------------------SHHHHHHHHHHHHHHHHHHHHHHHTTTHHHHHHHHT---SSHHHHHHHTB-TT-TT--SS--THHHHHHHHHHHHHHHHHHHHH-TT---HHHHHHHHHHHSSHHHHHHHHHHTTGGGG-B---HHHHHHHHHHHHHHHHHHHSS-THHHHHHTTS--S----PPP-HHHHHHHHHHHHHHHHHTTS-HHHHHHHHHHHHHHHHHHHHHS----HHHHHHHHSTTTEEEPPPEE-TTS-EEEEEEETTTEEEEEEESSHHHHHHHHHHHHHHHHHHTS------

Foldseek 3Di:
DVVPPVPLVVVVVVVVPPPPPPPPVPQVPPQAPRQDPPPPPPPPPPPPPPPDDPPDPPDDDDDDDDDPPDDDPPPDPPPPPPPPVVVVVVVVSVVVVVVVVVLLCVLCPPCVVLCVLLVHDFPDSLLVSQLQEDQQQVSDRNHHHLQVLLVVLLVLVLVVLLVVLCPPPVRDDPQLSVLLSVLCRDQQNQLLLLLVSPVLVSHGHDDPVLVVLNVQVSVVSVVCVVPDDVPCPVVVVQDDPPPPPPRDRRSVSSSSSSSVLSSQCVRVVNDSPRSCVSCCVSRVVVSVVCVVVPDHQLLRVQCVVQVPFKDKDDWDADPVGWTKIWIGGPPQGIFIAIGNDPSSRSSNRSVVSVVSVVVPPPPPPPD/DVVPPVPLVVVVVVVVPPPDPPPPVPQVPPQAPRQDPPPPPPPPPPPPPVPPDPPPPDPDDDDDDDDPPDDDPPPDPPPPPPPPVVVVVVVVSVVVVVVVVVLLCVLCPPCVVLCVLLVHDFPDSLLVSQLQEDQQQPSDRNHHHLQVLLVVLLVLVLVVLLVVLCPPPVRDDPQLSVLLSVLCRDQQNQLLLLLVSPVLVSHGHDDPVLVVLNVQVSVVSVVCVVPDDVPCPVVVVADDPPPPPPRDRRSVSSSSSSSVLSSQCVRVVNDSPRSCVSCCVSRVVVSVVCVVVPDHQLLRVQCVVQVPFKDKDDWDADPVGWTKIWIGGHPQGIFIAIGNDPSSRSSNRSVVSVVSVVVPPPPPPPD

Nearest PDB structures (foldseek):
  7yyn-assembly1_A  TM=8.143E-01  e=1.077E-35  Mus musculus
  7zpi-assembly1_A  TM=8.143E-01  e=1.474E-35  Mus musculus
  3c4b-assembly1_A  TM=7.187E-01  e=4.910E-35  Mus musculus
  7xw3-assembly1_A  TM=8.995E-01  e=2.614E-29  Homo sapiens
  2eb1-assembly2_B  TM=9.846E-01  e=9.652E-24  Homo sapiens